Protein AF-A0AAW0G0G7-F1 (afdb_monomer)

InterPro domains:
  IPR001360 Glycoside hydrolase family 1 [PF00232] (202-515)
  IPR001360 Glycoside hydrolase family 1 [PTHR10353] (206-513)
  IPR017853 Glycoside hydrolase superfamily [SSF51445] (199-532)

Structure (mmCIF, N/CA/C/O backbone):
data_AF-A0AAW0G0G7-F1
#
_entry.id   AF-A0AAW0G0G7-F1
#
loop_
_atom_site.group_PDB
_atom_site.id
_atom_site.type_symbol
_atom_site.label_atom_id
_atom_site.label_alt_id
_atom_site.label_comp_id
_atom_site.label_asym_id
_atom_site.label_entity_id
_atom_site.label_seq_id
_atom_site.pdbx_PDB_ins_code
_atom_site.Cartn_x
_atom_site.Cartn_y
_atom_site.Cartn_z
_atom_site.occupancy
_atom_site.B_iso_or_equiv
_atom_site.auth_seq_id
_atom_site.auth_comp_id
_atom_site.auth_asym_id
_atom_site.auth_atom_id
_atom_site.pdbx_PDB_model_num
ATOM 1 N N . MET A 1 1 ? -16.802 91.491 -7.296 1.00 32.22 1 MET A N 1
ATOM 2 C CA . MET A 1 1 ? -15.675 92.445 -7.231 1.00 32.22 1 MET A CA 1
ATOM 3 C C . MET A 1 1 ? -14.490 91.818 -7.955 1.00 32.22 1 MET A C 1
ATOM 5 O O . MET A 1 1 ? -14.109 90.711 -7.610 1.00 32.22 1 MET A O 1
ATOM 9 N N . TRP A 1 2 ? -14.048 92.463 -9.034 1.00 22.73 2 TRP A N 1
ATOM 10 C CA . TRP A 1 2 ? -12.891 92.139 -9.897 1.00 22.73 2 TRP A CA 1
ATOM 11 C C . TRP A 1 2 ? -11.539 92.436 -9.192 1.00 22.73 2 TRP A C 1
ATOM 13 O O . TRP A 1 2 ? -11.609 93.092 -8.152 1.00 22.73 2 TRP A O 1
ATOM 23 N N . PRO A 1 3 ? -10.334 92.096 -9.731 1.00 31.78 3 PRO A N 1
ATOM 24 C CA . PRO A 1 3 ? -10.008 91.556 -11.066 1.00 31.78 3 PRO A CA 1
ATOM 25 C C . PRO A 1 3 ? -9.010 90.366 -11.097 1.00 31.78 3 PRO A C 1
ATOM 27 O O . PRO A 1 3 ? -8.389 89.987 -10.108 1.00 31.78 3 PRO A O 1
ATOM 30 N N . ALA A 1 4 ? -8.836 89.814 -12.301 1.00 28.17 4 ALA A N 1
ATOM 31 C CA . ALA A 1 4 ? -7.768 88.897 -12.697 1.00 28.17 4 ALA A CA 1
ATOM 32 C C . ALA A 1 4 ? -6.371 89.557 -12.734 1.00 28.17 4 ALA A C 1
ATOM 34 O O . ALA A 1 4 ? -6.277 90.753 -13.015 1.00 28.17 4 ALA A O 1
ATOM 35 N N . PRO A 1 5 ? -5.285 88.766 -12.639 1.00 27.22 5 PRO A N 1
ATOM 36 C CA . PRO A 1 5 ? -4.032 89.040 -13.323 1.00 27.22 5 PRO A CA 1
ATOM 37 C C . PRO A 1 5 ? -3.908 88.152 -14.570 1.00 27.22 5 PRO A C 1
ATOM 39 O O . PRO A 1 5 ? -3.873 86.925 -14.509 1.00 27.22 5 PRO A O 1
ATOM 42 N N . THR A 1 6 ? -3.824 88.808 -15.720 1.00 28.52 6 THR A N 1
ATOM 43 C CA . THR A 1 6 ? -3.361 88.260 -16.995 1.00 28.52 6 THR A CA 1
ATOM 44 C C . THR A 1 6 ? -1.892 87.840 -16.909 1.00 28.52 6 THR A C 1
ATOM 46 O O . THR A 1 6 ? -1.051 88.649 -16.519 1.00 28.52 6 THR A O 1
ATOM 49 N N . LEU A 1 7 ? -1.567 86.631 -17.370 1.00 26.83 7 LEU A N 1
ATOM 50 C CA . LEU A 1 7 ? -0.224 86.273 -17.841 1.00 26.83 7 LEU A CA 1
ATOM 51 C C . LEU A 1 7 ? -0.312 85.671 -19.258 1.00 26.83 7 LEU A C 1
ATOM 53 O O . LEU A 1 7 ? -1.368 85.167 -19.647 1.00 26.83 7 LEU A O 1
ATOM 57 N N . PRO A 1 8 ? 0.757 85.802 -20.062 1.00 25.81 8 PRO A N 1
ATOM 58 C CA . PRO A 1 8 ? 0.674 85.912 -21.506 1.00 25.81 8 PRO A CA 1
ATOM 59 C C . PRO A 1 8 ? 0.479 84.585 -22.231 1.00 25.81 8 PRO A C 1
ATOM 61 O O . PRO A 1 8 ? 0.931 83.519 -21.825 1.00 25.81 8 PRO A O 1
ATOM 64 N N . SER A 1 9 ? -0.154 84.745 -23.384 1.00 30.73 9 SER A N 1
ATOM 65 C CA . SER A 1 9 ? -0.147 83.918 -24.583 1.00 30.73 9 SER A CA 1
ATOM 66 C C . SER A 1 9 ? 0.977 82.877 -24.748 1.00 30.73 9 SER A C 1
ATOM 68 O O . SER A 1 9 ? 2.160 83.211 -24.704 1.00 30.73 9 SER A O 1
ATOM 70 N N . ARG A 1 10 ? 0.527 81.692 -25.198 1.00 34.97 10 ARG A N 1
ATOM 71 C CA . ARG A 1 10 ? 1.221 80.638 -25.970 1.00 34.97 10 ARG A CA 1
ATOM 72 C C . ARG A 1 10 ? 2.048 79.619 -25.180 1.00 34.97 10 ARG A C 1
ATOM 74 O O . ARG A 1 10 ? 3.271 79.623 -25.220 1.00 34.97 10 ARG A O 1
ATOM 81 N N . PHE A 1 11 ? 1.355 78.616 -24.636 1.00 31.33 11 PHE A N 1
ATOM 82 C CA . PHE A 1 11 ? 1.907 77.263 -24.554 1.00 31.33 11 PHE A CA 1
ATOM 83 C C . PHE A 1 11 ? 1.454 76.454 -25.773 1.00 31.33 11 PHE A C 1
ATOM 85 O O . PHE A 1 11 ? 0.291 76.091 -25.910 1.00 31.33 11 PHE A O 1
ATOM 92 N N . VAL A 1 12 ? 2.417 76.159 -26.640 1.00 40.81 12 VAL A N 1
ATOM 93 C CA . VAL A 1 12 ? 2.314 75.326 -27.853 1.00 40.81 12 VAL A CA 1
ATOM 94 C C . VAL A 1 12 ? 2.023 73.839 -27.524 1.00 40.81 12 VAL A C 1
ATOM 96 O O . VAL A 1 12 ? 1.777 73.026 -28.407 1.00 40.81 12 VAL A O 1
ATOM 99 N N . GLY A 1 13 ? 1.997 73.467 -26.237 1.00 37.47 13 GLY A N 1
ATOM 100 C CA . GLY A 1 13 ? 1.912 72.076 -25.777 1.00 37.47 13 GLY A CA 1
ATOM 101 C C . GLY A 1 13 ? 0.530 71.408 -25.827 1.00 37.47 13 GLY A C 1
ATOM 102 O O . GLY A 1 13 ? 0.471 70.181 -25.870 1.00 37.47 13 GLY A O 1
ATOM 103 N N . LEU A 1 14 ? -0.582 72.158 -25.844 1.00 38.88 14 LEU A N 1
ATOM 104 C CA . LEU A 1 14 ? -1.925 71.546 -25.857 1.00 38.88 14 LEU A CA 1
ATOM 105 C C . LEU A 1 14 ? -2.347 71.031 -27.249 1.00 38.88 14 LEU A C 1
ATOM 107 O O . LEU A 1 14 ? -3.111 70.068 -27.347 1.00 38.88 14 LEU A O 1
ATOM 111 N N . ASP A 1 15 ? -1.823 71.619 -28.327 1.00 39.72 15 ASP A N 1
ATOM 112 C CA . ASP A 1 15 ? -2.179 71.220 -29.696 1.00 39.72 15 ASP A CA 1
ATOM 113 C C . ASP A 1 15 ? -1.560 69.874 -30.104 1.00 39.72 15 ASP A C 1
ATOM 115 O O . ASP A 1 15 ? -2.192 69.091 -30.815 1.00 39.72 15 ASP A O 1
ATOM 119 N N . VAL A 1 16 ? -0.378 69.530 -29.579 1.00 39.09 16 VAL A N 1
ATOM 120 C CA . VAL A 1 16 ? 0.306 68.257 -29.883 1.00 39.09 16 VAL A CA 1
ATOM 121 C C . VAL A 1 16 ? -0.478 67.053 -29.348 1.00 39.09 16 VAL A C 1
ATOM 123 O O . VAL A 1 16 ? -0.651 66.047 -30.039 1.00 39.09 16 VAL A O 1
ATOM 126 N N . VAL A 1 17 ? -1.021 67.173 -28.135 1.00 40.19 17 VAL A N 1
ATOM 127 C CA . VAL A 1 17 ? -1.780 66.096 -27.477 1.00 40.19 17 VAL A CA 1
ATOM 128 C C . VAL A 1 17 ? -3.132 65.868 -28.162 1.00 40.19 17 VAL A C 1
ATOM 130 O O . VAL A 1 17 ? -3.618 64.738 -28.226 1.00 40.19 17 VAL A O 1
ATOM 133 N N . THR A 1 18 ? -3.724 66.923 -28.725 1.00 41.66 18 THR A N 1
ATOM 134 C CA . THR A 1 18 ? -5.018 66.851 -29.417 1.00 41.66 18 THR A CA 1
ATOM 135 C C . THR A 1 18 ? -4.871 66.293 -30.839 1.00 41.66 18 THR A C 1
ATOM 137 O O . THR A 1 18 ? -5.756 65.579 -31.313 1.00 41.66 18 THR A O 1
ATOM 140 N N . HIS A 1 19 ? -3.731 66.538 -31.497 1.00 40.38 19 HIS A N 1
ATOM 141 C CA . HIS A 1 19 ? -3.425 66.001 -32.828 1.00 40.38 19 HIS A CA 1
ATOM 142 C C . HIS A 1 19 ? -3.125 64.492 -32.801 1.00 40.38 19 HIS A C 1
ATOM 144 O O . HIS A 1 19 ? -3.658 63.739 -33.616 1.00 40.38 19 HIS A O 1
ATOM 150 N N . LEU A 1 20 ? -2.362 64.020 -31.805 1.00 39.59 20 LEU A N 1
ATOM 151 C CA . LEU A 1 20 ? -2.008 62.600 -31.653 1.00 39.59 20 LEU A CA 1
ATOM 152 C C . LEU A 1 20 ? -3.214 61.691 -31.357 1.00 39.59 20 LEU A C 1
ATOM 154 O O . LEU A 1 20 ? -3.182 60.508 -31.684 1.00 39.59 20 LEU A O 1
ATOM 158 N N . ARG A 1 21 ? -4.307 62.233 -30.801 1.00 42.19 21 ARG A N 1
ATOM 159 C CA . ARG A 1 21 ? -5.553 61.481 -30.554 1.00 42.19 21 ARG A CA 1
ATOM 160 C C . ARG A 1 21 ? -6.392 61.215 -31.812 1.00 42.19 21 ARG A C 1
ATOM 162 O O . ARG A 1 21 ? -7.357 60.464 -31.722 1.00 42.19 21 ARG A O 1
ATOM 169 N N . ARG A 1 22 ? -6.065 61.820 -32.962 1.00 40.72 22 ARG A N 1
ATOM 170 C CA . ARG A 1 22 ? -6.821 61.659 -34.221 1.00 40.72 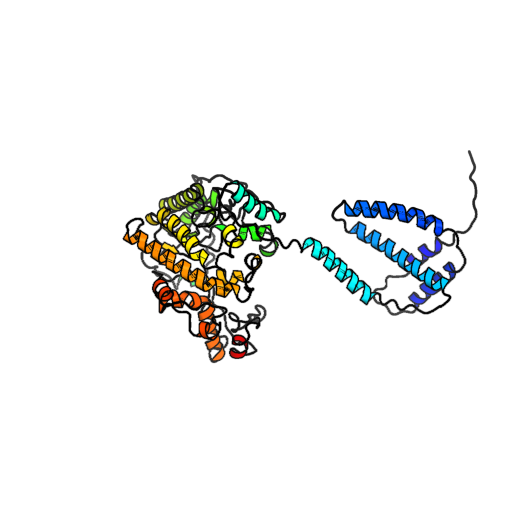22 ARG A CA 1
ATOM 171 C C . ARG A 1 22 ? -6.178 60.705 -35.243 1.00 40.72 22 ARG A C 1
ATOM 173 O O . ARG A 1 22 ? -6.822 60.436 -36.253 1.00 40.72 22 ARG A O 1
ATOM 180 N N . CYS A 1 23 ? -4.964 60.181 -35.023 1.00 38.09 23 CYS A N 1
ATOM 181 C CA . CYS A 1 23 ? -4.359 59.207 -35.950 1.00 38.09 23 CYS A CA 1
ATOM 182 C C . CYS A 1 23 ? -4.866 57.766 -35.597 1.00 38.09 23 CYS A C 1
ATOM 184 O O . CYS A 1 23 ? -4.895 57.415 -34.415 1.00 38.09 23 CYS A O 1
ATOM 186 N N . PRO A 1 24 ? -5.305 56.929 -36.567 1.00 37.59 24 PRO A N 1
ATOM 187 C CA . PRO A 1 24 ? -5.909 55.615 -36.287 1.00 37.59 24 PRO A CA 1
ATOM 188 C C . PRO A 1 24 ? -4.908 54.544 -35.787 1.00 37.59 24 PRO A C 1
ATOM 190 O O . PRO A 1 24 ? -3.709 54.659 -36.055 1.00 37.59 24 PRO A O 1
ATOM 193 N N . PRO A 1 25 ? -5.377 53.485 -35.084 1.00 40.75 25 PRO A N 1
ATOM 194 C CA . PRO A 1 25 ? -4.523 52.453 -34.487 1.00 40.75 25 PRO A CA 1
ATOM 195 C C . PRO A 1 25 ? -3.824 51.568 -35.532 1.00 40.75 25 PRO A C 1
ATOM 197 O O . PRO A 1 25 ? -4.417 51.138 -36.520 1.00 40.75 25 PRO A O 1
ATOM 200 N N . LEU A 1 26 ? -2.549 51.263 -35.281 1.00 41.12 26 LEU A N 1
ATOM 201 C CA . LEU A 1 26 ? -1.676 50.462 -36.144 1.00 41.12 26 LEU A CA 1
ATOM 202 C C . LEU A 1 26 ? -1.920 48.959 -35.958 1.00 41.12 26 LEU A C 1
ATOM 204 O O . LEU A 1 26 ? -1.103 48.258 -35.372 1.00 41.12 26 LEU A O 1
ATOM 208 N N . LEU A 1 27 ? -3.028 48.455 -36.491 1.00 35.28 27 LEU A N 1
ATOM 209 C CA . LEU A 1 27 ? -3.206 47.028 -36.753 1.00 35.28 27 LEU A CA 1
ATOM 210 C C . LEU A 1 27 ? -3.723 46.878 -38.191 1.00 35.28 27 LEU A C 1
ATOM 212 O O . LEU A 1 27 ? -4.894 47.087 -38.478 1.00 35.28 27 LEU A O 1
ATOM 216 N N . HIS A 1 28 ? -2.789 46.552 -39.090 1.00 40.25 28 HIS A N 1
ATOM 217 C CA . HIS A 1 28 ? -2.982 46.151 -40.491 1.00 40.25 28 HIS A CA 1
ATOM 218 C C . HIS A 1 28 ? -3.643 47.137 -41.478 1.00 40.25 28 HIS A C 1
ATOM 220 O O . HIS A 1 28 ? -4.752 46.872 -41.915 1.00 40.25 28 HIS A O 1
ATOM 226 N N . VAL A 1 29 ? -2.917 48.148 -41.996 1.00 32.16 29 VAL A N 1
ATOM 227 C CA . VAL A 1 29 ? -3.109 48.671 -43.380 1.00 32.16 29 VAL A CA 1
ATOM 228 C C . VAL A 1 29 ? -1.809 49.313 -43.914 1.00 32.16 29 VAL A C 1
ATOM 230 O O . VAL A 1 29 ? -1.146 50.069 -43.208 1.00 32.16 29 VAL A O 1
ATOM 233 N N . LYS A 1 30 ? -1.452 49.046 -45.183 1.00 45.34 30 LYS A N 1
ATOM 234 C CA . LYS A 1 30 ? -0.463 49.807 -45.975 1.00 45.34 30 LYS A CA 1
ATOM 235 C C . LYS A 1 30 ? -1.121 51.084 -46.536 1.00 45.34 30 LYS A C 1
ATOM 237 O O . LYS A 1 30 ? -1.891 50.967 -47.483 1.00 45.34 30 LYS A O 1
ATOM 242 N N . SER A 1 31 ? -0.804 52.283 -46.038 1.00 41.94 31 SER A N 1
ATOM 243 C CA . SER A 1 31 ? -1.028 53.536 -46.792 1.00 41.94 31 SER A CA 1
ATOM 244 C C . SER A 1 31 ? -0.120 54.691 -46.325 1.00 41.94 31 SER A C 1
ATOM 246 O O . SER A 1 31 ? 0.463 54.661 -45.243 1.00 41.94 31 SER A O 1
ATOM 248 N N . SER A 1 32 ? 0.045 55.695 -47.189 1.00 41.41 32 SER A N 1
ATOM 249 C CA . SER A 1 32 ? 0.960 56.843 -47.087 1.00 41.41 32 SER A CA 1
ATOM 250 C C . SER A 1 32 ? 0.599 57.903 -46.035 1.00 41.41 32 SER A C 1
ATOM 252 O O . SER A 1 32 ? 1.410 58.795 -45.783 1.00 41.41 32 SER A O 1
ATOM 254 N N . ASP A 1 33 ? -0.567 57.820 -45.394 1.00 43.03 33 ASP A N 1
ATOM 255 C CA . ASP A 1 33 ? -1.076 58.902 -44.538 1.00 43.03 33 ASP A CA 1
ATOM 256 C C . ASP A 1 33 ? -0.468 58.918 -43.124 1.00 43.03 33 ASP A C 1
ATOM 258 O O . ASP A 1 33 ? -0.259 59.989 -42.549 1.00 43.03 33 ASP A O 1
ATOM 262 N N . SER A 1 34 ? -0.038 57.770 -42.591 1.00 44.00 34 SER A N 1
ATOM 263 C CA . SER A 1 34 ? 0.587 57.675 -41.257 1.00 44.00 34 SER A CA 1
ATOM 264 C C . SER A 1 34 ? 1.948 58.380 -41.178 1.00 44.00 34 SER A C 1
ATOM 266 O O . SER A 1 34 ? 2.338 58.881 -40.124 1.00 44.00 34 SER A O 1
ATOM 268 N N . ARG A 1 35 ? 2.673 58.471 -42.305 1.00 41.78 35 ARG A N 1
ATOM 269 C CA . ARG A 1 35 ? 3.973 59.164 -42.378 1.00 41.78 35 ARG A CA 1
ATOM 270 C C . ARG A 1 35 ? 3.833 60.686 -42.300 1.00 41.78 35 ARG A C 1
ATOM 272 O O . ARG A 1 35 ? 4.750 61.344 -41.822 1.00 41.78 35 ARG A O 1
ATOM 279 N N . ARG A 1 36 ? 2.688 61.250 -42.704 1.00 40.09 36 ARG A N 1
ATOM 280 C CA . ARG A 1 36 ? 2.436 62.701 -42.669 1.00 40.09 36 ARG A CA 1
ATOM 281 C C . ARG A 1 36 ? 2.096 63.212 -41.255 1.00 40.09 36 ARG A C 1
ATOM 283 O O . ARG A 1 36 ? 2.535 64.307 -40.919 1.00 40.09 36 ARG A O 1
ATOM 290 N N . CYS A 1 37 ? 1.432 62.407 -40.401 1.00 39.53 37 CYS A N 1
ATOM 291 C CA . CYS A 1 37 ? 1.189 62.731 -38.969 1.00 39.53 37 CYS A CA 1
ATOM 292 C C . CYS A 1 37 ? 2.520 62.934 -38.197 1.00 39.53 37 CYS A C 1
ATOM 294 O O . CYS A 1 37 ? 2.628 63.808 -37.335 1.00 39.53 37 CYS A O 1
ATOM 296 N N . ILE A 1 38 ? 3.545 62.126 -38.497 1.00 43.09 38 ILE A N 1
ATOM 297 C CA . ILE A 1 38 ? 4.797 62.065 -37.719 1.00 43.09 38 ILE A CA 1
ATOM 298 C C . ILE A 1 38 ? 5.721 63.256 -38.022 1.00 43.09 38 ILE A C 1
ATOM 300 O O . ILE A 1 38 ? 6.310 63.824 -37.104 1.00 43.09 38 ILE A O 1
ATOM 304 N N . VAL A 1 39 ? 5.812 63.676 -39.288 1.00 44.00 39 VAL A N 1
ATOM 305 C CA . VAL A 1 39 ? 6.730 64.749 -39.717 1.00 44.00 39 VAL A CA 1
ATOM 306 C C . VAL A 1 39 ? 6.323 66.116 -39.147 1.00 44.00 39 VAL A C 1
ATOM 308 O O . VAL A 1 39 ? 7.175 66.833 -38.630 1.00 44.00 39 VAL A O 1
ATOM 311 N N . ASN A 1 40 ? 5.026 66.439 -39.119 1.00 40.00 40 ASN A N 1
ATOM 312 C CA . ASN A 1 40 ? 4.550 67.738 -38.618 1.00 40.00 40 ASN A CA 1
ATOM 313 C C . ASN A 1 40 ? 4.666 67.892 -37.087 1.00 40.00 40 ASN A C 1
ATOM 315 O O . ASN A 1 40 ? 4.751 69.008 -36.581 1.00 40.00 40 ASN A O 1
ATOM 319 N N . THR A 1 41 ? 4.707 66.787 -36.333 1.00 40.50 41 THR A N 1
ATOM 320 C CA . THR A 1 41 ? 4.856 66.829 -34.864 1.00 40.50 41 THR A CA 1
ATOM 321 C C . THR A 1 41 ? 6.308 67.109 -34.447 1.00 40.50 41 THR A C 1
ATOM 323 O O . THR A 1 41 ? 6.556 67.743 -33.421 1.00 40.50 41 THR A O 1
ATOM 326 N N . ALA A 1 42 ? 7.276 66.691 -35.268 1.00 41.91 42 ALA A N 1
ATOM 327 C CA . ALA A 1 42 ? 8.701 66.907 -35.026 1.00 41.91 42 ALA A CA 1
ATOM 328 C C . ALA A 1 42 ? 9.141 68.370 -35.245 1.00 41.91 42 ALA A C 1
ATOM 330 O O . ALA A 1 42 ? 10.069 68.832 -34.581 1.00 41.91 42 ALA A O 1
ATOM 331 N N . GLU A 1 43 ? 8.465 69.126 -36.119 1.00 39.16 43 GLU A N 1
ATOM 332 C CA . GLU A 1 43 ? 8.760 70.553 -36.342 1.00 39.16 43 GLU A CA 1
ATOM 333 C C . GLU A 1 43 ? 8.302 71.457 -35.184 1.00 39.16 43 GLU A C 1
ATOM 335 O O . GLU A 1 43 ? 8.956 72.459 -34.892 1.00 39.16 43 GLU A O 1
ATOM 340 N N . LEU A 1 44 ? 7.247 71.079 -34.455 1.00 39.16 44 LEU A N 1
ATOM 341 C CA . LEU A 1 44 ? 6.725 71.838 -33.306 1.00 39.16 44 LEU A CA 1
ATOM 342 C C . LEU A 1 44 ? 7.626 71.768 -32.061 1.00 39.16 44 LEU A C 1
ATOM 344 O O . LEU A 1 44 ? 7.665 72.713 -31.276 1.00 39.16 44 LEU A O 1
ATOM 348 N N . LEU A 1 45 ? 8.379 70.679 -31.891 1.00 40.59 45 LEU A N 1
ATOM 349 C CA . LEU A 1 45 ? 9.251 70.457 -30.728 1.00 40.59 45 LEU A CA 1
ATOM 350 C C . LEU A 1 45 ? 10.629 71.129 -30.850 1.00 40.59 45 LEU A C 1
ATOM 352 O O . LEU A 1 45 ? 11.370 71.189 -29.871 1.00 40.59 45 LEU A O 1
ATOM 356 N N . ARG A 1 46 ? 10.984 71.662 -32.026 1.00 39.75 46 ARG A N 1
ATOM 357 C CA . ARG A 1 46 ? 12.329 72.199 -32.295 1.00 39.75 46 ARG A CA 1
ATOM 358 C C . ARG A 1 46 ? 12.586 73.604 -31.730 1.00 39.75 46 ARG A C 1
ATOM 360 O O . ARG A 1 46 ? 13.744 73.992 -31.639 1.00 39.75 46 ARG A O 1
ATOM 367 N N . ASN A 1 47 ? 11.550 74.354 -31.332 1.00 40.31 47 ASN A N 1
ATOM 368 C CA . ASN A 1 47 ? 11.654 75.810 -31.125 1.00 40.31 47 ASN A CA 1
ATOM 369 C C . ASN A 1 47 ? 11.417 76.340 -29.698 1.00 40.31 47 ASN A C 1
ATOM 371 O O . ASN A 1 47 ? 11.215 77.541 -29.527 1.00 40.31 47 ASN A O 1
ATOM 375 N N . GLY A 1 48 ? 11.518 75.524 -28.647 1.00 38.72 48 GLY A N 1
ATOM 376 C CA . GLY A 1 48 ? 11.664 76.105 -27.310 1.00 38.72 48 GLY A CA 1
ATOM 377 C C . GLY A 1 48 ? 11.463 75.148 -26.151 1.00 38.72 48 GLY A C 1
ATOM 378 O O . GLY A 1 48 ? 10.383 74.591 -26.003 1.00 38.72 48 GLY A O 1
ATOM 379 N N . MET A 1 49 ? 12.491 75.035 -25.302 1.00 35.38 49 MET A N 1
ATOM 380 C CA . MET A 1 49 ? 12.439 75.193 -23.835 1.00 35.38 49 MET A CA 1
ATOM 381 C C . MET A 1 49 ? 13.604 74.441 -23.175 1.00 35.38 49 MET A C 1
ATOM 383 O O . MET A 1 49 ? 13.644 73.217 -23.144 1.00 35.38 49 MET A O 1
ATOM 387 N N . CYS A 1 50 ? 14.536 75.202 -22.599 1.00 39.22 50 CYS A N 1
ATOM 388 C CA . CYS A 1 50 ? 15.690 74.716 -21.840 1.00 39.22 50 CYS A CA 1
ATOM 389 C C . CYS A 1 50 ? 15.883 75.599 -20.590 1.00 39.22 50 CYS A C 1
ATOM 391 O O . CYS A 1 50 ? 16.799 76.416 -20.553 1.00 39.22 50 CYS A O 1
ATOM 393 N N . PRO A 1 51 ? 14.901 75.636 -19.662 1.00 38.28 51 PRO A N 1
ATOM 394 C CA . PRO A 1 51 ? 15.297 75.557 -18.244 1.00 38.28 51 PRO A CA 1
ATOM 395 C C . PRO A 1 51 ? 14.305 74.856 -17.280 1.00 38.28 51 PRO A C 1
ATOM 397 O O . PRO A 1 51 ? 14.587 74.768 -16.090 1.00 38.28 51 PRO A O 1
ATOM 400 N N . ILE A 1 52 ? 13.161 74.323 -17.730 1.00 38.47 52 ILE A N 1
ATOM 401 C CA . ILE A 1 52 ? 12.128 73.774 -16.813 1.00 38.47 52 ILE A CA 1
ATOM 402 C C . ILE A 1 52 ? 12.407 72.320 -16.366 1.00 38.47 52 ILE A C 1
ATOM 404 O O . ILE A 1 52 ? 11.922 71.877 -15.326 1.00 38.47 52 ILE A O 1
ATOM 408 N N . LEU A 1 53 ? 13.253 71.579 -17.088 1.00 37.16 53 LEU A N 1
ATOM 409 C CA . LEU A 1 53 ? 13.478 70.146 -16.844 1.00 37.16 53 LEU A CA 1
ATOM 410 C C . LEU A 1 53 ? 14.304 69.833 -15.582 1.00 37.16 53 LEU A C 1
ATOM 412 O O . LEU A 1 53 ? 14.154 68.753 -15.017 1.00 37.16 53 LEU A O 1
ATOM 416 N N . SER A 1 54 ? 15.119 70.771 -15.086 1.00 34.81 54 SER A N 1
ATOM 417 C CA . SER A 1 54 ? 15.994 70.506 -13.931 1.00 34.81 54 SER A CA 1
ATOM 418 C C . SER A 1 54 ? 15.271 70.562 -12.579 1.00 34.81 54 SER A C 1
ATOM 420 O O . SER A 1 54 ? 15.680 69.878 -11.645 1.00 34.81 54 SER A O 1
ATOM 422 N N . LEU A 1 55 ? 14.191 71.345 -12.461 1.00 33.44 55 LEU A N 1
ATOM 423 C CA . LEU A 1 55 ? 13.399 71.450 -11.223 1.00 33.44 55 LEU A CA 1
ATOM 424 C C . LEU A 1 55 ? 12.388 70.303 -11.074 1.00 33.44 55 LEU A C 1
ATOM 426 O O . LEU A 1 55 ? 12.029 69.936 -9.959 1.00 33.44 55 LEU A O 1
ATOM 430 N N . ILE A 1 56 ? 11.973 69.698 -12.190 1.00 39.44 56 ILE A N 1
ATOM 431 C CA . ILE A 1 56 ? 11.065 68.543 -12.205 1.00 39.44 56 ILE A CA 1
ATOM 432 C C . ILE A 1 56 ? 11.821 67.264 -11.808 1.00 39.44 56 ILE A C 1
ATOM 434 O O . ILE A 1 56 ? 11.295 66.439 -11.070 1.00 39.44 56 ILE A O 1
ATOM 438 N N . PHE A 1 57 ? 13.090 67.124 -12.198 1.00 35.72 57 PHE A N 1
ATOM 439 C CA . PHE A 1 57 ? 13.870 65.913 -11.918 1.00 35.72 57 PHE A CA 1
ATOM 440 C C . PHE A 1 57 ? 14.117 65.676 -10.414 1.00 35.72 57 PHE A C 1
ATOM 442 O O . PHE A 1 57 ? 14.101 64.542 -9.942 1.00 35.72 57 PHE A O 1
ATOM 449 N N . SER A 1 58 ? 14.289 66.748 -9.631 1.00 35.38 58 SER A N 1
ATOM 450 C CA . SER A 1 58 ? 14.576 66.649 -8.191 1.00 35.38 58 SER A CA 1
ATOM 451 C C . SER A 1 58 ? 13.349 66.290 -7.342 1.00 35.38 58 SER A C 1
ATOM 453 O O . SER A 1 58 ? 13.498 65.577 -6.348 1.00 35.38 58 SER A O 1
ATOM 455 N N . SER A 1 59 ? 12.149 66.740 -7.721 1.00 35.78 59 SER A N 1
ATOM 456 C CA . SER A 1 59 ? 10.914 66.450 -6.976 1.00 35.78 59 SER A CA 1
ATOM 457 C C . SER A 1 59 ? 10.349 65.053 -7.273 1.00 35.78 59 SER A C 1
ATOM 459 O O . SER A 1 59 ? 9.732 64.444 -6.396 1.00 35.78 59 SER A O 1
ATOM 461 N N . TYR A 1 60 ? 10.628 64.504 -8.462 1.00 37.12 60 TYR A N 1
ATOM 462 C CA . TYR A 1 60 ? 10.196 63.161 -8.874 1.00 37.12 60 TYR A CA 1
ATOM 463 C C . TYR A 1 60 ? 11.035 62.028 -8.258 1.00 37.12 60 TYR A C 1
ATOM 465 O O . TYR A 1 60 ? 10.494 60.987 -7.882 1.00 37.12 60 TYR A O 1
ATOM 473 N N . LEU A 1 61 ? 12.338 62.242 -8.043 1.00 38.69 61 LEU A N 1
ATOM 474 C CA . LEU A 1 61 ? 13.212 61.250 -7.398 1.00 38.69 61 LEU A CA 1
ATOM 475 C C . LEU A 1 61 ? 12.826 60.971 -5.934 1.00 38.69 61 LEU A C 1
ATOM 477 O O . LEU A 1 61 ? 12.908 59.830 -5.477 1.00 38.69 61 LEU A O 1
ATOM 481 N N . GLN A 1 62 ? 12.348 61.982 -5.201 1.00 37.44 62 GLN A N 1
ATOM 482 C CA . GLN A 1 62 ? 11.883 61.802 -3.819 1.00 37.44 62 GLN A CA 1
ATOM 483 C C . GLN A 1 62 ? 10.552 61.041 -3.738 1.00 37.44 62 GLN A C 1
ATOM 485 O O . GLN A 1 62 ? 10.357 60.232 -2.830 1.00 37.44 62 GLN A O 1
ATOM 490 N N . THR A 1 63 ? 9.650 61.247 -4.698 1.00 40.97 63 THR A N 1
ATOM 491 C CA . THR A 1 63 ? 8.367 60.529 -4.765 1.00 40.97 63 THR A CA 1
ATOM 492 C C . THR A 1 63 ? 8.548 59.082 -5.226 1.00 40.97 63 THR A C 1
ATOM 494 O O . THR A 1 63 ? 7.902 58.189 -4.676 1.00 40.97 63 THR A O 1
ATOM 497 N N . PHE A 1 64 ? 9.491 58.820 -6.137 1.00 40.28 64 PHE A N 1
ATOM 498 C CA . PHE A 1 64 ? 9.861 57.468 -6.567 1.00 40.28 64 PHE A CA 1
ATOM 499 C C . PHE A 1 64 ? 10.420 56.621 -5.414 1.00 40.28 64 PHE A C 1
ATOM 501 O O . PHE A 1 64 ? 10.024 55.470 -5.234 1.00 40.28 64 PHE A O 1
ATOM 508 N N . TRP A 1 65 ? 11.273 57.207 -4.567 1.00 38.75 65 TRP A N 1
ATOM 509 C CA . TRP A 1 65 ? 11.858 56.498 -3.424 1.00 38.75 65 TRP A CA 1
ATOM 510 C C . TRP A 1 65 ? 10.810 56.128 -2.361 1.00 38.75 65 TRP A C 1
ATOM 512 O O . TRP A 1 65 ? 10.846 55.034 -1.796 1.00 38.75 65 TRP A O 1
ATOM 522 N N . PHE A 1 66 ? 9.820 56.997 -2.130 1.00 39.12 66 PHE A N 1
ATOM 523 C CA . PHE A 1 66 ? 8.696 56.700 -1.236 1.00 39.12 66 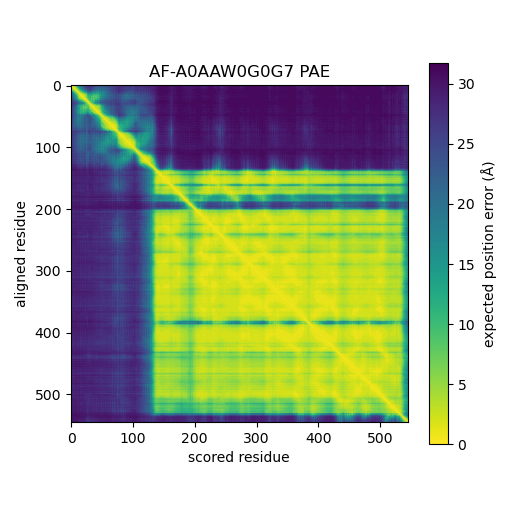PHE A CA 1
ATOM 524 C C . PHE A 1 66 ? 7.727 55.658 -1.815 1.00 39.12 66 PHE A C 1
ATOM 526 O O . PHE A 1 66 ? 7.256 54.796 -1.072 1.00 39.12 66 PHE A O 1
ATOM 533 N N . ALA A 1 67 ? 7.458 55.691 -3.124 1.00 38.88 67 ALA A N 1
ATOM 534 C CA . ALA A 1 67 ? 6.582 54.730 -3.793 1.00 38.88 67 ALA A CA 1
ATOM 535 C C . ALA A 1 67 ? 7.202 53.322 -3.860 1.00 38.88 67 ALA A C 1
ATOM 537 O O . ALA A 1 67 ? 6.538 52.345 -3.517 1.00 38.88 67 ALA A O 1
ATOM 538 N N . ALA A 1 68 ? 8.493 53.219 -4.195 1.00 41.19 68 ALA A N 1
ATOM 539 C CA . ALA A 1 68 ? 9.225 51.952 -4.227 1.00 41.19 68 ALA A CA 1
ATOM 540 C C . ALA A 1 68 ? 9.317 51.299 -2.836 1.00 41.19 68 ALA A C 1
ATOM 542 O O . ALA A 1 68 ? 9.151 50.088 -2.695 1.00 41.19 68 ALA A O 1
ATOM 543 N N . ARG A 1 69 ? 9.493 52.106 -1.779 1.00 39.25 69 ARG A N 1
ATOM 544 C CA . ARG A 1 69 ? 9.515 51.620 -0.391 1.00 39.25 69 ARG A CA 1
ATOM 545 C C . ARG A 1 69 ? 8.145 51.130 0.090 1.00 39.25 69 ARG A C 1
ATOM 547 O O . ARG A 1 69 ? 8.086 50.192 0.880 1.00 39.25 69 ARG A O 1
ATOM 554 N N . ARG A 1 70 ? 7.050 51.726 -0.400 1.00 35.09 70 ARG A N 1
ATOM 555 C CA . ARG A 1 70 ? 5.673 51.274 -0.126 1.00 35.09 70 ARG A CA 1
ATOM 556 C C . ARG A 1 70 ? 5.310 50.001 -0.898 1.00 35.09 70 ARG A C 1
ATOM 558 O O . ARG A 1 70 ? 4.662 49.134 -0.327 1.00 35.09 70 ARG A O 1
ATOM 565 N N . ALA A 1 71 ? 5.771 49.865 -2.143 1.00 39.59 71 ALA A N 1
ATOM 566 C CA . ALA A 1 71 ? 5.567 48.672 -2.973 1.00 39.59 71 ALA A CA 1
ATOM 567 C C . ALA A 1 71 ? 6.348 47.445 -2.465 1.00 39.59 71 ALA A C 1
ATOM 569 O O . ALA A 1 71 ? 5.882 46.322 -2.597 1.00 39.59 71 ALA A O 1
ATOM 570 N N . TYR A 1 72 ? 7.502 47.648 -1.824 1.00 40.38 72 TYR A N 1
ATOM 571 C CA . TYR A 1 72 ? 8.256 46.567 -1.178 1.00 40.38 72 TYR A CA 1
ATOM 572 C C . TYR A 1 72 ? 7.583 46.036 0.106 1.00 40.38 72 TYR A C 1
ATOM 574 O O . TYR A 1 72 ? 7.821 44.899 0.498 1.00 40.38 72 TYR A O 1
ATOM 582 N N . GLN A 1 73 ? 6.740 46.840 0.769 1.00 37.59 73 GLN A N 1
ATOM 583 C CA . GLN A 1 73 ? 6.041 46.442 2.002 1.00 37.59 73 GLN A CA 1
ATOM 584 C C . GLN A 1 73 ? 4.626 45.880 1.785 1.00 37.59 73 GLN A C 1
ATOM 586 O O . GLN A 1 73 ? 4.052 45.337 2.726 1.00 37.59 73 GLN A O 1
ATOM 591 N N . LEU A 1 74 ? 4.062 45.988 0.580 1.00 35.78 74 LEU A N 1
ATOM 592 C CA . LEU A 1 74 ? 2.726 45.491 0.244 1.00 35.78 74 LEU A CA 1
ATOM 593 C C . LEU A 1 74 ? 2.845 44.494 -0.910 1.00 35.78 74 LEU A C 1
ATOM 595 O O . LEU A 1 74 ? 3.101 44.867 -2.051 1.00 35.78 74 LEU A O 1
ATOM 599 N N . THR A 1 75 ? 2.686 43.212 -0.603 1.00 47.56 75 THR A N 1
ATOM 600 C CA . THR A 1 75 ? 2.621 42.130 -1.585 1.00 47.56 75 THR A CA 1
ATOM 601 C C . THR A 1 75 ? 1.472 42.369 -2.579 1.00 47.56 75 THR A C 1
ATOM 603 O O . THR A 1 75 ? 0.325 42.483 -2.162 1.00 47.56 75 THR A O 1
ATOM 606 N N . LEU A 1 76 ? 1.810 42.365 -3.880 1.00 51.91 76 LEU A N 1
ATOM 607 C CA . LEU A 1 76 ? 0.944 42.275 -5.077 1.00 51.91 76 LEU A CA 1
ATOM 608 C C . LEU A 1 76 ? -0.043 43.428 -5.369 1.00 51.91 76 LEU A C 1
ATOM 610 O O . LEU A 1 76 ? -1.132 43.474 -4.812 1.00 51.91 76 LEU A O 1
ATOM 614 N N . ASP A 1 77 ? 0.261 44.234 -6.401 1.00 41.16 77 ASP A N 1
ATOM 615 C CA . ASP A 1 77 ? -0.777 44.768 -7.302 1.00 41.16 77 ASP A CA 1
ATOM 616 C C . ASP A 1 77 ? -0.226 45.107 -8.710 1.00 41.16 77 ASP A C 1
ATOM 618 O O . ASP A 1 77 ? 0.743 45.858 -8.865 1.00 41.16 77 ASP A O 1
ATOM 622 N N . ILE A 1 78 ? -0.827 44.539 -9.764 1.00 43.25 78 ILE A N 1
ATOM 623 C CA . ILE A 1 78 ? -0.268 44.518 -11.136 1.00 43.25 78 ILE A CA 1
ATOM 624 C C . ILE A 1 78 ? -0.316 45.891 -11.831 1.00 43.25 78 ILE A C 1
ATOM 626 O O . ILE A 1 78 ? 0.471 46.171 -12.737 1.00 43.25 78 ILE A O 1
ATOM 630 N N . HIS A 1 79 ? -1.211 46.774 -11.386 1.00 40.34 79 HIS A N 1
ATOM 631 C CA . HIS A 1 79 ? -1.372 48.119 -11.942 1.00 40.34 79 HIS A CA 1
ATOM 632 C C . HIS A 1 79 ? -0.269 49.086 -11.495 1.00 40.34 79 HIS A C 1
ATOM 634 O O . HIS A 1 79 ? 0.123 49.963 -12.263 1.00 40.34 79 HIS A O 1
ATOM 640 N N . ILE A 1 80 ? 0.323 48.870 -10.315 1.00 43.50 80 ILE A N 1
ATOM 641 C CA . ILE A 1 80 ? 1.435 49.691 -9.808 1.00 43.50 80 ILE A CA 1
ATOM 642 C C . ILE A 1 80 ? 2.709 49.445 -10.638 1.00 43.50 80 ILE A C 1
ATOM 644 O O . ILE A 1 80 ? 3.454 50.378 -10.941 1.00 43.50 80 ILE A O 1
ATOM 648 N N . LEU A 1 81 ? 2.920 48.204 -11.095 1.00 39.88 81 LEU A N 1
ATOM 649 C CA . LEU A 1 81 ? 4.019 47.842 -12.000 1.00 39.88 81 LEU A CA 1
ATOM 650 C C . LEU A 1 81 ? 3.853 48.451 -13.404 1.00 39.88 81 LEU A C 1
ATOM 652 O O . LEU A 1 81 ? 4.845 48.819 -14.034 1.00 39.88 81 LEU A O 1
ATOM 656 N N . GLN A 1 82 ? 2.617 48.610 -13.887 1.00 39.03 82 GLN A N 1
ATOM 657 C CA . GLN A 1 82 ? 2.333 49.212 -15.197 1.00 39.03 82 GLN A CA 1
ATOM 658 C C . GLN A 1 82 ? 2.592 50.727 -15.228 1.00 39.03 82 GLN A C 1
ATOM 660 O O . GLN A 1 82 ? 3.087 51.239 -16.235 1.00 39.03 82 GLN A O 1
ATOM 665 N N . ASP A 1 83 ? 2.327 51.444 -14.135 1.00 41.69 83 ASP A N 1
ATOM 666 C CA . ASP A 1 83 ? 2.624 52.880 -14.044 1.00 41.69 83 ASP A CA 1
ATOM 667 C C . ASP A 1 83 ? 4.114 53.159 -13.781 1.00 41.69 83 ASP A C 1
ATOM 669 O O . ASP A 1 83 ? 4.684 54.091 -14.363 1.00 41.69 83 ASP A O 1
ATOM 673 N N . ALA A 1 84 ? 4.795 52.296 -13.017 1.00 43.69 84 ALA A N 1
ATOM 674 C CA . ALA A 1 84 ? 6.256 52.327 -12.904 1.00 43.69 84 ALA A CA 1
ATOM 675 C C . ALA A 1 84 ? 6.937 52.090 -14.271 1.00 43.69 84 ALA A C 1
ATOM 677 O O . ALA A 1 84 ? 7.885 52.791 -14.628 1.00 43.69 84 ALA A O 1
ATOM 678 N N . PHE A 1 85 ? 6.393 51.172 -15.081 1.00 41.41 85 PHE A N 1
ATOM 679 C CA . PHE A 1 85 ? 6.833 50.891 -16.451 1.00 41.41 85 PHE A CA 1
ATOM 680 C C . PHE A 1 85 ? 6.657 52.091 -17.395 1.00 41.41 85 PHE A C 1
ATOM 682 O O . PHE A 1 85 ? 7.581 52.435 -18.134 1.00 41.41 85 PHE A O 1
ATOM 689 N N . ARG A 1 86 ? 5.509 52.782 -17.348 1.00 43.03 86 ARG A N 1
ATOM 690 C CA . ARG A 1 86 ? 5.275 53.989 -18.166 1.00 43.03 86 ARG A CA 1
ATOM 691 C C . ARG A 1 86 ? 6.249 55.115 -17.827 1.00 43.03 86 ARG A C 1
ATOM 693 O O . ARG A 1 86 ? 6.693 55.822 -18.728 1.00 43.03 86 ARG A O 1
ATOM 700 N N . THR A 1 87 ? 6.611 55.242 -16.555 1.00 43.12 87 THR A N 1
ATOM 701 C CA . THR A 1 87 ? 7.518 56.291 -16.075 1.00 43.12 87 THR A CA 1
ATOM 702 C C . THR A 1 87 ? 8.974 56.003 -16.473 1.00 43.12 87 THR A C 1
ATOM 704 O O . THR A 1 87 ? 9.637 56.873 -17.034 1.00 43.12 87 THR A O 1
ATOM 707 N N . ALA A 1 88 ? 9.443 54.757 -16.326 1.00 44.25 88 ALA A N 1
ATOM 708 C CA . ALA A 1 88 ? 10.810 54.355 -16.687 1.00 44.25 88 ALA A CA 1
ATOM 709 C C . ALA A 1 88 ? 11.098 54.420 -18.203 1.00 44.25 88 ALA A C 1
ATOM 711 O O . ALA A 1 88 ? 12.206 54.760 -18.621 1.00 44.25 88 ALA A O 1
ATOM 712 N N . VAL A 1 89 ? 10.099 54.134 -19.049 1.00 42.09 89 VAL A N 1
ATOM 713 C CA . VAL A 1 89 ? 10.228 54.242 -20.516 1.00 42.09 89 VAL A CA 1
ATOM 714 C C . VAL A 1 89 ? 10.404 55.699 -20.955 1.00 42.09 89 VAL A C 1
ATOM 716 O O . VAL A 1 89 ? 11.198 55.976 -21.854 1.00 42.09 89 VAL A O 1
ATOM 719 N N . VAL A 1 90 ? 9.720 56.642 -20.300 1.00 43.03 90 VAL A N 1
ATOM 720 C CA . VAL A 1 90 ? 9.876 58.079 -20.573 1.00 43.03 90 VAL A CA 1
ATOM 721 C C . VAL A 1 90 ? 11.273 58.564 -20.163 1.00 43.03 90 VAL A C 1
ATOM 723 O O . VAL A 1 90 ? 11.912 59.283 -20.929 1.00 43.03 90 VAL A O 1
ATOM 726 N N . GLU A 1 91 ? 11.803 58.108 -19.025 1.00 46.25 91 GLU A N 1
ATOM 727 C CA . GLU A 1 91 ? 13.149 58.471 -18.553 1.00 46.25 91 GLU A CA 1
ATOM 728 C C . GLU A 1 91 ? 14.275 57.964 -19.469 1.00 46.25 91 GLU A C 1
ATOM 730 O O . GLU A 1 91 ? 15.217 58.703 -19.765 1.00 46.25 91 GLU A O 1
ATOM 735 N N . LEU A 1 92 ? 14.163 56.738 -19.991 1.00 45.41 92 LEU A N 1
ATOM 736 C CA . LEU A 1 92 ? 15.187 56.140 -20.857 1.00 45.41 92 LEU A CA 1
ATOM 737 C C . LEU A 1 92 ? 15.242 56.798 -22.247 1.00 45.41 92 LEU A C 1
ATOM 739 O O . LEU A 1 92 ? 16.314 56.918 -22.849 1.00 45.41 92 LEU A O 1
ATOM 743 N N . VAL A 1 93 ? 14.088 57.252 -22.746 1.00 46.72 93 VAL A N 1
ATOM 744 C CA . VAL A 1 93 ? 13.977 58.017 -23.996 1.00 46.72 93 VAL A CA 1
ATOM 745 C C . VAL A 1 93 ? 14.562 59.419 -23.819 1.00 46.72 93 VAL A C 1
ATOM 747 O O . VAL A 1 93 ? 15.339 59.864 -24.663 1.00 46.72 93 VAL A O 1
ATOM 750 N N . LEU A 1 94 ? 14.274 60.089 -22.698 1.00 44.31 94 LEU A N 1
ATOM 751 C CA . LEU A 1 94 ? 14.822 61.413 -22.391 1.00 44.31 94 LEU A CA 1
ATOM 752 C C . LEU A 1 94 ? 16.345 61.381 -22.173 1.00 44.31 94 LEU A C 1
ATOM 754 O O . LEU A 1 94 ? 17.046 62.259 -22.673 1.00 44.31 94 LEU A O 1
ATOM 758 N N . TYR A 1 95 ? 16.875 60.344 -21.516 1.00 45.59 95 TYR A N 1
ATOM 759 C CA . TYR A 1 95 ? 18.317 60.163 -21.319 1.00 45.59 95 TYR A CA 1
ATOM 760 C C . TYR A 1 95 ? 19.067 59.942 -22.643 1.00 45.59 95 TYR A C 1
ATOM 762 O O . TYR A 1 95 ? 20.098 60.566 -22.888 1.00 45.59 95 TYR A O 1
ATOM 770 N N . LYS A 1 96 ? 18.534 59.115 -23.554 1.00 45.34 96 LYS A N 1
ATOM 771 C CA . LYS A 1 96 ? 19.162 58.881 -24.867 1.00 45.34 96 LYS A CA 1
ATOM 772 C C . LYS A 1 96 ? 19.046 60.077 -25.815 1.00 45.34 96 LYS A C 1
ATOM 774 O O . LYS A 1 96 ? 19.982 60.333 -26.570 1.00 45.34 96 LYS A O 1
ATOM 779 N N . LEU A 1 97 ? 17.953 60.841 -25.745 1.00 44.62 97 LEU A N 1
ATOM 780 C CA . LEU A 1 97 ? 17.825 62.115 -26.462 1.00 44.62 97 LEU A CA 1
ATOM 781 C C . LEU A 1 97 ? 18.830 63.154 -25.943 1.00 44.62 97 LEU A C 1
ATOM 783 O O . LEU A 1 97 ? 19.433 63.865 -26.742 1.00 44.62 97 LEU A O 1
ATOM 787 N N . TRP A 1 98 ? 19.081 63.188 -24.631 1.00 42.94 98 TRP A N 1
ATOM 788 C CA . TRP A 1 98 ? 20.105 64.042 -24.025 1.00 42.94 98 TRP A CA 1
ATOM 789 C C . TRP A 1 98 ? 21.534 63.649 -24.447 1.00 42.94 98 TRP A C 1
ATOM 791 O O . TRP A 1 98 ? 22.327 64.526 -24.781 1.00 42.94 98 TRP A O 1
ATOM 801 N N . VAL A 1 99 ? 21.852 62.348 -24.522 1.00 43.47 99 VAL A N 1
ATOM 802 C CA . VAL A 1 99 ? 23.158 61.839 -25.003 1.00 43.47 99 VAL A CA 1
ATOM 803 C C . VAL A 1 99 ? 23.368 62.086 -26.506 1.00 43.47 99 VAL A C 1
ATOM 805 O O . VAL A 1 99 ? 24.467 62.440 -26.931 1.00 43.47 99 VAL A O 1
ATOM 808 N N . SER A 1 100 ? 22.322 61.947 -27.327 1.00 43.09 100 SER A N 1
ATOM 809 C CA . SER A 1 100 ? 22.395 62.246 -28.767 1.00 43.09 100 SER A CA 1
ATOM 810 C C . SER A 1 100 ? 22.543 63.752 -29.036 1.00 43.09 100 SER A C 1
ATOM 812 O O . SER A 1 100 ? 23.280 64.149 -29.939 1.00 43.09 100 SER A O 1
ATOM 814 N N . TYR A 1 101 ? 21.923 64.598 -28.205 1.00 39.72 101 TYR A N 1
ATOM 815 C CA . TYR A 1 101 ? 22.057 66.056 -28.271 1.00 39.72 101 TYR A CA 1
ATOM 816 C C . TYR A 1 101 ? 23.431 66.554 -27.788 1.00 39.72 101 TYR A C 1
ATOM 818 O O . TYR A 1 101 ? 23.987 67.478 -28.376 1.00 39.72 101 TYR A O 1
ATOM 826 N N . SER A 1 102 ? 24.022 65.933 -26.759 1.00 37.41 102 SER A N 1
ATOM 827 C CA . SER A 1 102 ? 25.323 66.346 -26.204 1.00 37.41 102 SER A CA 1
ATOM 828 C C . SER A 1 102 ? 26.538 65.914 -27.036 1.00 37.41 102 SER A C 1
ATOM 830 O O . SER A 1 102 ? 27.619 66.470 -26.859 1.00 37.41 102 SER A O 1
ATOM 832 N N . THR A 1 103 ? 26.371 64.970 -27.969 1.00 39.25 103 THR A N 1
ATOM 833 C CA . THR A 1 103 ? 27.465 64.414 -28.794 1.00 39.25 103 THR A CA 1
ATOM 834 C C . THR A 1 103 ? 27.394 64.788 -30.280 1.00 39.25 103 THR A C 1
ATOM 836 O O . THR A 1 103 ? 28.254 64.373 -31.053 1.00 39.25 103 THR A O 1
ATOM 839 N N . ASN A 1 104 ? 26.408 65.597 -30.689 1.00 41.88 104 ASN A N 1
ATOM 840 C CA . ASN A 1 104 ? 26.261 66.178 -32.033 1.00 41.88 104 ASN A CA 1
ATOM 841 C C . ASN A 1 104 ? 26.365 65.181 -33.211 1.00 41.88 104 ASN A C 1
ATOM 843 O O . ASN A 1 104 ? 26.760 65.543 -34.320 1.00 41.88 104 ASN A O 1
ATOM 847 N N . THR A 1 105 ? 25.986 63.920 -32.996 1.00 37.94 105 THR A N 1
ATOM 848 C CA . THR A 1 105 ? 25.959 62.884 -34.036 1.00 37.94 105 THR A CA 1
ATOM 849 C C . THR A 1 105 ? 24.513 62.471 -34.308 1.00 37.94 105 THR A C 1
ATOM 851 O O . THR A 1 105 ? 23.867 61.786 -33.520 1.00 37.94 105 THR A O 1
ATOM 854 N N . CYS A 1 106 ? 23.968 62.918 -35.443 1.00 34.88 106 CYS A N 1
ATOM 855 C CA . CYS A 1 106 ? 22.682 62.440 -35.954 1.00 34.88 106 CYS A CA 1
ATOM 856 C C . CYS A 1 106 ? 22.900 61.118 -36.703 1.00 34.88 106 CYS A C 1
ATOM 858 O O . CYS A 1 106 ? 23.158 61.117 -37.904 1.00 34.88 106 CYS A O 1
ATOM 860 N N . GLN A 1 107 ? 22.810 59.997 -35.993 1.00 33.12 107 GLN A N 1
ATOM 861 C CA . GLN A 1 107 ? 22.706 58.660 -36.585 1.00 33.12 107 GLN A CA 1
ATOM 862 C C . GLN A 1 107 ? 21.349 58.048 -36.197 1.00 33.12 107 GLN A C 1
ATOM 864 O O . GLN A 1 107 ? 20.905 58.240 -35.060 1.00 33.12 107 GLN A O 1
ATOM 869 N N . PRO A 1 108 ? 20.662 57.334 -37.108 1.00 34.97 108 PRO A N 1
ATOM 870 C CA . PRO A 1 108 ? 19.433 56.632 -36.772 1.00 34.97 108 PRO A CA 1
ATOM 871 C C . PRO A 1 108 ? 19.771 55.475 -35.828 1.00 34.97 108 PRO A C 1
ATOM 873 O O . PRO A 1 108 ? 20.491 54.549 -36.187 1.00 34.97 108 PRO A O 1
ATOM 876 N N . VAL A 1 109 ? 19.271 55.544 -34.596 1.00 36.88 109 VAL A N 1
ATOM 877 C CA . VAL A 1 109 ? 19.424 54.462 -33.622 1.00 36.88 109 VAL A CA 1
ATOM 878 C C . VAL A 1 109 ? 18.402 53.382 -33.967 1.00 36.88 109 VAL A C 1
ATOM 880 O O . VAL A 1 109 ? 17.221 53.520 -33.643 1.00 36.88 109 VAL A O 1
ATOM 883 N N . GLU A 1 110 ? 18.839 52.306 -34.624 1.00 35.84 110 GLU A N 1
ATOM 884 C CA . GLU A 1 110 ? 18.084 51.054 -34.623 1.00 35.84 110 GLU A CA 1
ATOM 885 C C . GLU A 1 110 ? 18.054 50.533 -33.189 1.00 35.84 110 GLU A C 1
ATOM 887 O O . GLU A 1 110 ? 19.066 50.156 -32.598 1.00 35.84 110 GLU A O 1
ATOM 892 N N . VAL A 1 111 ? 16.874 50.584 -32.585 1.00 38.84 111 VAL A N 1
ATOM 893 C CA . VAL A 1 111 ? 16.672 50.000 -31.273 1.00 38.84 111 VAL A CA 1
ATOM 894 C C . VAL A 1 111 ? 16.380 48.522 -31.502 1.00 38.84 111 VAL A C 1
ATOM 896 O O . VAL A 1 111 ? 15.272 48.169 -31.901 1.00 38.84 111 VAL A O 1
ATOM 899 N N . GLU A 1 112 ? 17.343 47.643 -31.219 1.00 39.50 112 GLU A N 1
ATOM 900 C CA . GLU A 1 112 ? 17.062 46.221 -30.984 1.00 39.50 112 GLU A CA 1
ATOM 901 C C . GLU A 1 112 ? 16.223 46.083 -29.694 1.00 39.50 112 GLU A C 1
ATOM 903 O O . GLU A 1 112 ? 16.688 45.634 -28.647 1.00 39.50 112 GLU A O 1
ATOM 908 N N . GLN A 1 113 ? 14.962 46.532 -29.733 1.00 40.53 113 GLN A N 1
ATOM 909 C CA . GLN A 1 113 ? 14.031 46.469 -28.602 1.00 40.53 113 GLN A CA 1
ATOM 910 C C . GLN A 1 113 ? 13.687 45.024 -28.249 1.00 40.53 113 GLN A C 1
ATOM 912 O O . GLN A 1 113 ? 13.395 44.740 -27.097 1.00 40.53 113 GLN A O 1
ATOM 917 N N . HIS A 1 114 ? 13.751 44.087 -29.193 1.00 37.25 114 HIS A N 1
ATOM 918 C CA . HIS A 1 114 ? 13.277 42.728 -28.939 1.00 37.25 114 HIS A CA 1
ATOM 919 C C . HIS A 1 114 ? 14.279 41.843 -28.181 1.00 37.25 114 HIS A C 1
ATOM 921 O O . HIS A 1 114 ? 13.858 41.075 -27.320 1.00 37.25 114 HIS A O 1
ATOM 927 N N . ALA A 1 115 ? 15.588 41.973 -28.421 1.00 34.28 115 ALA A N 1
ATOM 928 C CA . ALA A 1 115 ? 16.582 41.050 -27.859 1.00 34.28 115 ALA A CA 1
ATOM 929 C C . ALA A 1 115 ? 16.930 41.329 -26.385 1.00 34.28 115 ALA A C 1
ATOM 931 O O . ALA A 1 115 ? 17.240 40.412 -25.627 1.00 34.28 115 ALA A O 1
ATOM 932 N N . MET A 1 116 ? 16.870 42.594 -25.961 1.00 35.09 116 MET A N 1
ATOM 933 C CA . MET A 1 116 ? 17.187 42.987 -24.582 1.00 35.09 116 MET A CA 1
ATOM 934 C C . MET A 1 116 ? 15.968 42.852 -23.659 1.00 35.09 116 MET A C 1
ATOM 936 O O . MET A 1 116 ? 16.107 42.447 -22.507 1.00 35.09 116 MET A O 1
ATOM 940 N N . TRP A 1 117 ? 14.764 43.117 -24.184 1.00 39.09 117 TRP A N 1
ATOM 941 C CA . TRP A 1 117 ? 13.515 42.933 -23.446 1.00 39.09 117 TRP A CA 1
ATOM 942 C C . TRP A 1 117 ? 13.097 41.471 -23.330 1.00 39.09 117 TRP A C 1
ATOM 944 O O . TRP A 1 117 ? 12.583 41.127 -22.274 1.00 39.09 117 TRP A O 1
ATOM 954 N N . SER A 1 118 ? 13.356 40.591 -24.313 1.00 37.62 118 SER A N 1
ATOM 955 C CA . SER A 1 118 ? 13.100 39.154 -24.103 1.00 37.62 118 SER A CA 1
ATOM 956 C C . SER A 1 118 ? 13.943 38.633 -22.943 1.00 37.62 118 SER A C 1
ATOM 958 O O . SER A 1 118 ? 13.406 37.985 -22.060 1.00 37.62 118 SER A O 1
ATOM 960 N N . LYS A 1 119 ? 15.222 39.026 -22.875 1.00 37.50 119 LYS A N 1
ATOM 961 C CA . LYS A 1 119 ? 16.142 38.606 -21.813 1.00 37.50 119 LYS A CA 1
ATOM 962 C C . LYS A 1 119 ? 15.829 39.226 -20.454 1.00 37.50 119 LYS A C 1
ATOM 964 O O . LYS A 1 119 ? 16.041 38.577 -19.437 1.00 37.50 119 LYS A O 1
ATOM 969 N N . PHE A 1 120 ? 15.321 40.459 -20.408 1.00 39.72 120 PHE A N 1
ATOM 970 C CA . PHE A 1 120 ? 14.924 41.106 -19.154 1.00 39.72 120 PHE A CA 1
ATOM 971 C C . PHE A 1 120 ? 13.558 40.618 -18.652 1.00 39.72 120 PHE A C 1
ATOM 973 O O . PHE A 1 120 ? 13.413 40.371 -17.461 1.00 39.72 120 PHE A O 1
ATOM 980 N N . LEU A 1 121 ? 12.573 40.411 -19.535 1.00 41.19 121 LEU A N 1
ATOM 981 C CA . LEU A 1 121 ? 11.295 39.795 -19.166 1.00 41.19 121 LEU A CA 1
ATOM 982 C C . LEU A 1 121 ? 11.492 38.320 -18.798 1.00 41.19 121 LEU A C 1
ATOM 984 O O . LEU A 1 121 ? 10.907 37.878 -17.821 1.00 41.19 121 LEU A O 1
ATOM 988 N N . GLU A 1 122 ? 12.363 37.587 -19.500 1.00 38.44 122 GLU A N 1
ATOM 989 C CA . GLU A 1 122 ? 12.822 36.262 -19.073 1.00 38.44 122 GLU A CA 1
ATOM 990 C C . GLU A 1 122 ? 13.499 36.348 -17.715 1.00 38.44 122 GLU A C 1
ATOM 992 O O . GLU A 1 122 ? 13.157 35.555 -16.863 1.00 38.44 122 GLU A O 1
ATOM 997 N N . ALA A 1 123 ? 14.387 37.309 -17.450 1.00 36.97 123 ALA A N 1
ATOM 998 C CA . ALA A 1 123 ? 15.050 37.426 -16.151 1.00 36.97 123 ALA A CA 1
ATOM 999 C C . ALA A 1 123 ? 14.102 37.841 -15.012 1.00 36.97 123 ALA A C 1
ATOM 1001 O O . ALA A 1 123 ? 14.310 37.413 -13.881 1.00 36.97 123 ALA A O 1
ATOM 1002 N N . VAL A 1 124 ? 13.062 38.641 -15.272 1.00 42.19 124 VAL A N 1
ATOM 1003 C CA . VAL A 1 124 ? 12.065 39.087 -14.276 1.00 42.19 124 VAL A CA 1
ATOM 1004 C C . VAL A 1 124 ? 10.967 38.044 -14.066 1.00 42.19 124 VAL A C 1
ATOM 1006 O O . VAL A 1 124 ? 10.549 37.828 -12.935 1.00 42.19 124 VAL A O 1
ATOM 1009 N N . ILE A 1 125 ? 10.549 37.334 -15.116 1.00 44.84 125 ILE A N 1
ATOM 1010 C CA . ILE A 1 125 ? 9.687 36.154 -14.997 1.00 44.84 125 ILE A CA 1
ATOM 1011 C C . ILE A 1 125 ? 10.481 35.028 -14.342 1.00 44.84 125 ILE A C 1
ATOM 1013 O O . ILE A 1 125 ? 9.990 34.445 -13.395 1.00 44.84 125 ILE A O 1
ATOM 1017 N N . LEU A 1 126 ? 11.731 34.770 -14.726 1.00 35.19 126 LEU A N 1
ATOM 1018 C CA . LEU A 1 126 ? 12.591 33.811 -14.033 1.00 35.19 126 LEU A CA 1
ATOM 1019 C C . LEU A 1 126 ? 12.795 34.236 -12.581 1.00 35.19 126 LEU A C 1
ATOM 1021 O O . LEU A 1 126 ? 12.573 33.414 -11.725 1.00 35.19 126 LEU A O 1
ATOM 1025 N N . SER A 1 127 ? 13.112 35.484 -12.239 1.00 34.31 127 SER A N 1
ATOM 1026 C CA . SER A 1 127 ? 13.346 35.873 -10.830 1.00 34.31 127 SER A CA 1
ATOM 1027 C C . SER A 1 127 ? 12.072 36.015 -9.976 1.00 34.31 127 SER A C 1
ATOM 1029 O O . SER A 1 127 ? 12.097 35.700 -8.784 1.00 34.31 127 SER A O 1
ATOM 1031 N N . GLY A 1 128 ? 10.944 36.427 -10.560 1.00 32.69 128 GLY A N 1
ATOM 1032 C CA . GLY A 1 128 ? 9.637 36.509 -9.895 1.00 32.69 128 GLY A CA 1
ATOM 1033 C C . GLY A 1 128 ? 8.918 35.160 -9.802 1.00 32.69 128 GLY A C 1
ATOM 1034 O O . GLY A 1 128 ? 8.232 34.889 -8.822 1.00 32.69 128 GLY A O 1
ATOM 1035 N N . CYS A 1 129 ? 9.132 34.276 -10.777 1.00 34.00 129 CYS A N 1
ATOM 1036 C CA . CYS A 1 129 ? 8.680 32.889 -10.726 1.00 34.00 129 CYS A CA 1
ATOM 1037 C C . CYS A 1 129 ? 9.644 32.052 -9.867 1.00 34.00 129 CYS A C 1
ATOM 1039 O O . CYS A 1 129 ? 9.171 31.233 -9.095 1.00 34.00 129 CYS A O 1
ATOM 1041 N N . LEU A 1 130 ? 10.961 32.328 -9.858 1.00 29.34 130 LEU A N 1
ATOM 1042 C CA . LEU A 1 130 ? 11.906 31.718 -8.912 1.00 29.34 130 LEU A CA 1
ATOM 1043 C C . LEU A 1 130 ? 11.537 32.088 -7.473 1.00 29.34 130 LEU A C 1
ATOM 1045 O O . LEU A 1 130 ? 11.465 31.195 -6.651 1.00 29.34 130 LEU A O 1
ATOM 1049 N N . THR A 1 131 ? 11.220 33.339 -7.133 1.00 29.28 131 THR A N 1
ATOM 1050 C CA . THR A 1 131 ? 10.921 33.670 -5.722 1.00 29.28 131 THR A CA 1
ATOM 1051 C C . THR A 1 131 ? 9.638 33.023 -5.174 1.00 29.28 131 THR A C 1
ATOM 1053 O O . THR A 1 131 ? 9.545 32.835 -3.962 1.00 29.28 131 THR A O 1
ATOM 1056 N N . GLN A 1 132 ? 8.702 32.590 -6.031 1.00 33.53 132 GLN A N 1
ATOM 1057 C CA . GLN A 1 132 ? 7.568 31.733 -5.637 1.00 33.53 132 GLN A CA 1
ATOM 1058 C C . GLN A 1 132 ? 7.815 30.224 -5.839 1.00 33.53 132 GLN A C 1
ATOM 1060 O O . GLN A 1 132 ? 7.153 29.424 -5.186 1.00 33.53 132 GLN A O 1
ATOM 1065 N N . LEU A 1 133 ? 8.782 29.817 -6.670 1.00 33.34 133 LEU A N 1
ATOM 1066 C CA . LEU A 1 133 ? 9.128 28.410 -6.943 1.00 33.34 133 LEU A CA 1
ATOM 1067 C C . LEU A 1 133 ? 10.391 27.907 -6.217 1.00 33.34 133 LEU A C 1
ATOM 1069 O O . LEU A 1 133 ? 10.730 26.734 -6.349 1.00 33.34 133 LEU A O 1
ATOM 1073 N N . THR A 1 134 ? 11.106 28.740 -5.452 1.00 32.44 134 THR A N 1
ATOM 1074 C CA . THR A 1 134 ? 12.376 28.361 -4.797 1.00 32.44 134 THR A CA 1
ATOM 1075 C C . THR A 1 134 ? 12.309 28.231 -3.283 1.00 32.44 134 THR A C 1
ATOM 1077 O O . THR A 1 134 ? 13.355 28.196 -2.638 1.00 32.44 134 THR A O 1
ATOM 1080 N N . HIS A 1 135 ? 11.128 28.067 -2.691 1.00 40.78 135 HIS A N 1
ATOM 1081 C CA . HIS A 1 135 ? 11.092 27.209 -1.510 1.00 40.78 135 HIS A CA 1
ATOM 1082 C C . HIS A 1 135 ? 11.028 25.783 -2.037 1.00 40.78 135 HIS A C 1
ATOM 1084 O O . HIS A 1 135 ? 9.954 25.208 -2.166 1.00 40.78 135 HIS A O 1
ATOM 1090 N N . ALA A 1 136 ? 12.190 25.223 -2.388 1.00 43.72 136 ALA A N 1
ATOM 1091 C CA . ALA A 1 136 ? 12.326 23.777 -2.384 1.00 43.72 136 ALA A CA 1
ATOM 1092 C C . ALA A 1 136 ? 11.974 23.351 -0.955 1.00 43.72 136 ALA A C 1
ATOM 1094 O O . ALA A 1 136 ? 12.796 23.488 -0.050 1.00 43.72 136 ALA A O 1
ATOM 1095 N N . GLN A 1 137 ? 10.712 22.987 -0.726 1.00 58.88 137 GLN A N 1
ATOM 1096 C CA . GLN A 1 137 ? 10.241 22.572 0.583 1.00 58.88 137 GLN A CA 1
ATOM 1097 C C . GLN A 1 137 ? 10.948 21.261 0.885 1.00 58.88 137 GLN A C 1
ATOM 1099 O O . GLN A 1 137 ? 10.630 20.200 0.351 1.00 58.88 137 GLN A O 1
ATOM 1104 N N . SER A 1 138 ? 12.009 21.383 1.674 1.00 67.12 138 SER A N 1
ATOM 1105 C CA . SER A 1 138 ? 12.726 20.260 2.234 1.00 67.12 138 SER A CA 1
ATOM 1106 C C . SER A 1 138 ? 11.783 19.534 3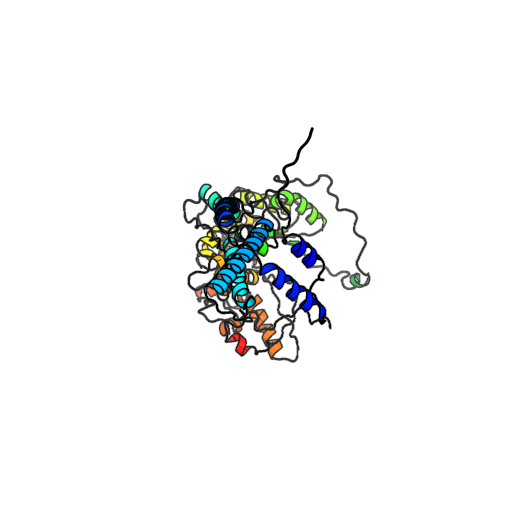.176 1.00 67.12 138 SER A C 1
ATOM 1108 O O . SER A 1 138 ? 11.086 20.166 3.972 1.00 67.12 138 SER A O 1
ATOM 1110 N N . LEU A 1 139 ? 11.784 18.211 3.107 1.00 78.25 139 LEU A N 1
ATOM 1111 C CA . LEU A 1 139 ? 11.066 17.389 4.068 1.00 78.25 139 LEU A CA 1
ATOM 1112 C C . LEU A 1 139 ? 11.453 17.721 5.513 1.00 78.25 139 LEU A C 1
ATOM 1114 O O . LEU A 1 139 ? 12.561 18.216 5.756 1.00 78.25 139 LEU A O 1
ATOM 1118 N N . PRO A 1 140 ? 10.562 17.447 6.484 1.00 86.69 140 PRO A N 1
ATOM 1119 C CA . PRO A 1 140 ? 10.874 17.694 7.880 1.00 86.69 140 PRO A CA 1
ATOM 1120 C C . PRO A 1 140 ? 12.108 16.910 8.308 1.00 86.69 140 PRO A C 1
ATOM 1122 O O . PRO A 1 140 ? 12.335 15.788 7.848 1.00 86.69 140 PRO A O 1
ATOM 1125 N N . ALA A 1 141 ? 12.858 17.479 9.253 1.00 90.12 141 ALA A N 1
ATOM 1126 C CA . ALA A 1 141 ? 13.907 16.748 9.943 1.00 90.12 141 ALA A CA 1
ATOM 1127 C C . ALA A 1 141 ? 13.317 15.470 10.576 1.00 90.12 141 ALA A C 1
ATOM 1129 O O . ALA A 1 141 ? 12.299 15.560 11.271 1.00 90.12 141 ALA A O 1
ATOM 1130 N N . PRO A 1 142 ? 13.929 14.295 10.351 1.00 92.56 142 PRO A N 1
ATOM 1131 C CA . PRO A 1 142 ? 13.389 13.041 10.850 1.00 92.56 142 PRO A CA 1
ATOM 1132 C C . PRO A 1 142 ? 13.483 12.946 12.373 1.00 92.56 142 PRO A C 1
ATOM 1134 O O . PRO A 1 142 ? 14.444 13.402 12.997 1.00 92.56 142 PRO A O 1
ATOM 1137 N N . VAL A 1 143 ? 12.495 12.287 12.967 1.00 94.81 143 VAL A N 1
ATOM 1138 C CA . VAL A 1 143 ? 12.436 11.951 14.389 1.00 94.81 143 VAL A CA 1
ATOM 1139 C C . VAL A 1 143 ? 12.974 10.535 14.562 1.00 94.81 143 VAL A C 1
ATOM 1141 O O . VAL A 1 143 ? 12.358 9.562 14.125 1.00 94.81 143 VAL A O 1
ATOM 1144 N N . THR A 1 144 ? 14.142 10.419 15.193 1.00 92.25 144 THR A N 1
ATOM 1145 C CA . THR A 1 144 ? 14.876 9.149 15.339 1.00 92.25 144 THR A CA 1
ATOM 1146 C C . THR A 1 144 ? 14.883 8.601 16.767 1.00 92.25 144 THR A C 1
ATOM 1148 O O . THR A 1 144 ? 15.311 7.474 16.992 1.00 92.25 144 THR A O 1
ATOM 1151 N N . SER A 1 145 ? 14.442 9.395 17.745 1.00 90.88 145 SER A N 1
ATOM 1152 C CA . SER A 1 145 ? 14.344 9.019 19.159 1.00 90.88 145 SER A CA 1
ATOM 1153 C C . SER A 1 145 ? 13.383 9.957 19.894 1.00 90.88 145 SER A C 1
ATOM 1155 O O . SER A 1 145 ? 12.972 10.981 19.346 1.00 90.88 145 SER A O 1
ATOM 1157 N N . GLY A 1 146 ? 13.014 9.614 21.130 1.00 90.88 146 GLY A N 1
ATOM 1158 C CA . GLY A 1 146 ? 12.108 10.410 21.966 1.00 90.88 146 GLY A CA 1
ATOM 1159 C C . GLY A 1 146 ? 10.636 10.215 21.603 1.00 90.88 146 GLY A C 1
ATOM 1160 O O . GLY A 1 146 ? 9.862 9.811 22.465 1.00 90.88 146 GLY A O 1
ATOM 1161 N N . TYR A 1 147 ? 10.280 10.435 20.333 1.00 95.06 147 TYR A N 1
ATOM 1162 C CA . TYR A 1 147 ? 8.931 10.239 19.780 1.00 95.06 147 TYR A CA 1
ATOM 1163 C C . TYR A 1 147 ? 7.822 10.887 20.629 1.00 95.06 147 TYR A C 1
ATOM 1165 O O . TYR A 1 147 ? 6.773 10.296 20.885 1.00 95.06 147 TYR A O 1
ATOM 1173 N N . SER A 1 148 ? 8.081 12.098 21.114 1.00 95.75 148 SER A N 1
ATOM 1174 C CA . SER A 1 148 ? 7.156 12.863 21.947 1.00 95.75 148 SER A CA 1
ATOM 1175 C C . SER A 1 148 ? 6.017 13.474 21.125 1.00 95.75 148 SER A C 1
ATOM 1177 O O . SER A 1 148 ? 6.109 13.597 19.903 1.00 95.75 148 SER A O 1
ATOM 1179 N N . GLN A 1 149 ? 4.961 13.946 21.794 1.00 95.31 149 GLN A N 1
ATOM 1180 C CA . GLN A 1 149 ? 3.895 14.696 21.120 1.00 95.31 149 GLN A CA 1
ATOM 1181 C C . GLN A 1 149 ? 4.441 15.940 20.400 1.00 95.31 149 GLN A C 1
ATOM 1183 O O . GLN A 1 149 ? 4.045 16.212 19.275 1.00 95.31 149 GLN A O 1
ATOM 1188 N N . THR A 1 150 ? 5.425 16.632 20.982 1.00 95.81 150 THR A N 1
ATOM 1189 C CA . THR A 1 150 ? 6.108 17.761 20.332 1.00 95.81 150 THR A CA 1
ATOM 1190 C C . THR A 1 150 ? 6.776 17.349 19.020 1.00 95.81 150 THR A C 1
ATOM 1192 O O . THR A 1 150 ? 6.805 18.118 18.064 1.00 95.81 150 THR A O 1
ATOM 1195 N N . ASP A 1 151 ? 7.317 16.133 18.943 1.00 96.62 151 ASP A N 1
ATOM 1196 C CA . ASP A 1 151 ? 7.927 15.618 17.717 1.00 96.62 151 ASP A CA 1
ATOM 1197 C C . ASP A 1 151 ? 6.875 15.344 16.641 1.00 96.62 151 ASP A C 1
ATOM 1199 O O . ASP A 1 151 ? 7.089 15.664 15.472 1.00 96.62 151 ASP A O 1
ATOM 1203 N N . LEU A 1 152 ? 5.718 14.814 17.045 1.00 96.62 152 LEU A N 1
ATOM 1204 C CA . LEU A 1 152 ? 4.579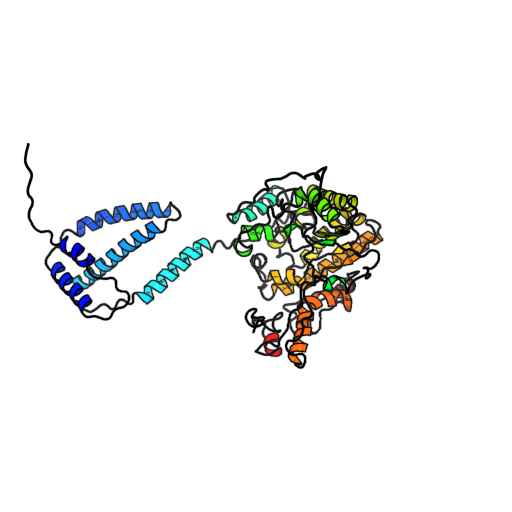 14.609 16.156 1.00 96.62 152 LEU A CA 1
ATOM 1205 C C . LEU A 1 152 ? 4.011 15.944 15.653 1.00 96.62 152 LEU A C 1
ATOM 1207 O O . LEU A 1 152 ? 3.744 16.097 14.460 1.00 96.62 152 LEU A O 1
ATOM 1211 N N . ASP A 1 153 ? 3.895 16.932 16.538 1.00 95.25 153 ASP A N 1
ATOM 1212 C CA . ASP A 1 153 ? 3.440 18.279 16.199 1.00 95.25 153 ASP A CA 1
ATOM 1213 C C . ASP A 1 153 ? 4.393 18.946 15.198 1.00 95.25 153 ASP A C 1
ATOM 1215 O O . ASP A 1 153 ? 3.934 19.607 14.270 1.00 95.25 153 ASP A O 1
ATOM 1219 N N . ARG A 1 154 ? 5.712 18.726 15.314 1.00 94.94 154 ARG A N 1
ATOM 1220 C CA . ARG A 1 154 ? 6.698 19.208 14.329 1.00 94.94 154 ARG A CA 1
ATOM 1221 C C . ARG A 1 154 ? 6.514 18.572 12.951 1.00 94.94 154 ARG A C 1
ATOM 1223 O O . ARG A 1 154 ? 6.638 19.270 11.945 1.00 94.94 154 ARG A O 1
ATOM 1230 N N . LEU A 1 155 ? 6.193 17.277 12.884 1.00 95.81 155 LEU A N 1
ATOM 1231 C CA . LEU A 1 155 ? 5.869 16.627 11.610 1.00 95.81 155 LEU A CA 1
ATOM 1232 C C . LEU A 1 155 ? 4.616 17.254 10.987 1.00 95.81 155 LEU A C 1
ATOM 1234 O O . LEU A 1 155 ? 4.638 17.605 9.809 1.00 95.81 155 LEU A O 1
ATOM 1238 N N . TRP A 1 156 ? 3.560 17.483 11.769 1.00 96.06 156 TRP A N 1
ATOM 1239 C CA . TRP A 1 156 ? 2.347 18.152 11.283 1.00 96.06 156 TRP A CA 1
ATOM 1240 C C . TRP A 1 156 ? 2.571 19.613 10.883 1.00 96.06 156 TRP A C 1
ATOM 1242 O O . TRP A 1 156 ? 2.047 20.050 9.862 1.00 96.06 156 TRP A O 1
ATOM 1252 N N . GLN A 1 157 ? 3.407 20.354 11.611 1.00 93.88 157 GLN A N 1
ATOM 1253 C CA . GLN A 1 157 ? 3.797 21.712 11.226 1.00 93.88 157 GLN A CA 1
ATOM 1254 C C . GLN A 1 157 ? 4.465 21.735 9.847 1.00 93.88 157 GLN A C 1
ATOM 1256 O O . GLN A 1 157 ? 4.229 22.660 9.079 1.00 93.88 157 GLN A O 1
ATOM 1261 N N . SER A 1 158 ? 5.257 20.717 9.494 1.00 93.31 158 SER A N 1
ATOM 1262 C CA . SER A 1 158 ? 5.873 20.629 8.160 1.00 93.31 158 SER A CA 1
ATOM 1263 C C . SER A 1 158 ? 4.877 20.371 7.027 1.00 93.31 158 SER A C 1
ATOM 1265 O O . SER A 1 158 ? 5.132 20.744 5.885 1.00 93.31 158 SER A O 1
ATOM 1267 N N . VAL A 1 159 ? 3.731 19.757 7.330 1.00 93.56 159 VAL A N 1
ATOM 1268 C CA . VAL A 1 159 ? 2.630 19.613 6.371 1.00 93.56 159 VAL A CA 1
ATOM 1269 C C . VAL A 1 159 ? 2.006 20.986 6.112 1.00 93.56 159 VAL A C 1
ATOM 1271 O O . VAL A 1 159 ? 1.848 21.392 4.969 1.00 93.56 159 VAL A O 1
ATOM 1274 N N . GLU A 1 160 ? 1.753 21.756 7.168 1.00 88.19 160 GLU A N 1
ATOM 1275 C CA . GLU A 1 160 ? 1.082 23.062 7.093 1.00 88.19 160 GLU A CA 1
ATOM 1276 C C . GLU A 1 160 ? 1.996 24.206 6.588 1.00 88.19 160 GLU A C 1
ATOM 1278 O O . GLU A 1 160 ? 1.508 25.282 6.234 1.00 88.19 160 GLU A O 1
ATOM 1283 N N . GLN A 1 161 ? 3.314 23.985 6.480 1.00 84.88 161 GLN A N 1
ATOM 1284 C CA . GLN A 1 161 ? 4.278 24.943 5.903 1.00 84.88 161 GLN A CA 1
ATOM 1285 C C . GLN A 1 161 ? 4.024 25.260 4.421 1.00 84.88 161 GLN A C 1
ATOM 1287 O O . GLN A 1 161 ? 4.477 26.296 3.933 1.00 84.88 161 GLN A O 1
ATOM 1292 N N . GLY A 1 162 ? 3.260 24.412 3.728 1.00 71.00 162 GLY A N 1
ATOM 1293 C CA . GLY A 1 162 ? 2.813 24.614 2.350 1.00 71.00 162 GLY A CA 1
ATOM 1294 C C . GLY A 1 162 ? 1.883 25.810 2.125 1.00 71.00 162 GLY A C 1
ATOM 1295 O O . GLY A 1 162 ? 1.576 26.143 0.985 1.00 71.00 162 GLY A O 1
ATOM 1296 N N . GLY A 1 163 ? 1.421 26.468 3.194 1.00 77.44 163 GLY A N 1
ATOM 1297 C CA . GLY A 1 163 ? 0.463 27.576 3.120 1.00 77.44 163 GLY A CA 1
ATOM 1298 C C . GLY A 1 163 ? -0.997 27.124 3.008 1.00 77.44 163 GLY A C 1
ATOM 1299 O O . GLY A 1 163 ? -1.899 27.959 3.069 1.00 77.44 163 GLY A O 1
ATOM 1300 N N . VAL A 1 164 ? -1.238 25.814 2.906 1.00 85.38 164 VAL A N 1
ATOM 1301 C CA . VAL A 1 164 ? -2.560 25.191 3.011 1.00 85.38 164 VAL A CA 1
ATOM 1302 C C . VAL A 1 164 ? -2.667 24.563 4.407 1.00 85.38 164 VAL A C 1
ATOM 1304 O O . VAL A 1 164 ? -1.943 23.607 4.686 1.00 85.38 164 VAL A O 1
ATOM 1307 N N . PRO A 1 165 ? -3.501 25.089 5.321 1.00 89.56 165 PRO A N 1
ATOM 1308 C CA . PRO A 1 165 ? -3.680 24.491 6.642 1.00 89.56 165 PRO A CA 1
ATOM 1309 C C . PRO A 1 165 ? -4.500 23.200 6.553 1.00 89.56 165 PRO A C 1
ATOM 1311 O O . PRO A 1 165 ? -5.339 23.065 5.663 1.00 89.56 165 PRO A O 1
ATOM 1314 N N . VAL A 1 166 ? -4.309 22.288 7.510 1.00 94.31 166 VAL A N 1
ATOM 1315 C CA . VAL A 1 166 ? -5.154 21.092 7.631 1.00 94.31 166 VAL A CA 1
ATOM 1316 C C . VAL A 1 166 ? -6.584 21.493 7.992 1.00 94.31 166 VAL A C 1
ATOM 1318 O O . VAL A 1 166 ? -6.826 22.186 8.986 1.00 94.31 166 VAL A O 1
ATOM 1321 N N . VAL A 1 167 ? -7.544 21.036 7.195 1.00 94.12 167 VAL A N 1
ATOM 1322 C CA . VAL A 1 167 ? -8.968 21.338 7.342 1.00 94.12 167 VAL A CA 1
ATOM 1323 C C . VAL A 1 167 ? -9.666 20.246 8.150 1.00 94.12 167 VAL A C 1
ATOM 1325 O O . VAL A 1 167 ? -9.465 19.053 7.944 1.00 94.12 167 VAL A O 1
ATOM 1328 N N . LYS A 1 168 ? -10.544 20.640 9.078 1.00 94.75 168 LYS A N 1
ATOM 1329 C CA . LYS A 1 168 ? -11.411 19.694 9.793 1.00 94.75 168 LYS A CA 1
ATOM 1330 C C . LYS A 1 168 ? -12.743 19.522 9.074 1.00 94.75 168 LYS A C 1
ATOM 1332 O O . LYS A 1 168 ? -13.314 20.484 8.566 1.00 94.75 168 LYS A O 1
ATOM 1337 N N . ALA A 1 169 ? -13.266 18.299 9.090 1.00 95.62 169 ALA A N 1
ATOM 1338 C CA . ALA A 1 169 ? -14.607 18.014 8.602 1.00 95.62 169 ALA A CA 1
ATOM 1339 C C . ALA A 1 169 ? -15.673 18.750 9.433 1.00 95.62 169 ALA A C 1
ATOM 1341 O O . ALA A 1 169 ? -15.502 18.977 10.629 1.00 95.62 169 ALA A O 1
ATOM 1342 N N . ASN A 1 170 ? -16.829 19.034 8.826 1.00 95.38 170 ASN A N 1
ATOM 1343 C CA . ASN A 1 170 ? -17.983 19.584 9.554 1.00 95.38 170 ASN A CA 1
ATOM 1344 C C . ASN A 1 170 ? -18.544 18.603 10.600 1.00 95.38 170 ASN A C 1
ATOM 1346 O O . ASN A 1 170 ? -19.186 19.013 11.566 1.00 95.38 170 ASN A O 1
ATOM 1350 N N . VAL A 1 171 ? -18.331 17.301 10.395 1.00 94.94 171 VAL A N 1
ATOM 1351 C CA . VAL A 1 171 ? -18.757 16.235 11.304 1.00 94.94 171 VAL A CA 1
ATOM 1352 C C . VAL A 1 171 ? -17.519 15.517 11.824 1.00 94.94 171 VAL A C 1
ATOM 1354 O O . VAL A 1 171 ? -16.875 14.790 11.075 1.00 94.94 171 VAL A O 1
ATOM 1357 N N . THR A 1 172 ? -17.230 15.709 13.112 1.00 96.19 172 THR A N 1
ATOM 1358 C CA . THR A 1 172 ? -16.061 15.155 13.820 1.00 96.19 172 THR A CA 1
ATOM 1359 C C . THR A 1 172 ? -16.439 14.179 14.939 1.00 96.19 172 THR A C 1
ATOM 1361 O O . THR A 1 172 ? -15.720 14.007 15.921 1.00 96.19 172 THR A O 1
ATOM 1364 N N . ARG A 1 173 ? -17.607 13.542 14.819 1.00 95.62 173 ARG A N 1
ATOM 1365 C CA . ARG A 1 173 ? -18.069 12.488 15.731 1.00 95.62 173 ARG A CA 1
ATOM 1366 C C . ARG A 1 173 ? -18.596 11.317 14.923 1.00 95.62 173 ARG A C 1
ATOM 1368 O O . ARG A 1 173 ? -19.212 11.540 13.883 1.00 95.62 173 ARG A O 1
ATOM 1375 N N . VAL A 1 174 ? -18.409 10.101 15.432 1.00 97.00 174 VAL A N 1
ATOM 1376 C CA . VAL A 1 174 ? -18.964 8.901 14.796 1.00 97.00 174 VAL A CA 1
ATOM 1377 C C . VAL A 1 174 ? -20.485 9.024 14.727 1.00 97.00 174 VAL A C 1
ATOM 1379 O O . VAL A 1 174 ? -21.143 9.273 15.741 1.00 97.00 174 VAL A O 1
ATOM 1382 N N . LEU A 1 175 ? -21.040 8.890 13.526 1.00 94.81 175 LEU A N 1
ATOM 1383 C CA . LEU A 1 175 ? -22.478 8.918 13.307 1.00 94.81 175 LEU A CA 1
ATOM 1384 C C . LEU A 1 175 ? -23.058 7.518 13.478 1.00 94.81 175 LEU A C 1
ATOM 1386 O O . LEU A 1 175 ? -22.630 6.574 12.818 1.00 94.81 175 LEU A O 1
ATOM 1390 N N . GLU A 1 176 ? -24.076 7.387 14.326 1.00 94.25 176 GLU A N 1
ATOM 1391 C CA . GLU A 1 176 ? -24.860 6.157 14.361 1.00 94.25 176 GLU A CA 1
ATOM 1392 C C . GLU A 1 176 ? -25.709 6.019 13.084 1.00 94.25 176 GLU A C 1
ATOM 1394 O O . GLU A 1 176 ? -26.112 7.026 12.477 1.00 94.25 176 GLU A O 1
ATOM 1399 N N . PRO A 1 177 ? -26.007 4.779 12.663 1.00 89.81 177 PRO A N 1
ATOM 1400 C CA . PRO A 1 177 ? -26.950 4.535 11.588 1.00 89.81 177 PRO A CA 1
ATOM 1401 C C . PRO A 1 177 ? -28.312 5.181 11.842 1.00 89.81 177 PRO A C 1
ATOM 1403 O O . PRO A 1 177 ? -28.817 5.194 12.965 1.00 89.81 177 PRO A O 1
ATOM 1406 N N . LEU A 1 178 ? -28.946 5.675 10.777 1.00 86.12 178 LEU A N 1
ATOM 1407 C CA . LEU A 1 178 ? -30.320 6.164 10.853 1.00 86.12 178 LEU A CA 1
ATOM 1408 C C . LEU A 1 178 ? -31.257 5.013 11.242 1.00 86.12 178 LEU A C 1
ATOM 1410 O O . LEU A 1 178 ? -31.262 3.975 10.583 1.00 86.12 178 LEU A O 1
ATOM 1414 N N . ALA A 1 179 ? -32.095 5.223 12.263 1.00 81.62 179 ALA A N 1
ATOM 1415 C CA . ALA A 1 179 ? -33.051 4.215 12.733 1.00 81.62 179 ALA A CA 1
ATOM 1416 C C . ALA A 1 179 ? -34.000 3.723 11.621 1.00 81.62 179 ALA A C 1
ATOM 1418 O O . ALA A 1 179 ? -34.355 2.551 11.586 1.00 81.62 179 ALA A O 1
ATOM 1419 N N . ASN A 1 180 ? -34.351 4.611 10.683 1.00 81.44 180 ASN A N 1
ATOM 1420 C CA . ASN A 1 180 ? -35.212 4.327 9.534 1.00 81.44 180 ASN A CA 1
ATOM 1421 C C . ASN A 1 180 ? -34.429 4.427 8.215 1.00 81.44 180 ASN A C 1
ATOM 1423 O O . ASN A 1 180 ? -34.845 5.129 7.292 1.00 81.44 180 ASN A O 1
ATOM 1427 N N . PHE A 1 181 ? -33.259 3.788 8.137 1.00 81.50 181 PHE A N 1
ATOM 1428 C CA . PHE A 1 181 ? -32.500 3.734 6.890 1.00 81.50 181 PHE A CA 1
ATOM 1429 C C . PHE A 1 181 ? -33.335 3.074 5.780 1.00 81.50 181 PHE A C 1
ATOM 1431 O O . PHE A 1 181 ? -33.778 1.935 5.913 1.00 81.50 181 PHE A O 1
ATOM 1438 N N . SER A 1 182 ? -33.532 3.798 4.679 1.00 81.00 182 SER A N 1
ATOM 1439 C CA . SER A 1 182 ? -34.218 3.311 3.486 1.00 81.00 182 SER A CA 1
ATOM 1440 C C . SER A 1 182 ? -33.333 3.564 2.274 1.00 81.00 182 SER A C 1
ATOM 1442 O O . SER A 1 182 ? -32.896 4.695 2.037 1.00 81.00 182 SER A O 1
ATOM 1444 N N . VAL A 1 183 ? -33.056 2.511 1.506 1.00 80.88 183 VAL A N 1
ATOM 1445 C CA . VAL A 1 183 ? -32.569 2.673 0.136 1.00 80.88 183 VAL A CA 1
ATOM 1446 C C . VAL A 1 183 ? -33.740 3.207 -0.680 1.00 80.88 183 VAL A C 1
ATOM 1448 O O . VAL A 1 183 ? -34.835 2.654 -0.623 1.00 80.88 183 VAL A O 1
ATOM 1451 N N . GLY A 1 184 ? -33.542 4.337 -1.363 1.00 80.31 184 GLY A N 1
ATOM 1452 C CA . GLY A 1 184 ? -34.581 4.956 -2.188 1.00 80.31 184 GLY A CA 1
ATOM 1453 C C . GLY A 1 184 ? -35.174 3.986 -3.225 1.00 80.31 184 GLY A C 1
ATOM 1454 O O . GLY A 1 184 ? -34.683 2.866 -3.381 1.00 80.31 184 GLY A O 1
ATOM 1455 N N . PRO A 1 185 ? -36.227 4.396 -3.952 1.00 83.81 185 PRO A N 1
ATOM 1456 C CA . PRO A 1 185 ? -36.859 3.528 -4.942 1.00 83.81 185 PRO A CA 1
ATOM 1457 C C . PRO A 1 185 ? -35.829 3.002 -5.948 1.00 83.81 185 PRO A C 1
ATOM 1459 O O . PRO A 1 185 ? -34.910 3.728 -6.337 1.00 83.81 185 PRO A O 1
ATOM 1462 N N . GLU A 1 186 ? -35.990 1.746 -6.375 1.00 80.69 186 GLU A N 1
ATOM 1463 C CA . GLU A 1 186 ? -35.127 1.170 -7.405 1.00 80.69 186 GLU A CA 1
ATOM 1464 C C . GLU A 1 186 ? -35.136 2.067 -8.654 1.00 80.69 186 GLU A C 1
ATOM 1466 O O . GLU A 1 186 ? -36.211 2.490 -9.101 1.00 80.69 186 GLU A O 1
ATOM 1471 N N . PRO A 1 187 ? -33.964 2.374 -9.239 1.00 82.12 187 PRO A N 1
ATOM 1472 C CA . PRO A 1 187 ? -33.927 3.139 -10.470 1.00 82.12 187 PRO A CA 1
ATOM 1473 C C . PRO A 1 187 ? -34.638 2.366 -11.593 1.00 82.12 187 PRO A C 1
ATOM 1475 O O . PRO A 1 187 ? -34.665 1.128 -11.575 1.00 82.12 187 PRO A O 1
ATOM 1478 N N . PRO A 1 188 ? -35.165 3.061 -12.620 1.00 83.56 188 PRO A N 1
ATOM 1479 C CA . PRO A 1 188 ? -35.661 2.405 -13.822 1.00 83.56 188 PRO A CA 1
ATOM 1480 C C . PRO A 1 188 ? -34.613 1.425 -14.356 1.00 83.56 188 PRO A C 1
ATOM 1482 O O . PRO A 1 188 ? -33.416 1.718 -14.365 1.00 83.56 188 PRO A O 1
ATOM 1485 N N . ARG A 1 189 ? -35.040 0.244 -14.809 1.00 74.12 189 ARG A N 1
ATOM 1486 C CA . ARG A 1 189 ? -34.109 -0.742 -15.367 1.00 74.12 189 ARG A CA 1
ATOM 1487 C C . ARG A 1 189 ? -33.475 -0.180 -16.643 1.00 74.12 189 ARG A C 1
ATOM 1489 O O . ARG A 1 189 ? -34.071 -0.239 -17.709 1.00 74.12 189 ARG A O 1
ATOM 1496 N N . PHE A 1 190 ? -32.242 0.311 -16.540 1.00 67.56 190 PHE A N 1
ATOM 1497 C CA . PHE A 1 190 ? -31.468 0.833 -17.675 1.00 67.56 190 PHE A 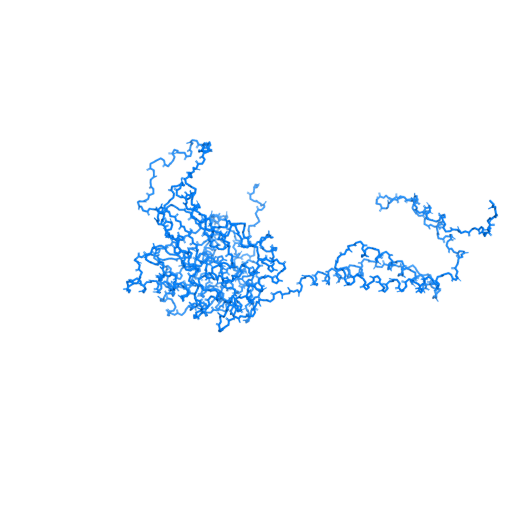CA 1
ATOM 1498 C C . PHE A 1 190 ? -30.844 -0.262 -18.560 1.00 67.56 190 PHE A C 1
ATOM 1500 O O . PHE A 1 190 ? -30.153 0.050 -19.527 1.00 67.56 190 PHE A O 1
ATOM 1507 N N . ARG A 1 191 ? -31.032 -1.553 -18.240 1.00 60.16 191 ARG A N 1
ATOM 1508 C CA . ARG A 1 191 ? -30.399 -2.650 -18.986 1.00 60.16 191 ARG A CA 1
ATOM 1509 C C . ARG A 1 191 ? -31.275 -3.112 -20.155 1.00 60.16 191 ARG A C 1
ATOM 1511 O O . ARG A 1 191 ? -32.418 -3.504 -19.919 1.00 60.16 191 ARG A O 1
ATOM 1518 N N . PRO A 1 192 ? -30.737 -3.169 -21.384 1.00 63.75 192 PRO A N 1
ATOM 1519 C CA . PRO A 1 192 ? -31.396 -3.854 -22.487 1.00 63.75 192 PRO A CA 1
ATOM 1520 C C . PRO A 1 192 ? -31.673 -5.324 -22.139 1.00 63.75 192 PRO A C 1
ATOM 1522 O O . PRO A 1 192 ? -30.797 -6.017 -21.615 1.00 63.75 192 PRO A O 1
ATOM 1525 N N . ALA A 1 193 ? -32.870 -5.819 -22.463 1.00 62.16 193 ALA A N 1
ATOM 1526 C CA . ALA A 1 193 ? -33.320 -7.176 -22.127 1.00 62.16 193 ALA A CA 1
ATOM 1527 C C . ALA A 1 193 ? -32.391 -8.297 -22.649 1.00 62.16 193 ALA A C 1
ATOM 1529 O O . ALA A 1 193 ? -32.312 -9.364 -22.045 1.00 62.16 193 ALA A O 1
ATOM 1530 N N . TYR A 1 194 ? -31.629 -8.059 -23.723 1.00 61.72 194 TYR A N 1
ATOM 1531 C CA . TYR A 1 194 ? -30.725 -9.062 -24.298 1.00 61.72 194 TYR A CA 1
ATOM 1532 C C . TYR A 1 194 ? -29.475 -9.347 -23.443 1.00 61.72 194 TYR A C 1
ATOM 1534 O O . TYR A 1 194 ? -28.895 -10.421 -23.573 1.00 61.72 194 TYR A O 1
ATOM 1542 N N . LEU A 1 195 ? -29.075 -8.447 -22.532 1.00 57.84 195 LEU A N 1
ATOM 1543 C CA . LEU A 1 195 ? -27.980 -8.712 -21.582 1.00 57.84 195 LEU A CA 1
ATOM 1544 C C . LEU A 1 195 ? -28.405 -9.627 -20.421 1.00 57.84 195 LEU A C 1
ATOM 1546 O O . LEU A 1 195 ? -27.546 -10.122 -19.698 1.00 57.84 195 LEU A O 1
ATOM 1550 N N . GLN A 1 196 ? -29.710 -9.851 -20.217 1.00 56.62 196 GLN A N 1
ATOM 1551 C CA . GLN A 1 196 ? -30.203 -10.774 -19.189 1.00 56.62 196 GLN A CA 1
ATOM 1552 C C . GLN A 1 196 ? -30.157 -12.241 -19.631 1.00 56.62 196 GLN A C 1
ATOM 1554 O O . GLN A 1 196 ? -30.076 -13.117 -18.778 1.00 56.62 196 GLN A O 1
ATOM 1559 N N . ALA A 1 197 ? -30.212 -12.528 -20.935 1.00 58.25 197 ALA A N 1
ATOM 1560 C CA . ALA A 1 197 ? -30.407 -13.894 -21.425 1.00 58.25 197 ALA A CA 1
ATOM 1561 C C . ALA A 1 197 ? -29.168 -14.797 -21.272 1.00 58.25 197 ALA A C 1
ATOM 1563 O O . ALA A 1 197 ? -29.308 -16.007 -21.126 1.00 58.25 197 ALA A O 1
ATOM 1564 N N . THR A 1 198 ? -27.954 -14.239 -21.276 1.00 61.44 198 THR A N 1
ATOM 1565 C CA . THR A 1 198 ? -26.705 -15.022 -21.340 1.00 61.44 198 THR A CA 1
ATOM 1566 C C . THR A 1 198 ? -26.169 -15.498 -19.987 1.00 61.44 198 THR A C 1
ATOM 1568 O O . THR A 1 198 ? -25.252 -16.314 -19.960 1.00 61.44 198 THR A O 1
ATOM 1571 N N . THR A 1 199 ? -26.726 -15.035 -18.863 1.00 69.06 199 THR A N 1
ATOM 1572 C CA . THR A 1 199 ? -26.251 -15.379 -17.505 1.00 69.06 199 THR A CA 1
ATOM 1573 C C . THR A 1 199 ? -27.332 -15.960 -16.592 1.00 69.06 199 THR A C 1
ATOM 1575 O O . THR A 1 199 ? -27.069 -16.217 -15.414 1.00 69.06 199 THR A O 1
ATOM 1578 N N . GLN A 1 200 ? -28.543 -16.207 -17.108 1.00 69.12 200 GLN A N 1
ATOM 1579 C CA . GLN A 1 200 ? -29.615 -16.826 -16.327 1.00 69.12 200 GLN A CA 1
ATOM 1580 C C . GLN A 1 200 ? -29.158 -18.184 -15.765 1.00 69.12 200 GLN A C 1
ATOM 1582 O O . GLN A 1 200 ? -28.725 -19.066 -16.500 1.00 69.12 200 GLN A O 1
ATOM 1587 N N . ASN A 1 201 ? -29.275 -18.336 -14.442 1.00 78.00 201 ASN A N 1
ATOM 1588 C CA . ASN A 1 201 ? -28.913 -19.516 -13.640 1.00 78.00 201 ASN A CA 1
ATOM 1589 C C . ASN A 1 201 ? -27.416 -19.789 -13.405 1.00 78.00 201 ASN A C 1
ATOM 1591 O O . ASN A 1 201 ? -27.096 -20.774 -12.738 1.00 78.00 201 ASN A O 1
ATOM 1595 N N . ILE A 1 202 ? -26.499 -18.923 -13.847 1.00 88.69 202 ILE A N 1
ATOM 1596 C CA . ILE A 1 202 ? -25.088 -19.038 -13.447 1.00 88.69 202 ILE A CA 1
ATOM 1597 C C . ILE A 1 202 ? -24.936 -18.478 -12.030 1.00 88.69 202 ILE A C 1
ATOM 1599 O O . ILE A 1 202 ? -25.270 -17.324 -11.765 1.00 88.69 202 ILE A O 1
ATOM 1603 N N . LYS A 1 203 ? -24.429 -19.297 -11.103 1.00 90.50 203 LYS A N 1
ATOM 1604 C CA . LYS A 1 203 ? -24.121 -18.883 -9.729 1.00 90.50 203 LYS A CA 1
ATOM 1605 C C . LYS A 1 203 ? -22.616 -18.888 -9.510 1.00 90.50 203 LYS A C 1
ATOM 1607 O O . LYS A 1 203 ? -21.923 -19.796 -9.964 1.00 90.50 203 LYS A O 1
ATOM 1612 N N . LEU A 1 204 ? -22.129 -17.893 -8.775 1.00 93.31 204 LEU A N 1
ATOM 1613 C CA . LEU A 1 204 ? -20.764 -17.903 -8.260 1.00 93.31 204 LEU A CA 1
ATOM 1614 C C . LEU A 1 204 ? -20.594 -19.057 -7.250 1.00 93.31 204 LEU A C 1
ATOM 1616 O O . LEU A 1 204 ? -21.584 -19.487 -6.643 1.00 93.31 204 LEU A O 1
ATOM 1620 N N . PRO A 1 205 ? -19.366 -19.575 -7.058 1.00 96.06 205 PRO A N 1
ATOM 1621 C CA . PRO A 1 205 ? -19.106 -20.634 -6.089 1.00 96.06 205 PRO A CA 1
ATOM 1622 C C . PRO A 1 205 ? -19.594 -20.278 -4.680 1.00 96.06 205 PRO A C 1
ATOM 1624 O O . PRO A 1 205 ? -19.584 -19.117 -4.265 1.00 96.06 205 PRO A O 1
ATOM 1627 N N . LYS A 1 206 ? -19.993 -21.290 -3.903 1.00 95.69 206 LYS A N 1
ATOM 1628 C CA . LYS A 1 206 ? -20.362 -21.088 -2.496 1.00 95.69 206 LYS A CA 1
ATOM 1629 C C . LYS A 1 206 ? -19.178 -20.479 -1.735 1.00 95.69 206 LYS A C 1
ATOM 1631 O O . LYS A 1 206 ? -18.070 -20.999 -1.809 1.00 95.69 206 LYS A O 1
ATOM 1636 N N . GLY A 1 207 ? -19.434 -19.410 -0.981 1.00 93.56 207 GLY A N 1
ATOM 1637 C CA . GLY A 1 207 ? -18.395 -18.686 -0.240 1.00 93.56 207 GLY A CA 1
ATOM 1638 C C . GLY A 1 207 ? -17.606 -17.676 -1.077 1.00 93.56 207 GLY A C 1
ATOM 1639 O O . GLY A 1 207 ? -16.611 -17.149 -0.590 1.00 93.56 207 GLY A O 1
ATOM 1640 N N . PHE A 1 208 ? -18.027 -17.391 -2.316 1.00 97.00 208 PHE A N 1
ATOM 1641 C CA . PHE A 1 208 ? -17.455 -16.301 -3.101 1.00 97.00 208 PHE A CA 1
ATOM 1642 C C . PHE A 1 208 ? -17.641 -14.956 -2.379 1.00 97.00 208 PHE A C 1
ATOM 1644 O O . PHE A 1 208 ? -18.753 -14.621 -1.958 1.00 97.00 208 PHE A O 1
ATOM 1651 N N . LEU A 1 209 ? -16.553 -14.194 -2.255 1.00 96.81 209 LEU A N 1
ATOM 1652 C CA . LEU A 1 209 ? -16.567 -12.844 -1.698 1.00 96.81 209 LEU A CA 1
ATOM 1653 C C . LEU A 1 209 ? -16.942 -11.857 -2.807 1.00 96.81 209 LEU A C 1
ATOM 1655 O O . LEU A 1 209 ? -16.141 -11.570 -3.693 1.00 96.81 209 LEU A O 1
ATOM 1659 N N . TYR A 1 210 ? -18.178 -11.372 -2.770 1.00 97.25 210 TYR A N 1
ATOM 1660 C CA . TYR A 1 210 ? -18.689 -10.317 -3.634 1.00 97.25 210 TYR A CA 1
ATOM 1661 C C . TYR A 1 210 ? -18.787 -9.041 -2.803 1.00 97.25 210 TYR A C 1
ATOM 1663 O O . TYR A 1 210 ? -19.624 -8.955 -1.903 1.00 97.25 210 TYR A O 1
ATOM 1671 N N . GLY A 1 211 ? -17.895 -8.088 -3.065 1.00 97.31 211 GLY A N 1
ATOM 1672 C CA . GLY A 1 211 ? -17.624 -6.979 -2.157 1.00 97.31 211 GLY A CA 1
ATOM 1673 C C . GLY A 1 211 ? -17.294 -5.661 -2.839 1.00 97.31 211 GLY A C 1
ATOM 1674 O O . GLY A 1 211 ? -17.291 -5.549 -4.063 1.00 97.31 211 GLY A O 1
ATOM 1675 N N . VAL A 1 212 ? -16.996 -4.674 -2.000 1.00 98.25 212 VAL A N 1
ATOM 1676 C CA . VAL A 1 212 ? -16.468 -3.354 -2.375 1.00 98.25 212 VAL A CA 1
ATOM 1677 C C . VAL A 1 212 ? -15.066 -3.173 -1.790 1.00 98.25 212 VAL A C 1
ATOM 1679 O O . VAL A 1 212 ? -14.680 -3.925 -0.894 1.00 98.25 212 VAL A O 1
ATOM 1682 N N . SER A 1 213 ? -14.302 -2.201 -2.292 1.00 98.31 213 SER A N 1
ATOM 1683 C CA . SER A 1 213 ? -12.967 -1.882 -1.774 1.00 98.31 213 SER A CA 1
ATOM 1684 C C . SER A 1 213 ? -12.783 -0.382 -1.583 1.00 98.31 213 SER A C 1
ATOM 1686 O O . SER A 1 213 ? -13.192 0.395 -2.443 1.00 98.31 213 SER A O 1
ATOM 1688 N N . THR A 1 214 ? -12.114 -0.000 -0.499 1.00 98.38 214 THR A N 1
ATOM 1689 C CA . THR A 1 214 ? -11.636 1.358 -0.207 1.00 98.38 214 THR A CA 1
ATOM 1690 C C . THR A 1 214 ? -10.171 1.321 0.251 1.00 98.38 214 THR A C 1
ATOM 1692 O O . THR A 1 214 ? -9.587 0.243 0.411 1.00 98.38 214 THR A O 1
ATOM 1695 N N . ALA A 1 215 ? -9.568 2.495 0.451 1.00 98.62 215 ALA A N 1
ATOM 1696 C CA . ALA A 1 215 ? -8.232 2.654 1.017 1.00 98.62 215 ALA A CA 1
ATOM 1697 C C . ALA A 1 215 ? -8.198 3.857 1.962 1.00 98.62 215 ALA A C 1
ATOM 1699 O O . ALA A 1 215 ? -8.737 4.909 1.626 1.00 98.62 215 ALA A O 1
ATOM 1700 N N . ALA A 1 216 ? -7.528 3.719 3.104 1.00 98.50 216 ALA A N 1
ATOM 1701 C CA . ALA A 1 216 ? -7.566 4.657 4.222 1.00 98.50 216 ALA A CA 1
ATOM 1702 C C . ALA A 1 216 ? -7.412 6.128 3.796 1.00 98.50 216 ALA A C 1
ATOM 1704 O O . ALA A 1 216 ? -8.336 6.920 3.951 1.00 98.50 216 ALA A O 1
ATOM 1705 N N . THR A 1 217 ? -6.292 6.490 3.164 1.00 96.06 217 THR A N 1
ATOM 1706 C CA . THR A 1 217 ? -6.028 7.875 2.724 1.00 96.06 217 THR A CA 1
ATOM 1707 C C . THR A 1 217 ? -7.004 8.380 1.655 1.00 96.06 217 THR A C 1
ATOM 1709 O O . THR A 1 217 ? -7.157 9.586 1.499 1.00 96.06 217 THR A O 1
ATOM 1712 N N . GLN A 1 218 ? -7.684 7.492 0.923 1.00 98.19 218 GLN A N 1
ATOM 1713 C CA . GLN A 1 218 ? -8.656 7.884 -0.102 1.00 98.19 218 GLN A CA 1
ATOM 1714 C C . GLN A 1 218 ? -10.044 8.192 0.473 1.00 98.19 218 GLN A C 1
ATOM 1716 O O . GLN A 1 218 ? -10.804 8.907 -0.181 1.00 98.19 218 GLN A O 1
ATOM 1721 N N . VAL A 1 219 ? -10.397 7.644 1.646 1.00 98.50 219 VAL A N 1
ATOM 1722 C CA . VAL A 1 219 ? -11.775 7.730 2.164 1.00 98.50 219 VAL A CA 1
ATOM 1723 C C . VAL A 1 219 ? -11.927 8.152 3.625 1.00 98.50 219 VAL A C 1
ATOM 1725 O O . VAL A 1 219 ? -12.978 8.689 3.980 1.00 98.50 219 VAL A O 1
ATOM 1728 N N . GLU A 1 220 ? -10.926 7.935 4.482 1.00 98.56 220 GLU A N 1
ATOM 1729 C CA . GLU A 1 220 ? -11.066 8.163 5.924 1.00 98.56 220 GLU A CA 1
ATOM 1730 C C . GLU A 1 220 ? -11.163 9.650 6.274 1.00 98.56 220 GLU A C 1
ATOM 1732 O O . GLU A 1 220 ? -12.062 10.042 7.023 1.00 98.56 220 GLU A O 1
ATOM 1737 N N . GLY A 1 221 ? -10.228 10.463 5.770 1.00 98.00 221 GLY A N 1
ATOM 1738 C CA . GLY A 1 221 ? -9.959 11.795 6.309 1.00 98.00 221 GLY A CA 1
ATOM 1739 C C . GLY A 1 221 ? -9.505 11.745 7.775 1.00 98.00 221 GLY A C 1
ATOM 1740 O O . GLY A 1 221 ? -8.829 10.806 8.212 1.00 98.00 221 GLY A O 1
ATOM 1741 N N . ALA A 1 222 ? -9.886 12.765 8.553 1.00 97.75 222 ALA A N 1
ATOM 1742 C CA . ALA A 1 222 ? -9.592 12.869 9.987 1.00 97.75 222 ALA A CA 1
ATOM 1743 C C . ALA A 1 222 ? -8.086 12.720 10.283 1.00 97.75 222 ALA A C 1
ATOM 1745 O O . ALA A 1 222 ? -7.650 11.959 11.155 1.00 97.75 222 ALA A O 1
ATOM 1746 N N . VAL A 1 223 ? -7.278 13.431 9.495 1.00 97.25 223 VAL A N 1
ATOM 1747 C CA . VAL A 1 223 ? -5.842 13.162 9.362 1.00 97.25 223 VAL A CA 1
ATOM 1748 C C . VAL A 1 223 ? -5.021 13.453 10.620 1.00 97.25 223 VAL A C 1
ATOM 1750 O O . VAL A 1 223 ? -3.993 12.809 10.801 1.00 97.25 223 VAL A O 1
ATOM 1753 N N . LYS A 1 224 ? -5.499 14.333 11.514 1.00 95.50 224 LYS A N 1
ATOM 1754 C CA . LYS A 1 224 ? -4.881 14.684 12.816 1.00 95.50 224 LYS A CA 1
ATOM 1755 C C . LYS A 1 224 ? -5.596 14.068 14.030 1.00 95.50 224 LYS A C 1
ATOM 1757 O O . LYS A 1 224 ? -5.361 14.484 15.161 1.00 95.50 224 LYS A O 1
ATOM 1762 N N . GLU A 1 225 ? -6.505 13.123 13.815 1.00 95.69 225 GLU A N 1
ATOM 1763 C CA . GLU A 1 225 ? -7.350 12.545 14.867 1.00 95.69 225 GLU A CA 1
ATOM 1764 C C . GLU A 1 225 ? -6.824 11.158 15.279 1.00 95.69 225 GLU A C 1
ATOM 1766 O O . GLU A 1 225 ? -6.231 10.438 14.469 1.00 95.69 225 GLU A O 1
ATOM 1771 N N . GLY A 1 226 ? -7.020 10.769 16.543 1.00 90.62 226 GLY A N 1
ATOM 1772 C CA . GLY A 1 226 ? -6.595 9.452 17.036 1.00 90.62 226 GLY A CA 1
ATOM 1773 C C . GLY A 1 226 ? -5.074 9.279 17.129 1.00 90.62 226 GLY A C 1
ATOM 1774 O O . GLY A 1 226 ? -4.565 8.181 16.909 1.00 90.62 226 GLY A O 1
ATOM 1775 N N . GLY A 1 227 ? -4.328 10.371 17.329 1.00 92.25 227 GLY A N 1
ATOM 1776 C CA . GLY A 1 227 ? -2.862 10.362 17.376 1.00 92.25 227 GLY A CA 1
ATOM 1777 C C . GLY A 1 227 ? -2.170 10.068 16.039 1.00 92.25 227 GLY A C 1
ATOM 1778 O O . GLY A 1 227 ? -0.973 9.799 16.039 1.00 92.25 227 GLY A O 1
ATOM 1779 N N . ARG A 1 228 ? -2.887 10.103 14.904 1.00 98.00 228 ARG A N 1
ATOM 1780 C CA . ARG A 1 228 ? -2.324 9.830 13.572 1.00 98.00 228 ARG A CA 1
ATOM 1781 C C . ARG A 1 228 ? -1.167 10.782 13.233 1.00 98.00 228 ARG A C 1
ATOM 1783 O O . ARG A 1 228 ? -1.273 11.999 13.392 1.00 98.00 228 ARG A O 1
ATOM 1790 N N . GLY A 1 229 ? -0.075 10.221 12.718 1.00 98.38 229 GLY A N 1
ATOM 1791 C CA . GLY A 1 229 ? 1.007 10.975 12.088 1.00 98.38 229 GLY A CA 1
ATOM 1792 C C . GLY A 1 229 ? 0.780 11.206 10.594 1.00 98.38 229 GLY A C 1
ATOM 1793 O O . GLY A 1 229 ? -0.029 10.508 9.977 1.00 98.38 229 GLY A O 1
ATOM 1794 N N . PRO A 1 230 ? 1.474 12.183 9.992 1.00 98.00 230 PRO A N 1
ATOM 1795 C CA . PRO A 1 230 ? 1.316 12.470 8.575 1.00 98.00 230 PRO A CA 1
ATOM 1796 C C . PRO A 1 230 ? 1.955 11.380 7.707 1.00 98.00 230 PRO A C 1
ATOM 1798 O O . PRO A 1 230 ? 2.993 10.806 8.047 1.00 98.00 230 PRO A O 1
ATOM 1801 N N . SER A 1 231 ? 1.352 11.125 6.552 1.00 97.81 231 SER A N 1
ATOM 1802 C CA . SER A 1 231 ? 1.933 10.349 5.459 1.00 97.81 231 SER A CA 1
ATOM 1803 C C . SER A 1 231 ? 2.614 11.258 4.432 1.00 97.81 231 SER A C 1
ATOM 1805 O O . SER A 1 231 ? 2.516 12.488 4.475 1.00 97.81 231 SER A O 1
ATOM 1807 N N . ASN A 1 232 ? 3.282 10.643 3.462 1.00 95.81 232 ASN A N 1
ATOM 1808 C CA . ASN A 1 232 ? 3.814 11.320 2.286 1.00 95.81 232 ASN A CA 1
ATOM 1809 C C . ASN A 1 232 ? 2.734 12.097 1.511 1.00 95.81 232 ASN A C 1
ATOM 1811 O O . ASN A 1 232 ? 3.050 13.143 0.954 1.00 95.81 232 ASN A O 1
ATOM 1815 N N . TRP A 1 233 ? 1.485 11.619 1.479 1.00 96.12 233 TRP A N 1
ATOM 1816 C CA . TRP A 1 233 ? 0.391 12.276 0.756 1.00 96.12 233 TRP A CA 1
ATOM 1817 C C . TRP A 1 233 ? -0.167 13.479 1.511 1.00 96.12 233 TRP A C 1
ATOM 1819 O O . TRP A 1 233 ? -0.473 14.485 0.877 1.00 96.12 233 TRP A O 1
ATOM 1829 N N . ASP A 1 234 ? -0.222 13.417 2.847 1.00 96.44 234 ASP A N 1
ATOM 1830 C CA . ASP A 1 234 ? -0.552 14.586 3.670 1.00 96.44 234 ASP A CA 1
ATOM 1831 C C . ASP A 1 234 ? 0.474 15.697 3.397 1.00 96.44 234 ASP A C 1
ATOM 1833 O O . ASP A 1 234 ? 0.119 16.805 3.009 1.00 96.44 234 ASP A O 1
ATOM 1837 N N . TRP A 1 235 ? 1.771 15.382 3.489 1.00 95.12 235 TRP A N 1
ATOM 1838 C CA . TRP A 1 235 ? 2.824 16.361 3.210 1.00 95.12 235 TRP A CA 1
ATOM 1839 C C . TRP A 1 235 ? 2.800 16.852 1.761 1.00 95.12 235 TRP A C 1
ATOM 1841 O O . TRP A 1 235 ? 2.796 18.059 1.528 1.00 95.12 235 TRP A O 1
ATOM 1851 N N . GLY A 1 236 ? 2.759 15.931 0.797 1.00 93.25 236 GLY A N 1
ATOM 1852 C CA . GLY A 1 236 ? 2.860 16.236 -0.625 1.00 93.25 236 GLY A CA 1
ATOM 1853 C C . GLY A 1 236 ? 1.731 17.134 -1.122 1.00 93.25 236 GLY A C 1
ATOM 1854 O O . GLY A 1 236 ? 1.988 18.144 -1.773 1.00 93.25 236 GLY A O 1
ATOM 1855 N N . CYS A 1 237 ? 0.482 16.817 -0.781 1.00 93.25 237 CYS A N 1
ATOM 1856 C CA . CYS A 1 237 ? -0.654 17.603 -1.254 1.00 93.25 237 CYS A CA 1
ATOM 1857 C C . CYS A 1 237 ? -0.736 18.989 -0.603 1.00 93.25 237 CYS A C 1
ATOM 1859 O O . CYS A 1 237 ? -1.148 19.937 -1.263 1.00 93.25 237 CYS A O 1
ATOM 1861 N N . HIS A 1 238 ? -0.297 19.153 0.649 1.00 93.50 238 HIS A N 1
ATOM 1862 C CA . HIS A 1 238 ? -0.260 20.480 1.271 1.00 93.50 238 HIS A CA 1
ATOM 1863 C C . HIS A 1 238 ? 0.885 21.354 0.753 1.00 93.50 238 HIS A C 1
ATOM 1865 O O . HIS A 1 238 ? 0.722 22.565 0.623 1.00 93.50 238 HIS A O 1
ATOM 1871 N N . ASN A 1 239 ? 2.037 20.751 0.456 1.00 90.12 239 ASN A N 1
ATOM 1872 C CA . ASN A 1 239 ? 3.236 21.464 0.013 1.00 90.12 239 ASN A CA 1
ATOM 1873 C C . ASN A 1 239 ? 3.229 21.741 -1.500 1.00 90.12 239 ASN A C 1
ATOM 1875 O O . ASN A 1 239 ? 3.769 22.744 -1.960 1.00 90.12 239 ASN A O 1
ATOM 1879 N N . ASN A 1 240 ? 2.542 20.916 -2.290 1.00 89.44 240 ASN A N 1
ATOM 1880 C CA . ASN A 1 240 ? 2.302 21.193 -3.699 1.00 89.44 240 ASN A CA 1
ATOM 1881 C C . ASN A 1 240 ? 0.912 20.723 -4.136 1.00 89.44 240 ASN A C 1
ATOM 1883 O O . ASN A 1 240 ? 0.748 19.696 -4.791 1.00 89.44 240 ASN A O 1
ATOM 1887 N N . ILE A 1 241 ? -0.101 21.531 -3.838 1.00 86.00 241 ILE A N 1
ATOM 1888 C CA . ILE A 1 241 ? -1.500 21.177 -4.102 1.00 86.00 241 ILE A CA 1
ATOM 1889 C C . ILE A 1 241 ? -1.802 20.929 -5.590 1.00 86.00 241 ILE A C 1
ATOM 1891 O O . ILE A 1 241 ? -2.722 20.185 -5.926 1.00 86.00 241 ILE A O 1
ATOM 1895 N N . THR A 1 242 ? -0.999 21.483 -6.506 1.00 85.81 242 THR A N 1
ATOM 1896 C CA . THR A 1 242 ? -1.201 21.298 -7.953 1.00 85.81 242 THR A CA 1
ATOM 1897 C C . THR A 1 242 ? -0.982 19.853 -8.399 1.00 85.81 242 THR A C 1
ATOM 1899 O O . THR A 1 242 ? -1.657 19.397 -9.322 1.00 85.81 242 THR A O 1
ATOM 1902 N N . VAL A 1 243 ? -0.113 19.097 -7.713 1.00 84.69 243 VAL A N 1
ATOM 1903 C CA . VAL A 1 243 ? 0.085 17.665 -8.005 1.00 84.69 243 VAL A CA 1
ATOM 1904 C C . VAL A 1 243 ? -1.076 16.805 -7.509 1.00 84.69 243 VAL A C 1
ATOM 1906 O O . VAL A 1 243 ? -1.252 15.688 -7.986 1.00 84.69 243 VAL A O 1
ATOM 1909 N N . CYS A 1 244 ? -1.891 17.344 -6.600 1.00 88.88 244 CYS A N 1
ATOM 1910 C CA . CYS A 1 244 ? -3.082 16.708 -6.050 1.00 88.88 244 CYS A CA 1
ATOM 1911 C C . CYS A 1 244 ? -4.367 17.370 -6.566 1.00 88.88 244 CYS A C 1
ATOM 1913 O O . CYS A 1 244 ? -5.377 17.380 -5.876 1.00 88.88 244 CYS A O 1
ATOM 1915 N N . ASN A 1 245 ? -4.338 17.946 -7.775 1.00 91.94 245 ASN A N 1
ATOM 1916 C CA . ASN A 1 245 ? -5.507 18.557 -8.419 1.00 91.94 245 ASN A CA 1
ATOM 1917 C C . ASN A 1 245 ? -6.198 19.648 -7.569 1.00 91.94 245 ASN A C 1
ATOM 1919 O O . ASN A 1 245 ? -7.414 19.809 -7.609 1.00 91.94 245 ASN A O 1
ATOM 1923 N N . ASN A 1 246 ? -5.414 20.426 -6.821 1.00 91.25 246 ASN A N 1
ATOM 1924 C CA . ASN A 1 246 ? -5.896 21.432 -5.872 1.00 91.25 246 ASN A CA 1
ATOM 1925 C C . ASN A 1 246 ? -6.750 20.855 -4.720 1.00 91.25 246 ASN A C 1
ATOM 1927 O O . ASN A 1 246 ? -7.585 21.566 -4.161 1.00 91.25 246 ASN A O 1
ATOM 1931 N N . GLU A 1 247 ? -6.524 19.593 -4.347 1.00 92.44 247 GLU A N 1
ATOM 1932 C CA . GLU A 1 247 ? -7.177 18.907 -3.229 1.00 92.44 247 GLU A CA 1
ATOM 1933 C C . GLU A 1 247 ? -6.159 18.404 -2.189 1.00 92.44 247 GLU A C 1
ATOM 1935 O O . GLU A 1 247 ? -4.965 18.267 -2.466 1.00 92.44 247 GLU A O 1
ATOM 1940 N N . VAL A 1 248 ? -6.647 18.121 -0.977 1.00 93.94 248 VAL A N 1
ATOM 1941 C CA . VAL A 1 248 ? -5.873 17.582 0.154 1.00 93.94 248 VAL A CA 1
ATOM 1942 C C . VAL A 1 248 ? -6.640 16.434 0.831 1.00 93.94 248 VAL A C 1
ATOM 1944 O O . VAL A 1 248 ? -7.876 16.456 0.844 1.00 93.94 248 VAL A O 1
ATOM 1947 N N . PRO A 1 249 ? -5.954 15.426 1.410 1.00 94.94 249 PRO A N 1
ATOM 1948 C CA . PRO A 1 249 ? -6.593 14.221 1.953 1.00 94.94 249 PRO A CA 1
ATOM 1949 C C . PRO A 1 249 ? -7.238 14.413 3.342 1.00 94.94 249 PRO A C 1
ATOM 1951 O O . PRO A 1 249 ? -7.613 13.439 3.990 1.00 94.94 249 PRO A O 1
ATOM 1954 N N . ASP A 1 250 ? -7.388 15.652 3.813 1.00 97.25 250 ASP A N 1
ATOM 1955 C CA . ASP A 1 250 ? -7.808 15.976 5.182 1.00 97.25 250 ASP A CA 1
ATOM 1956 C C . ASP A 1 250 ? -9.180 15.416 5.578 1.00 97.25 250 ASP A C 1
ATOM 1958 O O . ASP A 1 250 ? -9.379 14.944 6.703 1.00 97.25 250 ASP A O 1
ATOM 1962 N N . VAL A 1 251 ? -10.139 15.495 4.648 1.00 97.94 251 VAL A N 1
ATOM 1963 C CA . VAL A 1 251 ? -11.550 15.141 4.872 1.00 97.94 251 VAL A CA 1
ATOM 1964 C C . VAL A 1 251 ? -11.989 13.996 3.967 1.00 97.94 251 VAL A C 1
ATOM 1966 O O . VAL A 1 251 ? -12.585 13.043 4.459 1.00 97.94 251 VAL A O 1
ATOM 1969 N N . THR A 1 252 ? -11.675 14.049 2.667 1.00 97.31 252 THR A N 1
ATOM 1970 C CA . THR A 1 252 ? -12.123 13.071 1.652 1.00 97.31 252 THR A CA 1
ATOM 1971 C C . THR A 1 252 ? -13.644 12.833 1.702 1.00 97.31 252 THR A C 1
ATOM 1973 O O . THR A 1 252 ? -14.406 13.797 1.618 1.00 97.31 252 THR A O 1
ATOM 1976 N N . VAL A 1 253 ? -14.111 11.588 1.865 1.00 97.56 253 VAL A N 1
ATOM 1977 C CA . VAL A 1 253 ? -15.532 11.259 2.095 1.00 97.56 253 VAL A CA 1
ATOM 1978 C C . VAL A 1 253 ? -15.878 11.095 3.582 1.00 97.56 253 VAL A C 1
ATOM 1980 O O . VAL A 1 253 ? -17.026 10.815 3.928 1.00 97.56 253 VAL A O 1
ATOM 1983 N N . ASN A 1 254 ? -14.916 11.361 4.471 1.00 98.12 254 ASN A N 1
ATOM 1984 C CA . ASN A 1 254 ? -15.080 11.399 5.921 1.00 98.12 254 ASN A CA 1
ATOM 1985 C C . ASN A 1 254 ? -15.541 10.052 6.523 1.00 98.12 254 ASN A C 1
ATOM 1987 O O . ASN A 1 254 ? -16.317 10.031 7.486 1.00 98.12 254 ASN A O 1
ATOM 1991 N N . GLU A 1 255 ? -15.080 8.927 5.959 1.00 98.19 255 GLU A N 1
ATOM 1992 C CA . GLU A 1 255 ? -15.428 7.565 6.400 1.00 98.19 255 GLU A CA 1
ATOM 1993 C C . GLU A 1 255 ? -15.027 7.336 7.866 1.00 98.19 255 GLU A C 1
ATOM 1995 O O . GLU A 1 255 ? -15.754 6.666 8.596 1.00 98.19 255 GLU A O 1
ATOM 2000 N N . TYR A 1 256 ? -13.960 7.982 8.359 1.00 98.38 256 TYR A N 1
ATOM 2001 C CA . TYR A 1 256 ? -13.524 7.859 9.757 1.00 98.38 256 TYR A CA 1
ATOM 2002 C C . TYR A 1 256 ? -14.661 8.123 10.762 1.00 98.38 256 TYR A C 1
ATOM 2004 O O . TYR A 1 256 ? -14.782 7.449 11.787 1.00 98.38 256 TYR A O 1
ATOM 2012 N N . TYR A 1 257 ? -15.551 9.067 10.447 1.00 98.31 257 TYR A N 1
ATOM 2013 C CA . TYR A 1 257 ? -16.717 9.382 11.272 1.00 98.31 257 TYR A CA 1
ATOM 2014 C C . TYR A 1 257 ? -18.029 8.787 10.739 1.00 98.31 257 TYR A C 1
ATOM 2016 O O . TYR A 1 257 ? -18.998 8.682 11.493 1.00 98.31 257 TYR A O 1
ATOM 2024 N N . GLN A 1 258 ? -18.090 8.400 9.465 1.00 97.50 258 GLN A N 1
ATOM 2025 C CA . GLN A 1 258 ? -19.328 7.971 8.802 1.00 97.50 258 GLN A CA 1
ATOM 2026 C C . GLN A 1 258 ? -19.412 6.465 8.526 1.00 97.50 258 GLN A C 1
ATOM 2028 O O . GLN A 1 258 ? -20.475 5.996 8.116 1.00 97.50 258 GLN A O 1
ATOM 2033 N N . TYR A 1 259 ? -18.370 5.687 8.846 1.00 98.19 259 TYR A N 1
ATOM 2034 C CA . TYR A 1 259 ? -18.272 4.272 8.478 1.00 98.19 259 TYR A CA 1
ATOM 2035 C C . TYR A 1 259 ? -19.496 3.437 8.867 1.00 98.19 259 TYR A C 1
ATOM 2037 O O . TYR A 1 259 ? -19.913 2.574 8.104 1.00 98.19 259 TYR A O 1
ATOM 2045 N N . LYS A 1 260 ? -20.140 3.691 10.016 1.00 97.69 260 LYS A N 1
ATOM 2046 C CA . LYS A 1 260 ? -21.347 2.939 10.406 1.00 97.69 260 LYS A CA 1
ATOM 2047 C C . LYS A 1 260 ? -22.499 3.135 9.417 1.00 97.69 260 LYS A C 1
ATOM 2049 O O . LYS A 1 260 ? -23.251 2.199 9.148 1.00 97.69 260 LYS A O 1
ATOM 2054 N N . GLN A 1 261 ? -22.650 4.342 8.875 1.00 95.12 261 GLN A N 1
ATOM 2055 C CA . GLN A 1 261 ? -23.664 4.651 7.868 1.00 95.12 261 GLN A CA 1
ATOM 2056 C C . GLN A 1 261 ? -23.288 4.056 6.512 1.00 95.12 261 GLN A C 1
ATOM 2058 O O . GLN A 1 261 ? -24.143 3.448 5.863 1.00 95.12 261 GLN A O 1
ATOM 2063 N N . ASP A 1 262 ? -22.017 4.155 6.118 1.00 95.94 262 ASP A N 1
ATOM 2064 C CA . ASP A 1 262 ? -21.517 3.534 4.890 1.00 95.94 262 ASP A CA 1
ATOM 2065 C C . ASP A 1 262 ? -21.692 2.013 4.922 1.00 95.94 262 ASP A C 1
ATOM 2067 O O . ASP A 1 262 ? -22.217 1.435 3.973 1.00 95.94 262 ASP A O 1
ATOM 2071 N N . ILE A 1 263 ? -21.408 1.363 6.053 1.00 97.06 263 ILE A N 1
ATOM 2072 C CA . ILE A 1 263 ? -21.614 -0.077 6.244 1.00 97.06 263 ILE A CA 1
ATOM 2073 C C . ILE A 1 263 ? -23.095 -0.466 6.118 1.00 97.06 263 ILE A C 1
ATOM 2075 O O . ILE A 1 263 ? -23.396 -1.497 5.514 1.00 97.06 263 ILE A O 1
ATOM 2079 N N . GLN A 1 264 ? -24.046 0.346 6.599 1.00 95.06 264 GLN A N 1
ATOM 2080 C CA . GLN A 1 264 ? -25.472 0.071 6.350 1.00 95.06 264 GLN A CA 1
ATOM 2081 C C . GLN A 1 264 ? -25.834 0.174 4.866 1.00 95.06 264 GLN A C 1
ATOM 2083 O O . GLN A 1 264 ? -26.601 -0.647 4.356 1.00 95.06 264 GLN A O 1
ATOM 2088 N N . ARG A 1 265 ? -25.269 1.153 4.150 1.00 93.75 265 ARG A N 1
ATOM 2089 C CA . ARG A 1 265 ? -25.476 1.304 2.702 1.00 93.75 265 ARG A CA 1
ATOM 2090 C C . ARG A 1 265 ? -24.883 0.120 1.942 1.00 93.75 265 ARG A C 1
ATOM 2092 O O . ARG A 1 265 ? -25.543 -0.432 1.068 1.00 93.75 265 ARG A O 1
ATOM 2099 N N . VAL A 1 266 ? -23.685 -0.314 2.325 1.00 95.06 266 VAL A N 1
ATOM 2100 C CA . VAL A 1 266 ? -23.009 -1.504 1.797 1.00 95.06 266 VAL A CA 1
ATOM 2101 C C . VAL A 1 266 ? -23.842 -2.756 2.026 1.00 95.06 266 VAL A C 1
ATOM 2103 O O . VAL A 1 266 ? -24.120 -3.488 1.079 1.00 95.06 266 VAL A O 1
ATOM 2106 N N . LYS A 1 267 ? -24.330 -2.967 3.248 1.00 94.25 267 LYS A N 1
ATOM 2107 C CA . LYS A 1 267 ? -25.229 -4.079 3.567 1.00 94.25 267 LYS A CA 1
ATOM 2108 C C . LYS A 1 267 ? -26.470 -4.080 2.675 1.00 94.25 267 LYS A C 1
ATOM 2110 O O . LYS A 1 267 ? -26.867 -5.128 2.173 1.00 94.25 267 LYS A O 1
ATOM 2115 N N . ALA A 1 268 ? -27.060 -2.911 2.435 1.00 93.06 268 ALA A N 1
ATOM 2116 C CA . ALA A 1 268 ? -28.238 -2.782 1.586 1.00 93.06 268 ALA A CA 1
ATOM 2117 C C . ALA A 1 268 ? -27.964 -3.053 0.094 1.00 93.06 268 ALA A C 1
ATOM 2119 O O . ALA A 1 268 ? -28.889 -3.424 -0.623 1.00 93.06 268 ALA A O 1
ATOM 2120 N N . MET A 1 269 ? -26.711 -2.948 -0.370 1.00 92.62 269 MET A N 1
ATOM 2121 C CA . MET A 1 269 ? -26.312 -3.409 -1.710 1.00 92.62 269 MET A CA 1
ATOM 2122 C C . MET A 1 269 ? -26.279 -4.943 -1.835 1.00 92.62 269 MET A C 1
ATOM 2124 O O . MET A 1 269 ? -26.170 -5.459 -2.946 1.00 92.62 269 MET A O 1
ATOM 2128 N N . GLY A 1 270 ? -26.360 -5.681 -0.721 1.00 93.88 270 GLY A N 1
ATOM 2129 C CA . GLY A 1 270 ? -26.336 -7.146 -0.708 1.00 93.88 270 GLY A CA 1
ATOM 2130 C C . GLY A 1 270 ? -24.949 -7.757 -0.928 1.00 93.88 270 GLY A C 1
ATOM 2131 O O . GLY A 1 270 ? -24.851 -8.933 -1.281 1.00 93.88 270 GLY A O 1
ATOM 2132 N N . VAL A 1 271 ? -23.880 -6.977 -0.743 1.00 96.12 271 VAL A N 1
ATOM 2133 C CA . VAL A 1 271 ? -22.501 -7.485 -0.763 1.00 96.12 271 VAL A CA 1
ATOM 2134 C C . VAL A 1 271 ? -22.158 -8.187 0.553 1.00 96.12 271 VAL A C 1
ATOM 2136 O O . VAL A 1 271 ? -22.748 -7.900 1.592 1.00 96.12 271 VAL A O 1
ATOM 2139 N N . ASN A 1 272 ? -21.203 -9.115 0.514 1.00 96.88 272 ASN A N 1
ATOM 2140 C CA . ASN A 1 272 ? -20.821 -9.940 1.666 1.00 96.88 272 ASN A CA 1
ATOM 2141 C C . ASN A 1 272 ? -19.369 -9.737 2.124 1.00 96.88 272 ASN A C 1
ATOM 2143 O O . ASN A 1 272 ? -18.936 -10.409 3.057 1.00 96.88 272 ASN A O 1
ATOM 2147 N N . ALA A 1 273 ? -18.621 -8.836 1.486 1.00 98.44 273 ALA A N 1
ATOM 2148 C CA . ALA A 1 273 ? -17.245 -8.522 1.846 1.00 98.44 273 ALA A CA 1
ATOM 2149 C C . ALA A 1 273 ? -16.957 -7.025 1.699 1.00 98.44 273 ALA A C 1
ATOM 2151 O O . ALA A 1 273 ? -17.496 -6.364 0.807 1.00 98.44 273 ALA A O 1
ATOM 2152 N N . PHE A 1 274 ? -16.074 -6.510 2.551 1.00 98.81 274 PHE A N 1
ATOM 2153 C CA . PHE A 1 274 ? -15.562 -5.146 2.472 1.00 98.81 274 PHE A CA 1
ATOM 2154 C C . PHE A 1 274 ? -14.042 -5.183 2.567 1.00 98.81 274 PHE A C 1
ATOM 2156 O O . PHE A 1 274 ? -13.480 -5.626 3.570 1.00 98.81 274 PHE A O 1
ATOM 2163 N N . SER A 1 275 ? -13.386 -4.731 1.503 1.00 98.88 275 SER A N 1
ATOM 2164 C CA . SER A 1 275 ? -11.941 -4.569 1.444 1.00 98.88 275 SER A CA 1
ATOM 2165 C C . SER A 1 275 ? -11.559 -3.155 1.870 1.00 98.88 275 SER A C 1
ATOM 2167 O O . SER A 1 275 ? -12.087 -2.191 1.330 1.00 98.88 275 SER A O 1
ATOM 2169 N N . PHE A 1 276 ? -10.657 -3.025 2.834 1.00 98.88 276 PHE A N 1
ATOM 2170 C CA . PHE A 1 276 ? -10.161 -1.739 3.332 1.00 98.88 276 PHE A CA 1
ATOM 2171 C C . PHE A 1 276 ? -8.646 -1.802 3.527 1.00 98.88 276 PHE A C 1
ATOM 2173 O O . PHE A 1 276 ? -8.063 -2.891 3.560 1.00 98.88 276 PHE A O 1
ATOM 2180 N N . SER A 1 277 ? -7.995 -0.648 3.678 1.00 98.94 277 SER A N 1
ATOM 2181 C CA . SER A 1 277 ? -6.606 -0.587 4.139 1.00 98.94 277 SER A CA 1
ATOM 2182 C C . SER A 1 277 ? -6.502 0.047 5.518 1.00 98.94 277 SER A C 1
ATOM 2184 O O . SER A 1 277 ? -7.388 0.783 5.940 1.00 98.94 277 SER A O 1
ATOM 2186 N N . ILE A 1 278 ? -5.417 -0.257 6.221 1.00 98.94 278 ILE A N 1
ATOM 2187 C CA . ILE A 1 278 ? -5.117 0.295 7.541 1.00 98.94 278 ILE A CA 1
ATOM 2188 C C . ILE A 1 278 ? -4.037 1.358 7.362 1.00 98.94 278 ILE A C 1
ATOM 2190 O O . ILE A 1 278 ? -2.979 1.069 6.808 1.00 98.94 278 ILE A O 1
ATOM 2194 N N . ALA A 1 279 ? -4.296 2.580 7.825 1.00 98.69 279 ALA A N 1
ATOM 2195 C CA . ALA A 1 279 ? -3.326 3.660 7.757 1.00 98.69 279 ALA A CA 1
ATOM 2196 C C . ALA A 1 279 ? -2.158 3.381 8.703 1.00 98.69 279 ALA A C 1
ATOM 2198 O O . ALA A 1 279 ? -2.305 3.463 9.926 1.00 98.69 279 ALA A O 1
ATOM 2199 N N . TRP A 1 280 ? -0.974 3.106 8.147 1.00 98.81 280 TRP A N 1
ATOM 2200 C CA . TRP A 1 280 ? 0.221 2.803 8.943 1.00 98.81 280 TRP A CA 1
ATOM 2201 C C . TRP A 1 280 ? 0.500 3.919 9.954 1.00 98.81 280 TRP A C 1
ATOM 2203 O O . TRP A 1 280 ? 0.597 3.661 11.154 1.00 98.81 280 TRP A O 1
ATOM 2213 N N . ALA A 1 281 ? 0.497 5.174 9.503 1.00 98.50 281 ALA A N 1
ATOM 2214 C CA . ALA A 1 281 ? 0.725 6.328 10.367 1.00 98.50 281 ALA A CA 1
ATOM 2215 C C . ALA A 1 281 ? -0.402 6.584 11.394 1.00 98.50 281 ALA A C 1
ATOM 2217 O O . ALA A 1 281 ? -0.228 7.391 12.303 1.00 98.50 281 ALA A O 1
ATOM 2218 N N . ARG A 1 282 ? -1.552 5.899 11.303 1.00 98.56 282 ARG A N 1
ATOM 2219 C CA . ARG A 1 282 ? -2.581 5.912 12.357 1.00 98.56 282 ARG A CA 1
ATOM 2220 C C . ARG A 1 282 ? -2.251 4.924 13.476 1.00 98.56 282 ARG A C 1
ATOM 2222 O O . ARG A 1 282 ? -2.572 5.203 14.620 1.00 98.56 282 ARG A O 1
ATOM 2229 N N . ILE A 1 283 ? -1.598 3.801 13.165 1.00 98.75 283 ILE A N 1
ATOM 2230 C CA . ILE A 1 283 ? -1.190 2.790 14.156 1.00 98.75 283 ILE A CA 1
ATOM 2231 C C . ILE A 1 283 ? 0.165 3.135 14.785 1.00 98.75 283 ILE A C 1
ATOM 2233 O O . ILE A 1 283 ? 0.322 3.060 16.000 1.00 98.75 283 ILE A O 1
ATOM 2237 N N . LEU A 1 284 ? 1.137 3.529 13.962 1.00 98.38 284 LEU A N 1
ATOM 2238 C CA . LEU A 1 284 ? 2.476 3.961 14.364 1.00 98.38 284 LEU A CA 1
ATOM 2239 C C . LEU A 1 284 ? 2.723 5.365 13.797 1.00 98.38 284 LEU A C 1
ATOM 2241 O O . LEU A 1 284 ? 3.152 5.478 12.648 1.00 98.38 284 LEU A O 1
ATOM 2245 N N . PRO A 1 285 ? 2.487 6.441 14.568 1.00 98.44 285 PRO A N 1
ATOM 2246 C CA . PRO A 1 285 ? 2.539 7.820 14.065 1.00 98.44 285 PRO A CA 1
ATOM 2247 C C . PRO A 1 285 ? 3.880 8.228 13.448 1.00 98.44 285 PRO A C 1
ATOM 2249 O O . PRO A 1 285 ? 3.925 9.023 12.513 1.00 98.44 285 PRO A O 1
ATOM 2252 N N . PHE A 1 286 ? 4.977 7.636 13.919 1.00 98.44 286 PHE A N 1
ATOM 2253 C CA . PHE A 1 286 ? 6.321 7.855 13.379 1.00 98.44 286 PHE A CA 1
ATOM 2254 C C . PHE A 1 286 ? 6.773 6.755 12.406 1.00 98.44 286 PHE A C 1
ATOM 2256 O O . PHE A 1 286 ? 7.900 6.807 11.913 1.00 98.44 286 PHE A O 1
ATOM 2263 N N . GLY A 1 287 ? 5.939 5.738 12.168 1.00 98.12 287 GLY A N 1
ATOM 2264 C CA . GLY A 1 287 ? 6.199 4.552 11.342 1.00 98.12 287 GLY A CA 1
ATOM 2265 C C . GLY A 1 287 ? 7.252 3.577 11.887 1.00 98.12 287 GLY A C 1
ATOM 2266 O O . GLY A 1 287 ? 7.147 2.377 11.653 1.00 98.12 287 GLY A O 1
ATOM 2267 N N . HIS A 1 288 ? 8.236 4.082 12.628 1.00 98.00 288 HIS A N 1
ATOM 2268 C CA . HIS A 1 288 ? 9.445 3.375 13.042 1.00 98.00 288 HIS A CA 1
ATOM 2269 C C . HIS A 1 288 ? 9.192 2.324 14.128 1.00 98.00 288 HIS A C 1
ATOM 2271 O O . HIS A 1 288 ? 8.387 2.520 15.047 1.00 98.00 288 HIS A O 1
ATOM 2277 N N . LYS A 1 289 ? 9.946 1.228 14.090 1.00 96.94 289 LYS A N 1
ATOM 2278 C CA . LYS A 1 289 ? 9.963 0.202 15.130 1.00 96.94 289 LYS A CA 1
ATOM 2279 C C . LYS A 1 289 ? 10.384 0.792 16.477 1.00 96.94 289 LYS A C 1
ATOM 2281 O O . LYS A 1 289 ? 11.374 1.505 16.591 1.00 96.94 289 LYS A O 1
ATOM 2286 N N . GLY A 1 290 ? 9.637 0.478 17.531 1.00 93.69 290 GLY A N 1
ATOM 2287 C CA . GLY A 1 290 ? 9.896 1.025 18.867 1.00 93.69 290 GLY A CA 1
ATOM 2288 C C . GLY A 1 290 ? 9.448 2.476 19.061 1.00 93.69 290 GLY A C 1
ATOM 2289 O O . GLY A 1 290 ? 9.644 3.015 20.148 1.00 93.69 290 GLY A O 1
ATOM 2290 N N . SER A 1 291 ? 8.818 3.098 18.057 1.00 96.88 291 SER A N 1
ATOM 2291 C CA . SER A 1 291 ? 8.039 4.313 18.295 1.00 96.88 291 SER A CA 1
ATOM 2292 C C . SER A 1 291 ? 6.696 3.978 18.969 1.00 96.88 291 SER A C 1
ATOM 2294 O O . SER A 1 291 ? 6.251 2.825 18.910 1.00 96.88 291 SER A O 1
ATOM 2296 N N . PRO A 1 292 ? 6.055 4.949 19.644 1.00 97.50 292 PRO A N 1
ATOM 2297 C CA . PRO A 1 292 ? 4.771 4.747 20.301 1.00 97.50 292 PRO A CA 1
ATOM 2298 C C . PRO A 1 292 ? 3.689 4.252 19.339 1.00 97.50 292 PRO A C 1
ATOM 2300 O O . PRO A 1 292 ? 3.573 4.725 18.210 1.00 97.50 292 PRO A O 1
ATOM 2303 N N . VAL A 1 293 ? 2.868 3.322 19.823 1.00 98.44 293 VAL A N 1
ATOM 2304 C CA . VAL A 1 293 ? 1.674 2.833 19.128 1.00 98.44 293 VAL A CA 1
ATOM 2305 C C . VAL A 1 293 ? 0.481 3.683 19.552 1.00 98.44 293 VAL A C 1
ATOM 2307 O O . VAL A 1 293 ? 0.309 3.945 20.743 1.00 98.44 293 VAL A O 1
ATOM 2310 N N . SER A 1 294 ? -0.359 4.093 18.603 1.00 98.38 294 SER A N 1
ATOM 2311 C CA . SER A 1 294 ? -1.620 4.761 18.927 1.00 98.38 294 SER A CA 1
ATOM 2312 C C . SER A 1 294 ? -2.706 3.736 19.258 1.00 98.38 294 SER A C 1
ATOM 2314 O O . SER A 1 294 ? -3.229 3.059 18.371 1.00 98.38 294 SER A O 1
ATOM 2316 N N . GLU A 1 295 ? -3.083 3.641 20.536 1.00 98.31 295 GLU A N 1
ATOM 2317 C CA . GLU A 1 295 ? -4.221 2.807 20.952 1.00 98.31 295 GLU A CA 1
ATOM 2318 C C . GLU A 1 295 ? -5.547 3.340 20.394 1.00 98.31 295 GLU A C 1
ATOM 2320 O O . GLU A 1 295 ? -6.415 2.554 20.031 1.00 98.31 295 GLU A O 1
ATOM 2325 N N . GLU A 1 296 ? -5.704 4.659 20.247 1.00 98.31 296 GLU A N 1
ATOM 2326 C CA . GLU A 1 296 ? -6.899 5.248 19.626 1.00 98.31 296 GLU A CA 1
ATOM 2327 C C . GLU A 1 296 ? -7.016 4.848 18.149 1.00 98.31 296 GLU A C 1
ATOM 2329 O O . GLU A 1 296 ? -8.100 4.491 17.680 1.00 98.31 296 GLU A O 1
ATOM 2334 N N . GLY A 1 297 ? -5.888 4.835 17.431 1.00 98.38 297 GLY A N 1
ATOM 2335 C CA . GLY A 1 297 ? -5.811 4.337 16.062 1.00 98.38 297 GLY A CA 1
ATOM 2336 C C . GLY A 1 297 ? -6.150 2.851 15.961 1.00 98.38 297 GLY A C 1
ATOM 2337 O O . GLY A 1 297 ? -6.886 2.453 15.058 1.00 98.38 297 GLY A O 1
ATOM 2338 N N . LEU A 1 298 ? -5.676 2.036 16.911 1.00 98.81 298 LEU A N 1
ATOM 2339 C CA . LEU A 1 298 ? -6.041 0.620 16.987 1.00 98.81 298 LEU A CA 1
ATOM 2340 C C . LEU A 1 298 ? -7.545 0.430 17.260 1.00 98.81 298 LEU A C 1
ATOM 2342 O O . LEU A 1 298 ? -8.223 -0.360 16.601 1.00 98.81 298 LEU A O 1
ATOM 2346 N N . GLN A 1 299 ? -8.087 1.196 18.206 1.00 98.75 299 GLN A N 1
ATOM 2347 C CA . GLN A 1 299 ? -9.491 1.121 18.598 1.00 98.75 299 GLN A CA 1
ATOM 2348 C C . GLN A 1 299 ? -10.439 1.535 17.464 1.00 98.75 299 GLN A C 1
ATOM 2350 O O . GLN A 1 299 ? -11.533 0.978 17.349 1.00 98.75 299 GLN A O 1
ATOM 2355 N N . PHE A 1 300 ? -10.040 2.484 16.609 1.00 98.75 300 PHE A N 1
ATOM 2356 C CA . PHE A 1 300 ? -10.817 2.855 15.425 1.00 98.75 300 PHE A CA 1
ATOM 2357 C C . PHE A 1 300 ? -11.060 1.649 14.506 1.00 98.75 300 PHE A C 1
ATOM 2359 O O . PHE A 1 300 ? -12.215 1.338 14.208 1.00 98.75 300 PHE A O 1
ATOM 2366 N N . TYR A 1 301 ? -10.005 0.928 14.112 1.00 98.88 301 TYR A N 1
ATOM 2367 C CA . TYR A 1 301 ? -10.163 -0.234 13.234 1.00 98.88 301 TYR A CA 1
ATOM 2368 C C . TYR A 1 301 ? -10.823 -1.419 13.941 1.00 98.88 301 TYR A C 1
ATOM 2370 O O . TYR A 1 301 ? -11.553 -2.156 13.285 1.00 98.88 301 TYR A O 1
ATOM 2378 N N . ASP A 1 302 ? -10.658 -1.584 15.259 1.00 98.81 302 ASP A N 1
ATOM 2379 C CA . ASP A 1 302 ? -11.471 -2.545 16.018 1.00 98.81 302 ASP A CA 1
ATOM 2380 C C . ASP A 1 302 ? -12.965 -2.267 15.844 1.00 98.81 302 ASP A C 1
ATOM 2382 O O . ASP A 1 302 ? -13.719 -3.167 15.478 1.00 98.81 302 ASP A O 1
ATOM 2386 N N . ASN A 1 303 ? -13.381 -1.013 16.044 1.00 98.81 303 ASN A N 1
ATOM 2387 C CA . ASN A 1 303 ? -14.780 -0.612 15.911 1.00 98.81 303 ASN A CA 1
ATOM 2388 C C . ASN A 1 303 ? -15.286 -0.772 14.469 1.00 98.81 303 ASN A C 1
ATOM 2390 O O . ASN A 1 303 ? -16.411 -1.223 14.257 1.00 98.81 303 ASN A O 1
ATOM 2394 N N . PHE A 1 304 ? -14.457 -0.427 13.481 1.00 98.81 304 PHE A N 1
ATOM 2395 C CA . PHE A 1 304 ? -14.775 -0.583 12.062 1.00 98.81 304 PHE A CA 1
ATOM 2396 C C . PHE A 1 304 ? -14.987 -2.059 11.689 1.00 98.81 304 PHE A C 1
ATOM 2398 O O . PHE A 1 304 ? -16.011 -2.423 11.110 1.00 98.81 304 PHE A O 1
ATOM 2405 N N . ILE A 1 305 ? -14.048 -2.927 12.079 1.00 98.94 305 ILE A N 1
ATOM 2406 C CA . ILE A 1 305 ? -14.102 -4.373 11.832 1.00 98.94 305 ILE A CA 1
ATOM 2407 C C . ILE A 1 305 ? -15.296 -5.004 12.556 1.00 98.94 305 ILE A C 1
ATOM 2409 O O . ILE A 1 305 ? -16.003 -5.828 11.973 1.00 98.94 305 ILE A O 1
ATOM 2413 N N . ASP A 1 306 ? -15.553 -4.612 13.804 1.00 98.88 306 ASP A N 1
ATOM 2414 C CA . ASP A 1 306 ? -16.685 -5.128 14.574 1.00 98.88 306 ASP A CA 1
ATOM 2415 C C . ASP A 1 306 ? -18.025 -4.711 13.962 1.00 98.88 306 ASP A C 1
ATOM 2417 O O . ASP A 1 306 ? -18.951 -5.524 13.905 1.00 98.88 306 ASP A O 1
ATOM 2421 N N . GLU A 1 307 ? -18.135 -3.489 13.435 1.00 98.75 307 GLU A N 1
ATOM 2422 C CA . GLU A 1 307 ? -19.343 -3.045 12.738 1.00 98.75 307 GLU A CA 1
ATOM 2423 C C . GLU A 1 307 ? -19.551 -3.799 11.412 1.00 98.75 307 GLU A C 1
ATOM 2425 O O . GLU A 1 307 ? -20.687 -4.173 11.106 1.00 98.75 307 GLU A O 1
ATOM 2430 N N . LEU A 1 308 ? -18.490 -4.105 10.653 1.00 98.75 308 LEU A N 1
ATOM 2431 C CA . LEU A 1 308 ? -18.586 -4.965 9.463 1.00 98.75 308 LEU A CA 1
ATOM 2432 C C . LEU A 1 308 ? -19.123 -6.357 9.824 1.00 98.75 308 LEU A C 1
ATOM 2434 O O . LEU A 1 308 ? -20.128 -6.809 9.264 1.00 98.75 308 LEU A O 1
ATOM 2438 N N . LEU A 1 309 ? -18.503 -7.005 10.814 1.00 98.69 309 LEU A N 1
ATOM 2439 C CA . LEU A 1 309 ? -18.876 -8.350 11.256 1.00 98.69 309 LEU A CA 1
ATOM 2440 C C . LEU A 1 309 ? -20.304 -8.399 11.807 1.00 98.69 309 LEU A C 1
ATOM 2442 O O . LEU A 1 309 ? -21.069 -9.304 11.467 1.00 98.69 309 LEU A O 1
ATOM 2446 N N . LYS A 1 310 ? -20.707 -7.396 12.595 1.00 98.00 310 LYS A N 1
ATOM 2447 C CA . LYS A 1 310 ? -22.078 -7.242 13.106 1.00 98.00 310 LYS A CA 1
ATOM 2448 C C . LYS A 1 310 ? -23.115 -7.157 11.983 1.00 98.00 310 LYS A C 1
ATOM 2450 O O . LYS A 1 310 ? -24.258 -7.577 12.165 1.00 98.00 310 LYS A O 1
ATOM 2455 N N . ASN A 1 311 ? -22.731 -6.636 10.820 1.00 97.19 311 ASN A N 1
ATOM 2456 C CA . ASN A 1 311 ? -23.596 -6.531 9.650 1.00 97.19 311 ASN A CA 1
ATOM 2457 C C . ASN A 1 311 ? -23.472 -7.709 8.673 1.00 97.19 311 ASN A C 1
ATOM 2459 O O . ASN A 1 311 ? -24.119 -7.682 7.627 1.00 97.19 311 ASN A O 1
ATOM 2463 N N . GLY A 1 312 ? -22.727 -8.760 9.036 1.00 97.38 312 GLY A N 1
ATOM 2464 C CA . GLY A 1 312 ? -22.560 -9.962 8.218 1.00 97.38 312 GLY A CA 1
ATOM 2465 C C . GLY A 1 312 ? -21.658 -9.752 7.002 1.00 97.38 312 GLY A C 1
ATOM 2466 O O . GLY A 1 312 ? -21.801 -10.470 6.014 1.00 97.38 312 GLY A O 1
ATOM 2467 N N . ILE A 1 313 ? -20.764 -8.764 7.060 1.00 98.62 313 ILE A N 1
ATOM 2468 C CA . ILE A 1 313 ? -19.833 -8.421 5.987 1.00 98.62 313 ILE A CA 1
ATOM 2469 C C . ILE A 1 313 ? -18.433 -8.888 6.399 1.00 98.62 313 ILE A C 1
ATOM 2471 O O . ILE A 1 313 ? -17.934 -8.511 7.457 1.00 98.62 313 ILE A O 1
ATOM 2475 N N . GLU A 1 314 ? -17.799 -9.720 5.572 1.00 98.62 314 GLU A N 1
ATOM 2476 C CA . GLU A 1 314 ? -16.451 -10.236 5.825 1.00 98.62 314 GLU A CA 1
ATOM 2477 C C . GLU A 1 314 ? -15.407 -9.115 5.631 1.00 98.62 314 GLU A C 1
ATOM 2479 O O . GLU A 1 314 ? -15.319 -8.548 4.534 1.00 98.62 314 GLU A O 1
ATOM 2484 N N . PRO A 1 315 ? -14.591 -8.797 6.653 1.00 98.88 315 PRO A N 1
ATOM 2485 C CA . PRO A 1 315 ? -13.510 -7.831 6.525 1.00 98.88 315 PRO A CA 1
ATOM 2486 C C . PRO A 1 315 ? -12.326 -8.431 5.751 1.00 98.88 315 PRO A C 1
ATOM 2488 O O . PRO A 1 315 ? -11.819 -9.507 6.083 1.00 98.88 315 PRO A O 1
ATOM 2491 N N . VAL A 1 316 ? -11.846 -7.702 4.746 1.00 98.88 316 VAL A N 1
ATOM 2492 C CA . VAL A 1 316 ? -10.638 -8.022 3.975 1.00 98.88 316 VAL A CA 1
ATOM 2493 C C . VAL A 1 316 ? -9.657 -6.863 4.137 1.00 98.88 316 VAL A C 1
ATOM 2495 O O . VAL A 1 316 ? -9.937 -5.755 3.696 1.00 98.88 316 VAL A O 1
ATOM 2498 N N . ALA A 1 317 ? -8.524 -7.086 4.803 1.00 98.94 317 ALA A N 1
ATOM 2499 C CA . ALA A 1 317 ? -7.638 -5.989 5.195 1.00 98.94 317 ALA A CA 1
ATOM 2500 C C . ALA A 1 317 ? -6.363 -5.939 4.350 1.00 98.94 317 ALA A C 1
ATOM 2502 O O . ALA A 1 317 ? -5.697 -6.955 4.140 1.00 98.94 317 ALA A O 1
ATOM 2503 N N . THR A 1 318 ? -5.990 -4.735 3.930 1.00 98.94 318 THR A N 1
ATOM 2504 C CA . THR A 1 318 ? -4.705 -4.425 3.301 1.00 98.94 318 THR A CA 1
ATOM 2505 C C . THR A 1 318 ? -3.823 -3.657 4.282 1.00 98.94 318 THR A C 1
ATOM 2507 O O . THR A 1 318 ? -4.231 -2.619 4.797 1.00 98.94 318 THR A O 1
ATOM 2510 N N . LEU A 1 319 ? -2.610 -4.142 4.550 1.00 98.94 319 LEU A N 1
ATOM 2511 C CA . LEU A 1 319 ? -1.702 -3.499 5.503 1.00 98.94 319 LEU A CA 1
ATOM 2512 C C . LEU A 1 319 ? -1.181 -2.154 5.002 1.00 98.94 319 LEU A C 1
ATOM 2514 O O . LEU A 1 319 ? -1.050 -1.232 5.799 1.00 98.94 319 LEU A O 1
ATOM 2518 N N . PHE A 1 320 ? -0.864 -2.051 3.711 1.00 98.94 320 PHE A N 1
ATOM 2519 C CA . PHE A 1 320 ? -0.280 -0.847 3.133 1.00 98.94 320 PHE A CA 1
ATOM 2520 C C . PHE A 1 320 ? -0.907 -0.483 1.792 1.00 98.94 320 PHE A C 1
ATOM 2522 O O . PHE A 1 320 ? -0.906 -1.287 0.852 1.00 98.94 320 PHE A O 1
ATOM 2529 N N . HIS A 1 321 ? -1.385 0.759 1.700 1.00 98.81 321 HIS A N 1
ATOM 2530 C CA . HIS A 1 321 ? -1.990 1.308 0.492 1.00 98.81 321 HIS A CA 1
ATOM 2531 C C . HIS A 1 321 ? -1.433 2.705 0.185 1.00 98.81 321 HIS A C 1
ATOM 2533 O O . HIS A 1 321 ? -2.159 3.692 0.085 1.00 98.81 321 HIS A O 1
ATOM 2539 N N . TRP A 1 322 ? -0.113 2.743 -0.021 1.00 98.31 322 TRP A N 1
ATOM 2540 C CA . TRP A 1 322 ? 0.660 3.883 -0.542 1.00 98.31 322 TRP A CA 1
ATOM 2541 C C . TRP A 1 322 ? 0.807 5.074 0.411 1.00 98.31 322 TRP A C 1
ATOM 2543 O O . TRP A 1 322 ? 1.370 6.098 0.037 1.00 98.31 322 TRP A O 1
ATOM 2553 N N . ASP A 1 323 ? 0.353 4.934 1.647 1.00 97.81 323 ASP A N 1
ATOM 2554 C CA . ASP A 1 323 ? 0.346 5.931 2.711 1.00 97.81 323 ASP A CA 1
ATOM 2555 C C . ASP A 1 323 ? 1.579 5.807 3.615 1.00 97.81 323 ASP A C 1
ATOM 2557 O O . ASP A 1 323 ? 1.509 5.549 4.817 1.00 97.81 323 ASP A O 1
ATOM 2561 N N . THR A 1 324 ? 2.749 5.990 3.003 1.00 98.44 324 THR A N 1
ATOM 2562 C CA . THR A 1 324 ? 4.056 5.927 3.665 1.00 98.44 324 THR A CA 1
ATOM 2563 C C . THR A 1 324 ? 4.141 6.933 4.810 1.00 98.44 324 THR A C 1
ATOM 2565 O O . THR A 1 324 ? 3.976 8.126 4.553 1.00 98.44 324 THR A O 1
ATOM 2568 N N . PRO A 1 325 ? 4.462 6.515 6.052 1.00 98.50 325 PRO A N 1
ATOM 2569 C CA . PRO A 1 325 ? 4.684 7.455 7.146 1.00 98.50 325 PRO A CA 1
ATOM 2570 C C . PRO A 1 325 ? 5.750 8.492 6.775 1.00 98.50 325 PRO A C 1
ATOM 2572 O O . PRO A 1 325 ? 6.869 8.132 6.395 1.00 98.50 325 PRO A O 1
ATOM 2575 N N . LEU A 1 326 ? 5.414 9.779 6.909 1.00 97.50 326 LEU A N 1
ATOM 2576 C CA . LEU A 1 326 ? 6.281 10.893 6.515 1.00 97.50 326 LEU A CA 1
ATOM 2577 C C . LEU A 1 326 ? 7.647 10.805 7.196 1.00 97.50 326 LEU A C 1
ATOM 2579 O O . LEU A 1 326 ? 8.669 11.036 6.562 1.00 97.50 326 LEU A O 1
ATOM 2583 N N . ASN A 1 327 ? 7.667 10.406 8.470 1.00 97.62 327 ASN A N 1
ATOM 2584 C CA . ASN A 1 327 ? 8.895 10.286 9.244 1.00 97.62 327 ASN A CA 1
ATOM 2585 C C . ASN A 1 327 ? 9.887 9.272 8.643 1.00 97.62 327 ASN A C 1
ATOM 2587 O O . ASN A 1 327 ? 11.071 9.575 8.541 1.00 97.62 327 ASN A O 1
ATOM 2591 N N . LEU A 1 328 ? 9.415 8.103 8.187 1.00 97.56 328 LEU A N 1
ATOM 2592 C CA . LEU A 1 328 ? 10.269 7.096 7.536 1.00 97.56 328 LEU A CA 1
ATOM 2593 C C . LEU A 1 328 ? 10.770 7.580 6.175 1.00 97.56 328 LEU A C 1
ATOM 2595 O O . LEU A 1 328 ? 11.920 7.339 5.796 1.00 97.56 328 LEU A O 1
ATOM 2599 N N . MET A 1 329 ? 9.900 8.293 5.451 1.00 95.06 329 MET A N 1
ATOM 2600 C CA . MET A 1 329 ? 10.264 8.953 4.205 1.00 95.06 329 MET A CA 1
ATOM 2601 C C . MET A 1 329 ? 11.423 9.931 4.465 1.00 95.06 329 MET A C 1
ATOM 2603 O O . MET A 1 329 ? 12.495 9.765 3.892 1.00 95.06 329 MET A O 1
ATOM 2607 N N . SER A 1 330 ? 11.269 10.856 5.415 1.00 93.88 330 SER A N 1
ATOM 2608 C CA . SER A 1 330 ? 12.297 11.830 5.802 1.00 93.88 330 SER A CA 1
ATOM 2609 C C . SER A 1 330 ? 13.585 11.219 6.358 1.00 93.88 330 SER A C 1
ATOM 2611 O O . SER A 1 330 ? 14.654 11.801 6.195 1.00 93.88 330 SER A O 1
ATOM 2613 N N . GLN A 1 331 ? 13.505 10.081 7.052 1.00 93.44 331 GLN A N 1
ATOM 2614 C CA . GLN A 1 331 ? 14.655 9.504 7.751 1.00 93.44 331 GLN A CA 1
ATOM 2615 C C . GLN A 1 331 ? 15.628 8.810 6.805 1.00 93.44 331 GLN A C 1
ATOM 2617 O O . GLN A 1 331 ? 16.841 8.956 6.956 1.00 93.44 331 GLN A O 1
ATOM 2622 N N . TYR A 1 332 ? 15.110 8.028 5.858 1.00 93.62 332 TYR A N 1
ATOM 2623 C CA . TYR A 1 332 ? 15.951 7.190 5.003 1.00 93.62 332 TYR A CA 1
ATOM 2624 C C . TYR A 1 332 ? 15.360 6.914 3.611 1.00 93.62 332 TYR A C 1
ATOM 2626 O O . TYR A 1 332 ? 15.862 6.046 2.899 1.00 93.62 332 TYR A O 1
ATOM 2634 N N . GLY A 1 333 ? 14.302 7.620 3.200 1.00 93.94 333 GLY A N 1
ATOM 2635 C CA . GLY A 1 333 ? 13.651 7.400 1.904 1.00 93.94 333 GLY A CA 1
ATOM 2636 C C . GLY A 1 333 ? 12.624 6.266 1.889 1.00 93.94 333 GLY A C 1
ATOM 2637 O O . GLY A 1 333 ? 12.228 5.822 0.810 1.00 93.94 333 GLY A O 1
ATOM 2638 N N . ALA A 1 334 ? 12.181 5.791 3.060 1.00 95.94 334 ALA A N 1
ATOM 2639 C CA . ALA A 1 334 ? 11.249 4.671 3.201 1.00 95.94 334 ALA A CA 1
ATOM 2640 C C . ALA A 1 334 ? 11.678 3.435 2.375 1.00 95.94 334 ALA A C 1
ATOM 2642 O O . ALA A 1 334 ? 12.748 2.882 2.622 1.00 95.94 334 ALA A O 1
ATOM 2643 N N . PHE A 1 335 ? 10.900 3.013 1.369 1.00 97.12 335 PHE A N 1
ATOM 2644 C CA . PHE A 1 335 ? 11.197 1.824 0.556 1.00 97.12 335 PHE A CA 1
ATOM 2645 C C . PHE A 1 335 ? 12.456 1.928 -0.312 1.00 97.12 335 PHE A C 1
ATOM 2647 O O . PHE A 1 335 ? 12.881 0.924 -0.881 1.00 97.12 335 PHE A O 1
ATOM 2654 N N . LEU A 1 336 ? 13.125 3.082 -0.361 1.00 95.44 336 LEU A N 1
ATOM 2655 C CA . LEU A 1 336 ? 14.463 3.193 -0.948 1.00 95.44 336 LEU A CA 1
ATOM 2656 C C . LEU A 1 336 ? 15.570 2.590 -0.067 1.00 95.44 336 LEU A C 1
ATOM 2658 O O . LEU A 1 336 ? 16.703 2.452 -0.524 1.00 95.44 336 LEU A O 1
ATOM 2662 N N . ASN A 1 337 ? 15.262 2.199 1.172 1.00 95.25 337 ASN A N 1
ATOM 2663 C CA . ASN A 1 337 ? 16.220 1.631 2.113 1.00 95.25 337 ASN A CA 1
ATOM 2664 C C . ASN A 1 337 ? 15.729 0.295 2.690 1.00 95.25 337 ASN A C 1
ATOM 2666 O O . ASN A 1 337 ? 14.553 0.137 3.005 1.00 95.25 337 ASN A O 1
ATOM 2670 N N . ASN A 1 338 ? 16.642 -0.658 2.895 1.00 96.06 338 ASN A N 1
ATOM 2671 C CA . ASN A 1 338 ? 16.320 -1.971 3.461 1.00 96.06 338 ASN A CA 1
ATOM 2672 C C . ASN A 1 338 ? 15.825 -1.901 4.923 1.00 96.06 338 ASN A C 1
ATOM 2674 O O . ASN A 1 338 ? 15.146 -2.831 5.353 1.00 96.06 338 ASN A O 1
ATOM 2678 N N . SER A 1 339 ? 16.100 -0.826 5.675 1.00 97.25 339 SER A N 1
ATOM 2679 C CA . SER A 1 339 ? 15.555 -0.634 7.033 1.00 97.25 339 SER A CA 1
ATOM 2680 C C . SER A 1 339 ? 14.021 -0.667 7.081 1.00 97.25 339 SER A C 1
ATOM 2682 O O . SER A 1 339 ? 13.456 -1.098 8.083 1.00 97.25 339 SER A O 1
ATOM 2684 N N . ILE A 1 340 ? 13.344 -0.331 5.972 1.00 98.44 340 ILE A N 1
ATOM 2685 C CA . ILE A 1 340 ? 11.877 -0.381 5.871 1.00 98.44 340 ILE A CA 1
ATOM 2686 C C . ILE A 1 340 ? 11.296 -1.765 6.175 1.00 98.44 340 ILE A C 1
ATOM 2688 O O . ILE A 1 340 ? 10.154 -1.870 6.607 1.00 98.44 340 ILE A O 1
ATOM 2692 N N . VAL A 1 341 ? 12.066 -2.833 5.931 1.00 98.75 341 VAL A N 1
ATOM 2693 C CA . VAL A 1 341 ? 11.615 -4.218 6.110 1.00 98.75 341 VAL A CA 1
ATOM 2694 C C . VAL A 1 341 ? 11.285 -4.478 7.576 1.00 98.75 341 VAL A C 1
ATOM 2696 O O . VAL A 1 341 ? 10.264 -5.088 7.874 1.00 98.75 341 VAL A O 1
ATOM 2699 N N . GLU A 1 342 ? 12.132 -3.995 8.485 1.00 98.62 342 GLU A N 1
ATOM 2700 C CA . GLU A 1 342 ? 11.949 -4.178 9.924 1.00 98.62 342 GLU A CA 1
ATOM 2701 C C . GLU A 1 342 ? 10.832 -3.280 10.474 1.00 98.62 342 GLU A C 1
ATOM 2703 O O . GLU A 1 342 ? 10.024 -3.733 11.287 1.00 98.62 342 GLU A O 1
ATOM 2708 N N . ASP A 1 343 ? 10.738 -2.039 9.993 1.00 98.81 343 ASP A N 1
ATOM 2709 C CA . ASP A 1 343 ? 9.666 -1.115 10.380 1.00 98.81 343 ASP A CA 1
ATOM 2710 C C . ASP A 1 343 ? 8.291 -1.622 9.918 1.00 98.81 343 ASP A C 1
ATOM 2712 O O . ASP A 1 343 ? 7.332 -1.634 10.698 1.00 98.81 343 ASP A O 1
ATOM 2716 N N . PHE A 1 344 ? 8.201 -2.105 8.674 1.00 98.94 344 PHE A N 1
ATOM 2717 C CA . PHE A 1 344 ? 6.971 -2.665 8.122 1.00 98.94 344 PHE A CA 1
ATOM 2718 C C . PHE A 1 344 ? 6.565 -3.967 8.816 1.00 98.94 344 PHE A C 1
ATOM 2720 O O . PHE A 1 344 ? 5.388 -4.141 9.121 1.00 98.94 344 PHE A O 1
ATOM 2727 N N . ASP A 1 345 ? 7.505 -4.872 9.103 1.00 98.88 345 ASP A N 1
ATOM 2728 C CA . ASP A 1 345 ? 7.193 -6.110 9.825 1.00 98.88 345 ASP A CA 1
ATOM 2729 C C . ASP A 1 345 ? 6.732 -5.836 11.264 1.00 98.88 345 ASP A C 1
ATOM 2731 O O . ASP A 1 345 ? 5.757 -6.431 11.723 1.00 98.88 345 ASP A O 1
ATOM 2735 N N . ASN A 1 346 ? 7.351 -4.874 11.962 1.00 98.88 346 ASN A N 1
ATOM 2736 C CA . ASN A 1 346 ? 6.896 -4.452 13.287 1.00 98.88 346 ASN A CA 1
ATOM 2737 C C . ASN A 1 346 ? 5.450 -3.930 13.246 1.00 98.88 346 ASN A C 1
ATOM 2739 O O . ASN A 1 346 ? 4.613 -4.343 14.052 1.00 98.88 346 ASN A O 1
ATOM 2743 N N . TYR A 1 347 ? 5.144 -3.059 12.282 1.00 98.94 347 TYR A N 1
ATOM 2744 C CA . TYR A 1 347 ? 3.786 -2.580 12.028 1.00 98.94 347 TYR A CA 1
ATOM 2745 C C . TYR A 1 347 ? 2.808 -3.727 11.733 1.00 98.94 347 TYR A C 1
ATOM 2747 O O . TYR A 1 347 ? 1.779 -3.854 12.402 1.00 98.94 347 TYR A O 1
ATOM 2755 N N . ALA A 1 348 ? 3.148 -4.590 10.775 1.00 98.94 348 ALA A N 1
ATOM 2756 C CA . ALA A 1 348 ? 2.333 -5.729 10.373 1.00 98.94 348 ALA A CA 1
ATOM 2757 C C . ALA A 1 348 ? 2.058 -6.662 11.560 1.00 98.94 348 ALA A C 1
ATOM 2759 O O . ALA A 1 348 ? 0.920 -7.067 11.776 1.00 98.94 348 ALA A O 1
ATOM 2760 N N . SER A 1 349 ? 3.073 -6.945 12.380 1.00 98.88 349 SER A N 1
ATOM 2761 C CA . SER A 1 349 ? 2.964 -7.774 13.582 1.00 98.88 349 SER A CA 1
ATOM 2762 C C . SER A 1 349 ? 1.971 -7.210 14.601 1.00 98.88 349 SER A C 1
ATOM 2764 O O . SER A 1 349 ? 1.147 -7.962 15.127 1.00 98.88 349 SER A O 1
ATOM 2766 N N . ILE A 1 350 ? 1.997 -5.896 14.859 1.00 98.88 350 ILE A N 1
ATOM 2767 C CA . ILE A 1 350 ? 1.036 -5.221 15.751 1.00 98.88 350 ILE A CA 1
ATOM 2768 C C . ILE A 1 350 ? -0.389 -5.385 15.208 1.00 98.88 350 ILE A C 1
ATOM 2770 O O . ILE A 1 350 ? -1.294 -5.811 15.930 1.00 98.88 350 ILE A O 1
ATOM 2774 N N . VAL A 1 351 ? -0.579 -5.100 13.919 1.00 98.94 351 VAL A N 1
ATOM 2775 C CA . VAL A 1 351 ? -1.881 -5.162 13.243 1.00 98.94 351 VAL A CA 1
ATOM 2776 C C . VAL A 1 351 ? -2.435 -6.590 13.200 1.00 98.94 351 VAL A C 1
ATOM 2778 O O . VAL A 1 351 ? -3.603 -6.813 13.526 1.00 98.94 351 VAL A O 1
ATOM 2781 N N . PHE A 1 352 ? -1.606 -7.581 12.865 1.00 98.88 352 PHE A N 1
ATOM 2782 C CA . PHE A 1 352 ? -2.002 -8.988 12.877 1.00 98.88 352 PHE A CA 1
ATOM 2783 C C . PHE A 1 352 ? -2.390 -9.448 14.277 1.00 98.88 352 PHE A C 1
ATOM 2785 O O . PHE A 1 352 ? -3.430 -10.081 14.434 1.00 98.88 352 PHE A O 1
ATOM 2792 N N . GLN A 1 353 ? -1.600 -9.128 15.303 1.00 98.81 353 GLN A N 1
ATOM 2793 C CA . GLN A 1 353 ? -1.923 -9.518 16.675 1.00 98.81 353 GLN A CA 1
ATOM 2794 C C . GLN A 1 353 ? -3.227 -8.880 17.163 1.00 98.81 353 GLN A C 1
ATOM 2796 O O . GLN A 1 353 ? -4.002 -9.548 17.851 1.00 98.81 353 GLN A O 1
ATOM 2801 N N . ARG A 1 354 ? -3.502 -7.627 16.771 1.00 98.81 354 ARG A N 1
ATOM 2802 C CA . ARG A 1 354 ? -4.742 -6.938 17.144 1.00 98.81 354 ARG A CA 1
ATOM 2803 C C . ARG A 1 354 ? -5.967 -7.529 16.442 1.00 98.81 354 ARG A C 1
ATOM 2805 O O . ARG A 1 354 ? -6.934 -7.885 17.111 1.00 98.81 354 ARG A O 1
ATOM 2812 N N . TYR A 1 355 ? -5.926 -7.688 15.117 1.00 98.88 355 TYR A N 1
ATOM 2813 C CA . TYR A 1 355 ? -7.133 -7.992 14.331 1.00 98.88 355 TYR A CA 1
ATOM 2814 C C . TYR A 1 355 ? -7.184 -9.400 13.739 1.00 98.88 355 TYR A C 1
ATOM 2816 O O . TYR A 1 355 ? -8.231 -9.821 13.249 1.00 98.88 355 TYR A O 1
ATOM 2824 N N . GLY A 1 356 ? -6.099 -10.171 13.790 1.00 98.69 356 GLY A N 1
ATOM 2825 C CA . GLY A 1 356 ? -5.976 -11.482 13.140 1.00 98.69 356 GLY A CA 1
ATOM 2826 C C . GLY A 1 356 ? -6.904 -12.568 13.691 1.00 98.69 356 GLY A C 1
ATOM 2827 O O . GLY A 1 356 ? -7.022 -13.635 13.098 1.00 98.69 356 GLY A O 1
ATOM 2828 N N . LYS A 1 357 ? -7.596 -12.325 14.810 1.00 98.56 357 LYS A N 1
ATOM 2829 C CA . LYS A 1 357 ? -8.702 -13.183 15.276 1.00 98.56 357 LYS A CA 1
ATOM 2830 C C . LYS A 1 357 ? -10.013 -12.928 14.519 1.00 98.56 357 LYS A C 1
ATOM 2832 O O . LYS A 1 357 ? -10.840 -13.833 14.429 1.00 98.56 357 LYS A O 1
ATOM 2837 N N . LYS A 1 358 ? -10.196 -11.712 13.995 1.00 98.69 358 LYS A N 1
ATOM 2838 C CA . LYS A 1 358 ? -11.409 -11.220 13.324 1.00 98.69 358 LYS A CA 1
ATOM 2839 C C . LYS A 1 358 ? -11.264 -11.225 11.796 1.00 98.69 358 LYS A C 1
ATOM 2841 O O . LYS A 1 358 ? -12.196 -11.610 11.100 1.00 98.69 358 LYS A O 1
ATOM 2846 N N . VAL A 1 359 ? -10.091 -10.854 11.281 1.00 98.81 359 VAL A N 1
ATOM 2847 C CA . VAL A 1 359 ? -9.798 -10.750 9.843 1.00 98.81 359 VAL A CA 1
ATOM 2848 C C . VAL A 1 359 ? -9.054 -11.990 9.350 1.00 98.81 359 VAL A C 1
ATOM 2850 O O . VAL A 1 359 ? -7.999 -12.349 9.880 1.00 98.81 359 VAL A O 1
ATOM 2853 N N . LYS A 1 360 ? -9.582 -12.635 8.304 1.00 98.31 360 LYS A N 1
ATOM 2854 C CA . LYS A 1 360 ? -9.053 -13.906 7.770 1.00 98.31 360 LYS A CA 1
ATOM 2855 C C . LYS A 1 360 ? -8.454 -13.803 6.372 1.00 98.31 360 LYS A C 1
ATOM 2857 O O . LYS A 1 360 ? -7.786 -14.741 5.948 1.00 98.31 360 LYS A O 1
ATOM 2862 N N . THR A 1 361 ? -8.690 -12.707 5.654 1.00 98.81 361 THR A N 1
ATOM 2863 C CA . THR A 1 361 ? -8.094 -12.462 4.334 1.00 98.81 361 THR A CA 1
ATOM 2864 C C . THR A 1 361 ? -7.280 -11.183 4.388 1.00 98.81 361 THR A C 1
ATOM 2866 O O . THR A 1 361 ? -7.822 -10.119 4.685 1.00 98.81 361 THR A O 1
ATOM 2869 N N . TRP A 1 362 ? -5.989 -11.312 4.100 1.00 98.94 362 TRP A N 1
ATOM 2870 C CA . TRP A 1 362 ? -5.015 -10.240 4.231 1.00 98.94 362 TRP A CA 1
ATOM 2871 C C . TRP A 1 362 ? -4.296 -9.962 2.917 1.00 98.94 362 TRP A C 1
ATOM 2873 O O . TRP A 1 362 ? -3.950 -10.880 2.168 1.00 98.94 362 TRP A O 1
ATOM 2883 N N . PHE A 1 363 ? -3.995 -8.690 2.696 1.00 98.94 363 PHE A N 1
ATOM 2884 C CA . PHE A 1 363 ? -3.047 -8.235 1.695 1.00 98.94 363 PHE A CA 1
ATOM 2885 C C . PHE A 1 363 ? -1.931 -7.450 2.376 1.00 98.94 363 PHE A C 1
ATOM 2887 O O . PHE A 1 363 ? -2.202 -6.571 3.188 1.00 98.94 363 PHE A O 1
ATOM 2894 N N . THR A 1 364 ? -0.668 -7.732 2.064 1.00 98.94 364 THR A N 1
ATOM 2895 C CA . THR A 1 364 ? 0.435 -6.902 2.574 1.00 98.94 364 THR A CA 1
ATOM 2896 C C . THR A 1 364 ? 0.477 -5.557 1.853 1.00 98.94 364 THR A C 1
ATOM 2898 O O . THR A 1 364 ? 0.484 -4.514 2.491 1.00 98.94 364 THR A O 1
ATOM 2901 N N . PHE A 1 365 ? 0.466 -5.585 0.519 1.00 98.94 365 PHE A N 1
ATOM 2902 C CA . PHE A 1 365 ? 0.634 -4.412 -0.333 1.00 98.94 365 PHE A CA 1
ATOM 2903 C C . PHE A 1 365 ? -0.473 -4.365 -1.376 1.00 98.94 365 PHE A C 1
ATOM 2905 O O . PHE A 1 365 ? -0.807 -5.392 -1.979 1.00 98.94 365 PHE A O 1
ATOM 2912 N N . ASN A 1 366 ? -0.999 -3.165 -1.596 1.00 98.88 366 ASN A N 1
ATOM 2913 C CA . ASN A 1 366 ? -1.783 -2.843 -2.774 1.00 98.88 366 ASN A CA 1
ATOM 2914 C C . ASN A 1 366 ? -0.868 -2.415 -3.926 1.00 98.88 366 ASN A C 1
ATOM 2916 O O . ASN A 1 366 ? -0.073 -1.495 -3.738 1.00 98.88 366 ASN A O 1
ATOM 2920 N N . GLU A 1 367 ? -1.012 -3.041 -5.095 1.00 98.56 367 GLU A N 1
ATOM 2921 C CA . GLU A 1 367 ? -0.448 -2.592 -6.379 1.00 98.56 367 GLU A CA 1
ATOM 2922 C C . GLU A 1 367 ? 1.022 -2.135 -6.270 1.00 98.56 367 GLU A C 1
ATOM 2924 O O . GLU A 1 367 ? 1.355 -0.960 -6.473 1.00 98.56 367 GLU A O 1
ATOM 2929 N N . PRO A 1 368 ? 1.937 -3.034 -5.862 1.00 98.06 368 PRO A N 1
ATOM 2930 C CA . PRO A 1 368 ? 3.300 -2.648 -5.508 1.00 98.06 368 PRO A CA 1
ATOM 2931 C C . PRO A 1 368 ? 4.097 -2.102 -6.695 1.00 98.06 368 PRO A C 1
ATOM 2933 O O . PRO A 1 368 ? 5.024 -1.321 -6.493 1.00 98.06 368 PRO A O 1
ATOM 2936 N N . HIS A 1 369 ? 3.738 -2.489 -7.922 1.00 95.19 369 HIS A N 1
ATOM 2937 C CA . HIS A 1 369 ? 4.335 -1.941 -9.130 1.00 95.19 369 HIS A CA 1
ATOM 2938 C C . HIS A 1 369 ? 4.023 -0.449 -9.257 1.00 95.19 369 HIS A C 1
ATOM 2940 O O . HIS A 1 369 ? 4.949 0.354 -9.345 1.00 95.19 369 HIS A O 1
ATOM 2946 N N . VAL A 1 370 ? 2.743 -0.065 -9.183 1.00 95.94 370 VAL A N 1
ATOM 2947 C CA . VAL A 1 370 ? 2.334 1.349 -9.245 1.00 95.94 370 VAL A CA 1
ATOM 2948 C C . VAL A 1 370 ? 2.954 2.146 -8.106 1.00 95.94 370 VAL A C 1
ATOM 2950 O O . VAL A 1 370 ? 3.460 3.243 -8.332 1.00 95.94 370 VAL A O 1
ATOM 2953 N N . TYR A 1 371 ? 2.968 1.587 -6.897 1.00 97.81 371 TYR A N 1
ATOM 2954 C CA . TYR A 1 371 ? 3.590 2.236 -5.749 1.00 97.81 371 TYR A CA 1
ATOM 2955 C C . TYR A 1 371 ? 5.090 2.490 -5.950 1.00 97.81 371 TYR A C 1
ATOM 2957 O O . TYR A 1 371 ? 5.563 3.604 -5.734 1.00 97.81 371 TYR A O 1
ATOM 2965 N N . CYS A 1 372 ? 5.853 1.485 -6.392 1.00 96.88 372 CYS A N 1
ATOM 2966 C CA . CYS A 1 372 ? 7.274 1.687 -6.656 1.00 96.88 372 CYS A CA 1
ATOM 2967 C C . CYS A 1 372 ? 7.504 2.654 -7.830 1.00 96.88 372 CYS A C 1
ATOM 2969 O O . CYS A 1 372 ? 8.416 3.468 -7.755 1.00 96.88 372 CYS A O 1
ATOM 2971 N N . ASP A 1 373 ? 6.665 2.653 -8.869 1.00 93.94 373 ASP A N 1
ATOM 2972 C CA . ASP A 1 373 ? 6.751 3.627 -9.967 1.00 93.94 373 ASP A CA 1
ATOM 2973 C C . ASP A 1 373 ? 6.551 5.079 -9.493 1.00 93.94 373 ASP A C 1
ATOM 2975 O O . ASP A 1 373 ? 7.199 5.992 -10.012 1.00 93.94 373 ASP A O 1
ATOM 2979 N N . GLN A 1 374 ? 5.720 5.316 -8.470 1.00 93.81 374 GLN A N 1
ATOM 2980 C CA . GLN A 1 374 ? 5.521 6.655 -7.895 1.00 93.81 374 GLN A CA 1
ATOM 2981 C C . GLN A 1 374 ? 6.799 7.239 -7.290 1.00 93.81 374 GLN A C 1
ATOM 2983 O O . GLN A 1 374 ? 6.928 8.464 -7.235 1.00 93.81 374 GLN A O 1
ATOM 2988 N N . TYR A 1 375 ? 7.779 6.403 -6.920 1.00 93.81 375 TYR A N 1
ATOM 2989 C CA . TYR A 1 375 ? 9.066 6.897 -6.440 1.00 93.81 375 TYR A CA 1
ATOM 2990 C C . TYR A 1 375 ? 9.795 7.765 -7.457 1.00 93.81 375 TYR A C 1
ATOM 2992 O O . TYR A 1 375 ? 10.626 8.552 -7.028 1.00 93.81 375 TYR A O 1
ATOM 3000 N N . ALA A 1 376 ? 9.473 7.664 -8.754 1.00 91.62 376 ALA A N 1
ATOM 3001 C CA . ALA A 1 376 ? 10.032 8.507 -9.808 1.00 91.62 376 ALA A CA 1
ATOM 3002 C C . ALA A 1 376 ? 9.579 9.983 -9.730 1.00 91.62 376 ALA A C 1
ATOM 3004 O O . ALA A 1 376 ? 10.210 10.856 -10.337 1.00 91.62 376 ALA A O 1
ATOM 3005 N N . ALA A 1 377 ? 8.499 10.272 -8.999 1.00 91.19 377 ALA A N 1
ATOM 3006 C CA . ALA A 1 377 ? 7.808 11.556 -8.991 1.00 91.19 377 ALA A CA 1
ATOM 3007 C C . ALA A 1 377 ? 7.666 12.149 -7.578 1.00 91.19 377 ALA A C 1
ATOM 3009 O O . ALA A 1 377 ? 8.047 11.556 -6.570 1.00 91.19 377 ALA A O 1
ATOM 3010 N N . TYR A 1 378 ? 7.137 13.369 -7.515 1.00 90.25 378 TYR A N 1
ATOM 3011 C CA . TYR A 1 378 ? 6.804 14.037 -6.259 1.00 90.25 378 TYR A CA 1
ATOM 3012 C C . TYR A 1 378 ? 5.649 13.298 -5.548 1.00 90.25 378 TYR A C 1
ATOM 3014 O O . TYR A 1 378 ? 4.740 12.838 -6.242 1.00 90.25 378 TYR A O 1
ATOM 3022 N N . PRO A 1 379 ? 5.632 13.184 -4.202 1.00 90.75 379 PRO A N 1
ATOM 3023 C CA . PRO A 1 379 ? 6.579 13.760 -3.233 1.00 90.75 379 PRO A CA 1
ATOM 3024 C C . PRO A 1 379 ? 7.852 12.935 -2.989 1.00 90.75 379 PRO A C 1
ATOM 3026 O O . PRO A 1 379 ? 8.767 13.395 -2.312 1.00 90.75 379 PRO A O 1
ATOM 3029 N N . TYR A 1 380 ? 7.944 11.719 -3.520 1.00 89.94 380 TYR A N 1
ATOM 3030 C CA . TYR A 1 380 ? 9.042 10.795 -3.217 1.00 89.94 380 TYR A CA 1
ATOM 3031 C C . TYR A 1 380 ? 10.401 11.267 -3.750 1.00 89.94 380 TYR A C 1
ATOM 3033 O O . TYR A 1 380 ? 11.435 11.074 -3.105 1.00 89.94 380 TYR A O 1
ATOM 3041 N N . ASN A 1 381 ? 10.408 11.936 -4.905 1.00 86.81 381 ASN A N 1
ATOM 3042 C CA . ASN A 1 381 ? 11.621 12.470 -5.519 1.00 86.81 381 ASN A CA 1
ATOM 3043 C C . ASN A 1 381 ? 12.254 13.646 -4.755 1.00 86.81 381 ASN A C 1
ATOM 3045 O O . ASN A 1 381 ? 13.387 14.025 -5.056 1.00 86.81 381 ASN A O 1
ATOM 3049 N N . SER A 1 382 ? 11.581 14.176 -3.726 1.00 84.50 382 SER A N 1
ATOM 3050 C CA . SER A 1 382 ? 12.128 15.193 -2.821 1.00 84.50 382 SER A CA 1
ATOM 3051 C C . SER A 1 382 ? 13.273 14.671 -1.933 1.00 84.50 382 SER A C 1
ATOM 3053 O O . SER A 1 382 ? 13.907 15.465 -1.244 1.00 84.50 382 SER A O 1
ATOM 3055 N N . LEU A 1 383 ? 13.560 13.358 -1.953 1.00 71.62 383 LEU A N 1
ATOM 3056 C CA . LEU A 1 383 ? 14.536 12.671 -1.082 1.00 71.62 383 LEU A CA 1
ATOM 3057 C C . LEU A 1 383 ? 15.689 11.992 -1.801 1.00 71.62 383 LEU A C 1
ATOM 3059 O O . LEU A 1 383 ? 16.425 11.212 -1.188 1.00 71.62 383 LEU A O 1
ATOM 3063 N N . TYR A 1 384 ? 15.843 12.222 -3.098 1.00 83.31 384 TYR A N 1
ATOM 3064 C CA . TYR A 1 384 ? 16.923 11.579 -3.825 1.00 83.31 384 TYR A CA 1
ATOM 3065 C C . TYR A 1 384 ? 18.279 11.935 -3.218 1.00 83.31 384 TYR A C 1
ATOM 3067 O O . TYR A 1 384 ? 18.738 13.074 -3.238 1.00 83.31 384 TYR A O 1
ATOM 3075 N N . THR A 1 385 ? 18.917 10.913 -2.663 1.00 73.38 385 THR A N 1
ATOM 3076 C CA . THR A 1 385 ? 20.247 10.954 -2.067 1.00 73.38 385 THR A CA 1
ATOM 3077 C C . THR A 1 385 ? 21.024 9.726 -2.544 1.00 73.38 385 THR A C 1
ATOM 3079 O O . THR A 1 385 ? 20.457 8.807 -3.137 1.00 73.38 385 THR A O 1
ATOM 3082 N N . GLY A 1 386 ? 22.346 9.715 -2.356 1.00 75.94 386 GLY A N 1
ATOM 3083 C CA . GLY A 1 386 ? 23.162 8.522 -2.630 1.00 75.94 386 GLY A CA 1
ATOM 3084 C C . GLY A 1 386 ? 23.167 8.046 -4.091 1.00 75.94 386 GLY A C 1
ATOM 3085 O O . GLY A 1 386 ? 23.352 6.859 -4.337 1.00 75.94 386 GLY A O 1
ATOM 3086 N N . GLY A 1 387 ? 22.947 8.942 -5.060 1.00 80.12 387 GLY A N 1
ATOM 3087 C CA . GLY A 1 387 ? 22.922 8.598 -6.490 1.00 80.12 387 GLY A CA 1
ATOM 3088 C C . GLY A 1 387 ? 21.595 8.016 -6.995 1.00 80.12 387 GLY A C 1
ATOM 3089 O O . GLY A 1 387 ? 21.512 7.619 -8.159 1.00 80.12 387 GLY A O 1
ATOM 3090 N N . ILE A 1 388 ? 20.553 7.985 -6.157 1.00 88.06 388 ILE A N 1
ATOM 3091 C CA . ILE A 1 388 ? 19.188 7.656 -6.582 1.00 88.06 388 ILE A CA 1
ATOM 3092 C C . ILE A 1 388 ? 18.630 8.795 -7.445 1.00 88.06 388 ILE A C 1
ATOM 3094 O O . ILE A 1 388 ? 18.886 9.969 -7.188 1.00 88.06 388 ILE A O 1
ATOM 3098 N N . ASN A 1 389 ? 17.875 8.448 -8.484 1.00 89.94 389 ASN A N 1
ATOM 3099 C CA . ASN A 1 389 ? 17.171 9.389 -9.350 1.00 89.94 389 ASN A CA 1
ATOM 3100 C C . ASN A 1 389 ? 15.837 8.786 -9.819 1.00 89.94 389 ASN A C 1
ATOM 3102 O O . ASN A 1 389 ? 15.521 7.646 -9.487 1.00 89.94 389 ASN A O 1
ATOM 3106 N N . ALA A 1 390 ? 15.073 9.526 -10.626 1.00 89.12 390 ALA A N 1
ATOM 3107 C CA . ALA A 1 390 ? 13.752 9.096 -11.094 1.00 89.12 390 ALA A CA 1
ATOM 3108 C C . ALA A 1 390 ? 13.746 7.778 -11.874 1.00 89.12 390 ALA A C 1
ATOM 3110 O O . ALA A 1 390 ? 12.752 7.061 -11.858 1.00 89.12 390 ALA A O 1
ATOM 3111 N N . THR A 1 391 ? 14.863 7.430 -12.506 1.00 87.50 391 THR A N 1
ATOM 3112 C CA . THR A 1 391 ? 15.010 6.179 -13.244 1.00 87.50 391 THR A CA 1
ATOM 3113 C C . THR A 1 391 ? 15.348 5.008 -12.323 1.00 87.50 391 THR A C 1
ATOM 3115 O O . THR A 1 391 ? 14.900 3.890 -12.563 1.00 87.50 391 THR A O 1
ATOM 3118 N N . THR A 1 392 ? 16.139 5.231 -11.268 1.00 90.62 392 THR A N 1
ATOM 3119 C CA . THR A 1 392 ? 16.608 4.155 -10.378 1.00 90.62 392 THR A CA 1
ATOM 3120 C C . THR A 1 392 ? 15.713 3.931 -9.165 1.00 90.62 392 THR A C 1
ATOM 3122 O O . THR A 1 392 ? 15.602 2.797 -8.706 1.00 90.62 392 THR A O 1
ATOM 3125 N N . ALA A 1 393 ? 15.030 4.967 -8.671 1.00 93.38 393 ALA A N 1
ATOM 3126 C CA . ALA A 1 393 ? 14.220 4.909 -7.455 1.00 93.38 393 ALA A CA 1
ATOM 3127 C C . ALA A 1 393 ? 13.134 3.810 -7.478 1.00 93.38 393 ALA A C 1
ATOM 3129 O O . ALA A 1 393 ? 13.065 3.057 -6.499 1.00 93.38 393 ALA A O 1
ATOM 3130 N N . PRO A 1 394 ? 12.367 3.608 -8.574 1.00 94.69 394 PRO A N 1
ATOM 3131 C CA . PRO A 1 394 ? 11.394 2.516 -8.636 1.00 94.69 394 PRO A CA 1
ATOM 3132 C C . PRO A 1 394 ? 12.021 1.132 -8.441 1.00 94.69 394 PRO A C 1
ATOM 3134 O O . PRO A 1 394 ? 11.508 0.305 -7.690 1.00 94.69 394 PRO A O 1
ATOM 3137 N N . TYR A 1 395 ? 13.188 0.887 -9.039 1.00 95.25 395 TYR A N 1
ATOM 3138 C CA . TYR A 1 395 ? 13.876 -0.406 -8.950 1.00 95.25 395 TYR A CA 1
ATOM 3139 C C . TYR A 1 395 ? 14.645 -0.600 -7.644 1.00 95.25 395 TYR A C 1
ATOM 3141 O O . TYR A 1 395 ? 14.880 -1.742 -7.249 1.00 95.25 395 TYR A O 1
ATOM 3149 N N . THR A 1 396 ? 14.978 0.484 -6.942 1.00 95.44 396 THR A N 1
ATOM 3150 C CA . THR A 1 396 ? 15.453 0.426 -5.554 1.00 95.44 396 THR A CA 1
ATOM 3151 C C . THR A 1 396 ? 14.318 0.030 -4.599 1.00 95.44 396 THR A C 1
ATOM 3153 O O . THR A 1 396 ? 14.553 -0.738 -3.666 1.00 95.44 396 THR A O 1
ATOM 3156 N N . CYS A 1 397 ? 13.085 0.487 -4.854 1.00 97.50 397 CYS A N 1
ATOM 3157 C CA . CYS A 1 397 ? 11.892 0.130 -4.074 1.00 97.50 397 CYS A CA 1
ATOM 3158 C C . CYS A 1 397 ? 11.536 -1.365 -4.172 1.00 97.50 397 CYS A C 1
ATOM 3160 O O . CYS A 1 397 ? 11.302 -2.017 -3.151 1.00 97.50 397 CYS A O 1
ATOM 3162 N N . VAL A 1 398 ? 11.565 -1.931 -5.386 1.00 98.31 398 VAL A N 1
ATOM 3163 C CA . VAL A 1 398 ? 11.154 -3.318 -5.693 1.00 98.31 398 VAL A CA 1
ATOM 3164 C C . VAL A 1 398 ? 11.710 -4.380 -4.721 1.00 98.31 398 VAL A C 1
ATOM 3166 O O . VAL A 1 398 ? 10.907 -5.073 -4.088 1.00 98.31 398 VAL A O 1
ATOM 3169 N N . PRO A 1 399 ? 13.040 -4.551 -4.545 1.00 98.19 399 PRO A N 1
ATOM 3170 C CA . PRO A 1 399 ? 13.577 -5.608 -3.689 1.00 98.19 399 PRO A CA 1
ATOM 3171 C C . PRO A 1 399 ? 13.225 -5.411 -2.210 1.00 98.19 399 PRO A C 1
ATOM 3173 O O . PRO A 1 399 ? 13.016 -6.397 -1.503 1.00 98.19 399 PRO A O 1
ATOM 3176 N N . ASN A 1 400 ? 13.155 -4.162 -1.735 1.00 98.50 400 ASN A N 1
ATOM 3177 C CA . ASN A 1 400 ? 12.817 -3.860 -0.344 1.00 98.50 400 ASN A CA 1
ATOM 3178 C C . ASN A 1 400 ? 11.342 -4.168 -0.061 1.00 98.50 400 ASN A C 1
ATOM 3180 O O . ASN A 1 400 ? 11.039 -4.775 0.964 1.00 98.50 400 ASN A O 1
ATOM 3184 N N . LEU A 1 401 ? 10.439 -3.840 -0.991 1.00 98.81 401 LEU A N 1
ATOM 3185 C CA . LEU A 1 401 ? 9.015 -4.157 -0.869 1.00 98.81 401 LEU A CA 1
ATOM 3186 C C . LEU A 1 401 ? 8.766 -5.670 -0.911 1.00 98.81 401 LEU A C 1
ATOM 3188 O O . LEU A 1 401 ? 8.064 -6.195 -0.048 1.00 98.81 401 LEU A O 1
ATOM 3192 N N . ILE A 1 402 ? 9.380 -6.394 -1.857 1.00 98.88 402 ILE A N 1
ATOM 3193 C CA . ILE A 1 402 ? 9.253 -7.862 -1.941 1.00 98.88 402 ILE A CA 1
ATOM 3194 C C . ILE A 1 402 ? 9.739 -8.522 -0.645 1.00 98.88 402 ILE A C 1
ATOM 3196 O O . ILE A 1 402 ? 9.097 -9.438 -0.129 1.00 98.88 402 ILE A O 1
ATOM 3200 N N . LYS A 1 403 ? 10.847 -8.034 -0.081 1.00 98.75 403 LYS A N 1
ATOM 3201 C CA . LYS A 1 403 ? 11.375 -8.541 1.186 1.00 98.75 403 LYS A CA 1
ATOM 3202 C C . LYS A 1 403 ? 10.470 -8.202 2.372 1.00 98.75 403 LYS A C 1
ATOM 3204 O O . LYS A 1 403 ? 10.202 -9.086 3.179 1.00 98.75 403 LYS A O 1
ATOM 3209 N N . ALA A 1 404 ? 9.954 -6.976 2.453 1.00 98.88 404 ALA A N 1
ATOM 3210 C CA . ALA A 1 404 ? 8.985 -6.572 3.474 1.00 98.88 404 ALA A CA 1
ATOM 3211 C C . ALA A 1 404 ? 7.714 -7.439 3.423 1.00 98.88 404 ALA A C 1
ATOM 3213 O O . ALA A 1 404 ? 7.218 -7.874 4.459 1.00 98.88 404 ALA A O 1
ATOM 3214 N N . HIS A 1 405 ? 7.235 -7.769 2.218 1.00 98.94 405 HIS A N 1
ATOM 3215 C CA . HIS A 1 405 ? 6.125 -8.702 2.011 1.00 98.94 405 HIS A CA 1
ATOM 3216 C C . HIS A 1 405 ? 6.452 -10.097 2.554 1.00 98.94 405 HIS A C 1
ATOM 3218 O O . HIS A 1 405 ? 5.693 -10.637 3.357 1.00 98.94 405 HIS A O 1
ATOM 3224 N N . ALA A 1 406 ? 7.587 -10.666 2.142 1.00 98.88 406 ALA A N 1
ATOM 3225 C CA . ALA A 1 406 ? 7.989 -12.013 2.534 1.00 98.88 406 ALA A CA 1
ATOM 3226 C C . ALA A 1 406 ? 8.151 -12.157 4.056 1.00 98.88 406 ALA A C 1
ATOM 3228 O O . ALA A 1 406 ? 7.658 -13.123 4.643 1.00 98.88 406 ALA A O 1
ATOM 3229 N N . VAL A 1 407 ? 8.787 -11.174 4.702 1.00 98.88 407 VAL A N 1
ATOM 3230 C CA . VAL A 1 407 ? 8.978 -11.152 6.159 1.00 98.88 407 VAL A CA 1
ATOM 3231 C C . VAL A 1 407 ? 7.634 -11.021 6.885 1.00 98.88 407 VAL A C 1
ATOM 3233 O O . VAL A 1 407 ? 7.345 -11.838 7.756 1.00 98.88 407 VAL A O 1
ATOM 3236 N N . ALA A 1 408 ? 6.752 -10.107 6.462 1.00 98.94 408 ALA A N 1
ATOM 3237 C CA . ALA A 1 408 ? 5.425 -9.969 7.068 1.00 98.94 408 ALA A CA 1
ATOM 3238 C C . ALA A 1 408 ? 4.578 -11.250 6.937 1.00 98.94 408 ALA A C 1
ATOM 3240 O O . ALA A 1 408 ? 3.846 -11.619 7.856 1.00 98.94 408 ALA A O 1
ATOM 3241 N N . VAL A 1 409 ? 4.691 -11.974 5.818 1.00 98.94 409 VAL A N 1
ATOM 3242 C CA . VAL A 1 409 ? 4.012 -13.267 5.623 1.00 98.94 409 VAL A CA 1
ATOM 3243 C C . VAL A 1 409 ? 4.582 -14.342 6.546 1.00 98.94 409 VAL A C 1
ATOM 3245 O O . VAL A 1 409 ? 3.824 -15.146 7.095 1.00 98.94 409 VAL A O 1
ATOM 3248 N N . GLN A 1 410 ? 5.901 -14.364 6.747 1.00 98.81 410 GLN A N 1
ATOM 3249 C CA . GLN A 1 410 ? 6.533 -15.260 7.712 1.00 98.81 410 GLN A CA 1
ATOM 3250 C C . GLN A 1 410 ? 6.021 -14.982 9.132 1.00 98.81 410 GLN A C 1
ATOM 3252 O O . GLN A 1 410 ? 5.619 -15.921 9.823 1.00 98.81 410 GLN A O 1
ATOM 3257 N N . THR A 1 411 ? 5.946 -13.710 9.530 1.00 98.88 411 THR A N 1
ATOM 3258 C CA . THR A 1 411 ? 5.370 -13.274 10.809 1.00 98.88 411 THR A CA 1
ATOM 3259 C C . THR A 1 411 ? 3.909 -13.700 10.940 1.00 98.88 411 THR A C 1
ATOM 3261 O O . THR A 1 411 ? 3.538 -14.325 11.933 1.00 98.88 411 THR A O 1
ATOM 3264 N N . TYR A 1 412 ? 3.081 -13.460 9.920 1.00 98.94 412 TYR A N 1
ATOM 3265 C CA . TYR A 1 412 ? 1.677 -13.882 9.893 1.00 98.94 412 TYR A CA 1
ATOM 3266 C C . TYR A 1 412 ? 1.518 -15.395 10.116 1.00 98.94 412 TYR A C 1
ATOM 3268 O O . TYR A 1 412 ? 0.747 -15.835 10.972 1.00 98.94 412 TYR A O 1
ATOM 3276 N N . ARG A 1 413 ? 2.291 -16.206 9.384 1.00 98.81 413 ARG A N 1
ATOM 3277 C CA . ARG A 1 413 ? 2.273 -17.672 9.506 1.00 98.81 413 ARG A CA 1
ATOM 3278 C C . ARG A 1 413 ? 2.767 -18.142 10.877 1.00 98.81 413 ARG A C 1
ATOM 3280 O O . ARG A 1 413 ? 2.187 -19.079 11.423 1.00 98.81 413 ARG A O 1
ATOM 3287 N N . GLY A 1 414 ? 3.775 -17.478 11.445 1.00 98.81 414 GLY A N 1
ATOM 3288 C CA . GLY A 1 414 ? 4.257 -17.727 12.808 1.00 98.81 414 GLY A CA 1
ATOM 3289 C C . GLY A 1 414 ? 3.188 -17.451 13.870 1.00 98.81 414 GLY A C 1
ATOM 3290 O O . GLY A 1 414 ? 2.935 -18.279 14.738 1.00 98.81 414 GLY A O 1
ATOM 3291 N N . LEU A 1 415 ? 2.462 -16.337 13.755 1.00 98.88 415 LEU A N 1
ATOM 3292 C CA . LEU A 1 415 ? 1.366 -16.017 14.675 1.00 98.88 415 LEU A CA 1
ATOM 3293 C C . LEU A 1 415 ? 0.220 -17.045 14.606 1.00 98.88 415 LEU A C 1
ATOM 3295 O O . LEU A 1 415 ? -0.416 -17.320 15.628 1.00 98.88 415 LEU A O 1
ATOM 3299 N N . ILE A 1 416 ? -0.046 -17.629 13.430 1.00 98.69 416 ILE A N 1
ATOM 3300 C CA . ILE A 1 416 ? -1.014 -18.730 13.279 1.00 98.69 416 ILE A CA 1
ATOM 3301 C C . ILE A 1 416 ? -0.497 -20.008 13.944 1.00 98.69 416 ILE A C 1
ATOM 3303 O O . ILE A 1 416 ? -1.255 -20.660 14.663 1.00 98.69 416 ILE A O 1
ATOM 3307 N N . SER A 1 417 ? 0.762 -20.394 13.701 1.00 98.50 417 SER A N 1
ATOM 3308 C CA . SER A 1 417 ? 1.325 -21.634 14.256 1.00 98.50 417 SER A CA 1
ATOM 3309 C C . SER A 1 417 ? 1.435 -21.591 15.782 1.00 98.50 417 SER A C 1
ATOM 3311 O O . SER A 1 417 ? 1.236 -22.612 16.435 1.00 98.50 417 SER A O 1
ATOM 3313 N N . GLU A 1 418 ? 1.660 -20.406 16.349 1.00 98.38 418 GLU A N 1
ATOM 3314 C CA . GLU A 1 418 ? 1.647 -20.145 17.792 1.00 98.38 418 GLU A CA 1
ATOM 3315 C C . GLU A 1 418 ? 0.230 -20.033 18.387 1.00 98.38 418 GLU A C 1
ATOM 3317 O O . GLU A 1 418 ? 0.077 -19.896 19.599 1.00 98.38 418 GLU A O 1
ATOM 3322 N N . GLY A 1 419 ? -0.822 -20.058 17.560 1.00 98.00 419 GLY A N 1
ATOM 3323 C CA . GLY A 1 419 ? -2.212 -19.928 18.008 1.00 98.00 419 GLY A CA 1
ATOM 3324 C C . GLY A 1 419 ? -2.589 -18.530 18.515 1.00 98.00 419 GLY A C 1
A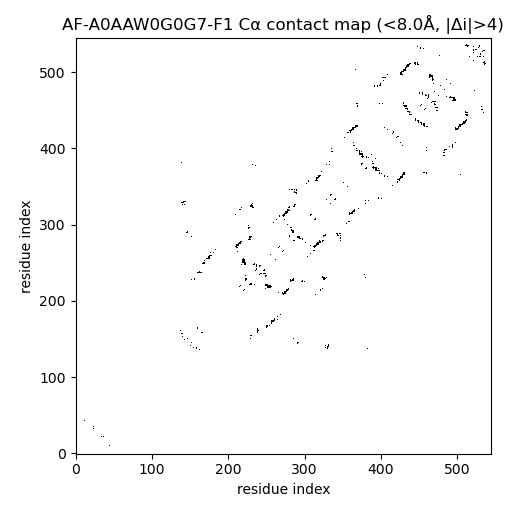TOM 3325 O O . GLY A 1 419 ? -3.608 -18.376 19.189 1.00 98.00 419 GLY A O 1
ATOM 3326 N N . LYS A 1 420 ? -1.791 -17.500 18.202 1.00 98.31 420 LYS A N 1
ATOM 3327 C CA . LYS A 1 420 ? -2.047 -16.108 18.611 1.00 98.31 420 LYS A CA 1
ATOM 3328 C C . LYS A 1 420 ? -3.163 -15.456 17.791 1.00 98.31 420 LYS A C 1
ATOM 3330 O O . LYS A 1 420 ? -3.911 -14.633 18.324 1.00 98.31 420 LYS A O 1
ATOM 3335 N N . ILE A 1 421 ? -3.300 -15.848 16.524 1.00 98.62 421 ILE A N 1
ATOM 3336 C CA . ILE A 1 421 ? -4.330 -15.356 15.597 1.00 98.62 421 ILE A CA 1
ATOM 3337 C C . ILE A 1 421 ? -5.099 -16.515 14.948 1.00 98.62 421 ILE A C 1
ATOM 3339 O O . ILE A 1 421 ? -4.683 -17.673 15.021 1.00 98.62 421 ILE A O 1
ATOM 3343 N N . ALA A 1 422 ? -6.248 -16.222 14.335 1.00 98.00 422 ALA A N 1
ATOM 3344 C CA . ALA A 1 422 ? -7.048 -17.241 13.665 1.00 98.00 422 ALA A CA 1
ATOM 3345 C C . ALA A 1 422 ? -6.384 -17.698 12.358 1.00 98.00 422 ALA A C 1
ATOM 3347 O O . ALA A 1 422 ? -5.640 -16.954 11.720 1.00 98.00 422 ALA A O 1
ATOM 3348 N N . LYS A 1 423 ? -6.707 -18.921 11.917 1.00 98.12 423 LYS A N 1
ATOM 3349 C CA . LYS A 1 423 ? -6.329 -19.382 10.576 1.00 98.12 423 LYS A CA 1
ATOM 3350 C C . LYS A 1 423 ? -6.951 -18.460 9.525 1.00 98.12 423 LYS A C 1
ATOM 3352 O O . LYS A 1 423 ? -8.164 -18.247 9.527 1.00 98.12 423 LYS A O 1
ATOM 3357 N N . GLY A 1 424 ? -6.125 -17.988 8.606 1.00 98.12 424 GLY A N 1
ATOM 3358 C CA . GLY A 1 424 ? -6.535 -17.196 7.458 1.00 98.12 424 GLY A CA 1
ATOM 3359 C C . GLY A 1 424 ? -5.547 -17.362 6.310 1.00 98.12 424 GLY A C 1
ATOM 3360 O O . GLY A 1 424 ? -4.801 -18.341 6.269 1.00 98.12 424 GLY A O 1
ATOM 3361 N N . LYS A 1 425 ? -5.590 -16.428 5.367 1.00 98.69 425 LYS A N 1
ATOM 3362 C CA . LYS A 1 425 ? -4.775 -16.416 4.155 1.00 98.69 425 LYS A CA 1
ATOM 3363 C C . LYS A 1 425 ? -4.238 -15.018 3.885 1.00 98.69 425 LYS A C 1
ATOM 3365 O O . LYS A 1 425 ? -4.935 -14.030 4.133 1.00 98.69 425 LYS A O 1
ATOM 3370 N N . ILE A 1 426 ? -3.038 -14.944 3.326 1.00 98.94 426 ILE A N 1
ATOM 3371 C CA . ILE A 1 426 ? -2.360 -13.690 3.006 1.00 98.94 426 ILE A CA 1
ATOM 3372 C C . ILE A 1 426 ? -1.780 -13.701 1.590 1.00 98.94 426 ILE A C 1
ATOM 3374 O O . ILE A 1 426 ? -1.305 -14.725 1.099 1.00 98.94 426 ILE A O 1
ATOM 3378 N N . ALA A 1 427 ? -1.835 -12.552 0.925 1.00 98.81 427 ALA A N 1
ATOM 3379 C CA . ALA A 1 427 ? -1.227 -12.318 -0.380 1.00 98.81 427 ALA A CA 1
ATOM 3380 C C . ALA A 1 427 ? -0.808 -10.842 -0.515 1.00 98.81 427 ALA A C 1
ATOM 3382 O O . ALA A 1 427 ? -0.724 -10.105 0.465 1.00 98.81 427 ALA A O 1
ATOM 3383 N N . LEU A 1 428 ? -0.573 -10.399 -1.743 1.00 98.69 428 LEU A N 1
ATOM 3384 C CA . LEU A 1 428 ? -0.544 -8.994 -2.141 1.00 98.69 428 LEU A CA 1
ATOM 3385 C C . LEU A 1 428 ? -1.462 -8.819 -3.354 1.00 98.69 428 LEU A C 1
ATOM 3387 O O . LEU A 1 428 ? -1.742 -9.798 -4.052 1.00 98.69 428 LEU A O 1
ATOM 3391 N N . LYS A 1 429 ? -1.914 -7.594 -3.610 1.00 98.62 429 LYS A N 1
ATOM 3392 C CA . LYS A 1 429 ? -2.718 -7.277 -4.794 1.00 98.62 429 LYS A CA 1
ATOM 3393 C C . LYS A 1 429 ? -1.787 -6.802 -5.901 1.00 98.62 429 LYS A C 1
ATOM 3395 O O . LYS A 1 429 ? -1.131 -5.780 -5.738 1.00 98.62 429 LYS A O 1
ATOM 3400 N N . HIS A 1 430 ? -1.697 -7.549 -6.995 1.00 98.38 430 HIS A N 1
ATOM 3401 C CA . HIS A 1 430 ? -1.023 -7.067 -8.202 1.00 98.38 430 HIS A CA 1
ATOM 3402 C C . HIS A 1 430 ? -1.956 -6.154 -8.989 1.00 98.38 430 HIS A C 1
ATOM 3404 O O . HIS A 1 430 ? -3.170 -6.237 -8.838 1.00 98.38 430 HIS A O 1
ATOM 3410 N N . ASP A 1 431 ? -1.393 -5.361 -9.886 1.00 95.06 431 ASP A N 1
ATOM 3411 C CA . ASP A 1 431 ? -2.112 -4.609 -10.912 1.00 95.06 431 ASP A CA 1
ATOM 3412 C C . ASP A 1 431 ? -1.490 -4.849 -12.288 1.00 95.06 431 ASP A C 1
ATOM 3414 O O . ASP A 1 431 ? -0.656 -5.734 -12.485 1.00 95.06 431 ASP A O 1
ATOM 3418 N N . GLY A 1 432 ? -1.924 -4.055 -13.260 1.00 88.94 432 GLY A N 1
ATOM 3419 C CA . GLY A 1 432 ? -1.431 -4.108 -14.616 1.00 88.94 432 GLY A CA 1
ATOM 3420 C C . GLY A 1 432 ? -2.153 -5.158 -15.446 1.00 88.94 432 GLY A C 1
ATOM 3421 O O . GLY A 1 432 ? -3.238 -5.648 -15.135 1.00 88.94 432 GLY A O 1
ATOM 3422 N N . GLN A 1 433 ? -1.561 -5.458 -16.593 1.00 86.44 433 GLN A N 1
ATOM 3423 C CA . GLN A 1 433 ? -2.183 -6.315 -17.589 1.00 86.44 433 GLN A CA 1
ATOM 3424 C C . GLN A 1 433 ? -1.126 -6.957 -18.468 1.00 86.44 433 GLN A C 1
ATOM 3426 O O . GLN A 1 433 ? -0.140 -6.307 -18.830 1.00 86.44 433 GLN A O 1
ATOM 3431 N N . ARG A 1 434 ? -1.395 -8.193 -18.895 1.00 91.12 434 ARG A N 1
ATOM 3432 C CA . ARG A 1 434 ? -0.789 -8.735 -20.108 1.00 91.12 434 ARG A CA 1
ATOM 3433 C C . ARG A 1 434 ? -1.512 -8.095 -21.300 1.00 91.12 434 ARG A C 1
ATOM 3435 O O . ARG A 1 434 ? -2.695 -8.374 -21.493 1.00 91.12 434 ARG A O 1
ATOM 3442 N N . PRO A 1 435 ? -0.867 -7.189 -22.051 1.00 89.69 435 PRO A N 1
ATOM 3443 C CA . PRO A 1 435 ? -1.526 -6.489 -23.149 1.00 89.69 435 PRO A CA 1
ATOM 3444 C C . PRO A 1 435 ? -1.837 -7.437 -24.319 1.00 89.69 435 PRO A C 1
ATOM 3446 O O . PRO A 1 435 ? -1.374 -8.578 -24.362 1.00 89.69 435 PRO A O 1
ATOM 3449 N N . ILE A 1 436 ? -2.592 -6.944 -25.297 1.00 93.06 436 ILE A N 1
ATOM 3450 C CA . ILE A 1 436 ? -2.746 -7.584 -26.610 1.00 93.06 436 ILE A CA 1
ATOM 3451 C C . ILE A 1 436 ? -1.766 -6.955 -27.613 1.00 93.06 436 ILE A C 1
ATOM 3453 O O . ILE A 1 436 ? -1.539 -5.745 -27.543 1.00 93.06 436 ILE A O 1
ATOM 3457 N N . PRO A 1 437 ? -1.157 -7.725 -28.530 1.00 92.62 437 PRO A N 1
ATOM 3458 C CA . PRO A 1 437 ? -0.263 -7.159 -29.537 1.00 92.62 437 PRO A CA 1
ATOM 3459 C C . PRO A 1 437 ? -1.053 -6.296 -30.534 1.00 92.62 437 PRO A C 1
ATOM 3461 O O . PRO A 1 437 ? -2.213 -6.583 -30.824 1.00 92.62 437 PRO A O 1
ATOM 3464 N N . PHE A 1 438 ? -0.428 -5.240 -31.057 1.00 93.00 438 PHE A N 1
ATOM 3465 C CA . PHE A 1 438 ? -1.013 -4.387 -32.095 1.00 93.00 438 PHE A CA 1
ATOM 3466 C C . PHE A 1 438 ? -1.214 -5.163 -33.400 1.00 93.00 438 PHE A C 1
ATOM 3468 O O . PHE A 1 438 ? -2.297 -5.115 -33.978 1.00 93.00 438 PHE A O 1
ATOM 3475 N N . ASP A 1 439 ? -0.202 -5.921 -33.819 1.00 94.12 439 ASP A N 1
ATOM 3476 C CA . ASP A 1 439 ? -0.314 -6.933 -34.863 1.00 94.12 439 ASP A CA 1
ATOM 3477 C C . ASP A 1 439 ? -0.010 -8.326 -34.291 1.00 94.12 439 ASP A C 1
ATOM 3479 O O . ASP A 1 439 ? 1.099 -8.608 -33.837 1.00 94.12 439 ASP A O 1
ATOM 3483 N N . PHE A 1 440 ? -0.993 -9.230 -34.344 1.00 94.25 440 PHE A N 1
ATOM 3484 C CA . PHE A 1 440 ? -0.844 -10.614 -33.883 1.00 94.25 440 PHE A CA 1
ATOM 3485 C C . PHE A 1 440 ? 0.204 -11.411 -34.676 1.00 94.25 440 PHE A C 1
ATOM 3487 O O . PHE A 1 440 ? 0.769 -12.369 -34.141 1.00 94.25 440 PHE A O 1
ATOM 3494 N N . ASN A 1 441 ? 0.499 -11.017 -35.919 1.00 96.50 441 ASN A N 1
ATOM 3495 C CA . ASN A 1 441 ? 1.516 -11.658 -36.753 1.00 96.50 441 ASN A CA 1
ATOM 3496 C C . ASN A 1 441 ? 2.925 -11.107 -36.490 1.00 96.50 441 ASN A C 1
ATOM 3498 O O . ASN A 1 441 ? 3.918 -11.776 -36.789 1.00 96.50 441 ASN A O 1
ATOM 3502 N N . SER A 1 442 ? 3.035 -9.929 -35.875 1.00 94.69 442 SER A N 1
ATOM 3503 C CA . SER A 1 442 ? 4.314 -9.314 -35.540 1.00 94.69 442 SER A CA 1
ATOM 3504 C C . SER A 1 442 ? 4.966 -10.026 -34.352 1.00 94.69 442 SER A C 1
ATOM 3506 O O . SER A 1 442 ? 4.453 -10.048 -33.231 1.00 94.69 442 SER A O 1
ATOM 3508 N N . ALA A 1 443 ? 6.126 -10.644 -34.589 1.00 94.06 443 ALA A N 1
ATOM 3509 C CA . ALA A 1 443 ? 6.915 -11.263 -33.524 1.00 94.06 443 ALA A CA 1
ATOM 3510 C C . ALA A 1 443 ? 7.409 -10.225 -32.505 1.00 94.06 443 ALA A C 1
ATOM 3512 O O . ALA A 1 443 ? 7.427 -10.512 -31.310 1.00 94.06 443 ALA A O 1
ATOM 3513 N N . SER A 1 444 ? 7.746 -9.014 -32.958 1.00 90.56 444 SER A N 1
ATOM 3514 C CA . SER A 1 444 ? 8.203 -7.940 -32.078 1.00 90.56 444 SER A CA 1
ATOM 3515 C C . SER A 1 444 ? 7.064 -7.385 -31.217 1.00 90.56 444 SER A C 1
ATOM 3517 O O . SER A 1 444 ? 7.268 -7.163 -30.028 1.00 90.56 444 SER A O 1
ATOM 3519 N N . ASP A 1 445 ? 5.837 -7.265 -31.740 1.00 91.12 445 ASP A N 1
ATOM 3520 C CA . ASP A 1 445 ? 4.686 -6.848 -30.920 1.00 91.12 445 ASP A CA 1
ATOM 3521 C C . ASP A 1 445 ? 4.324 -7.908 -29.870 1.00 91.12 445 ASP A C 1
ATOM 3523 O O . ASP A 1 445 ? 3.976 -7.570 -28.740 1.00 91.12 445 ASP A O 1
ATOM 3527 N N . ARG A 1 446 ? 4.452 -9.200 -30.201 1.00 92.12 446 ARG A N 1
ATOM 3528 C CA . ARG A 1 446 ? 4.278 -10.290 -29.225 1.00 92.12 446 ARG A CA 1
ATOM 3529 C C . ARG A 1 446 ? 5.376 -10.301 -28.159 1.00 92.12 446 ARG A C 1
ATOM 3531 O O . ARG A 1 446 ? 5.082 -10.529 -26.993 1.00 92.12 446 ARG A O 1
ATOM 3538 N N . GLU A 1 447 ? 6.620 -10.017 -28.528 1.00 90.25 447 GLU A N 1
ATOM 3539 C CA . GLU A 1 447 ? 7.725 -9.886 -27.571 1.00 90.25 447 GLU A CA 1
ATOM 3540 C C . GLU A 1 447 ? 7.490 -8.722 -26.594 1.00 90.25 447 GLU A C 1
ATOM 3542 O O . GLU A 1 447 ? 7.697 -8.854 -25.388 1.00 90.25 447 GLU A O 1
ATOM 3547 N N . VAL A 1 448 ? 6.974 -7.599 -27.094 1.00 87.62 448 VAL A N 1
ATOM 3548 C CA . VAL A 1 448 ? 6.589 -6.449 -26.273 1.00 87.62 448 VAL A CA 1
ATOM 3549 C C . VAL A 1 448 ? 5.522 -6.815 -25.236 1.00 87.62 448 VAL A C 1
ATOM 3551 O O . VAL A 1 448 ? 5.585 -6.343 -24.097 1.00 87.62 448 VAL A O 1
ATOM 3554 N N . VAL A 1 449 ? 4.550 -7.652 -25.612 1.00 90.81 449 VAL A N 1
ATOM 3555 C CA . VAL A 1 449 ? 3.499 -8.119 -24.697 1.00 90.81 449 VAL A CA 1
ATOM 3556 C C . VAL A 1 449 ? 4.101 -8.820 -23.483 1.00 90.81 449 VAL A C 1
ATOM 3558 O O . VAL A 1 449 ? 3.757 -8.471 -22.352 1.00 90.81 449 VAL A O 1
ATOM 3561 N N . GLU A 1 450 ? 5.022 -9.761 -23.707 1.00 91.62 450 GLU A N 1
ATOM 3562 C CA . GLU A 1 450 ? 5.668 -10.503 -22.619 1.00 91.62 450 GLU A CA 1
ATOM 3563 C C . GLU A 1 450 ? 6.551 -9.596 -21.765 1.00 91.62 450 GLU A C 1
ATOM 3565 O O . GLU A 1 450 ? 6.487 -9.646 -20.542 1.00 91.62 450 GLU A O 1
ATOM 3570 N N . ARG A 1 451 ? 7.324 -8.696 -22.382 1.00 88.94 451 ARG A N 1
ATOM 3571 C CA . ARG A 1 451 ? 8.181 -7.763 -21.635 1.00 88.94 451 ARG A CA 1
ATOM 3572 C C . ARG A 1 451 ? 7.384 -6.825 -20.734 1.00 88.94 451 ARG A C 1
ATOM 3574 O O . ARG A 1 451 ? 7.794 -6.566 -19.604 1.00 88.94 451 ARG A O 1
ATOM 3581 N N . ARG A 1 452 ? 6.231 -6.337 -21.206 1.00 88.00 452 ARG A N 1
ATOM 3582 C CA . ARG A 1 452 ? 5.337 -5.519 -20.379 1.00 88.00 452 ARG A CA 1
ATOM 3583 C C . ARG A 1 452 ? 4.755 -6.331 -19.227 1.00 88.00 452 ARG A C 1
ATOM 3585 O O . ARG A 1 452 ? 4.732 -5.829 -18.108 1.00 88.00 452 ARG A O 1
ATOM 3592 N N . ALA A 1 453 ? 4.303 -7.559 -19.483 1.00 92.06 453 ALA A N 1
ATOM 3593 C CA . ALA A 1 453 ? 3.800 -8.433 -18.428 1.00 92.06 453 ALA A CA 1
ATOM 3594 C C . ALA A 1 453 ? 4.884 -8.712 -17.372 1.00 92.06 453 ALA A C 1
ATOM 3596 O O . ALA A 1 453 ? 4.608 -8.601 -16.181 1.00 92.06 453 ALA A O 1
ATOM 3597 N N . ASP A 1 454 ? 6.123 -8.966 -17.796 1.00 94.12 454 ASP A N 1
ATOM 3598 C CA . ASP A 1 454 ? 7.256 -9.212 -16.903 1.00 94.12 454 ASP A CA 1
ATOM 3599 C C . ASP A 1 454 ? 7.600 -8.000 -16.027 1.00 94.12 454 ASP A C 1
ATOM 3601 O O . ASP A 1 454 ? 7.901 -8.173 -14.851 1.00 94.12 454 ASP A O 1
ATOM 3605 N N . ILE A 1 455 ? 7.545 -6.776 -16.558 1.00 89.94 455 ILE A N 1
ATOM 3606 C CA . ILE A 1 455 ? 7.877 -5.568 -15.782 1.00 89.94 455 ILE A CA 1
ATOM 3607 C C . ILE A 1 455 ? 6.727 -5.128 -14.872 1.00 89.94 455 ILE A C 1
ATOM 3609 O O . ILE A 1 455 ? 6.981 -4.790 -13.723 1.00 89.94 455 ILE A O 1
ATOM 3613 N N . TYR A 1 456 ? 5.480 -5.159 -15.349 1.00 89.81 456 TYR A N 1
ATOM 3614 C CA . TYR A 1 456 ? 4.336 -4.669 -14.570 1.00 89.81 456 TYR A CA 1
ATOM 3615 C C . TYR A 1 456 ? 3.826 -5.695 -13.551 1.00 89.81 456 TYR A C 1
ATOM 3617 O O . TYR A 1 456 ? 3.377 -5.327 -12.474 1.00 89.81 456 TYR A O 1
ATOM 3625 N N . ILE A 1 457 ? 3.902 -6.988 -13.883 1.00 95.25 457 ILE A N 1
ATOM 3626 C CA . ILE A 1 457 ? 3.349 -8.077 -13.065 1.00 95.25 457 ILE A CA 1
ATOM 3627 C C . ILE A 1 457 ? 4.464 -9.024 -12.617 1.00 95.25 457 ILE A C 1
ATOM 3629 O O . ILE A 1 457 ? 4.588 -9.351 -11.434 1.00 95.25 457 ILE A O 1
ATOM 3633 N N . GLY A 1 458 ? 5.284 -9.492 -13.560 1.00 96.88 458 GLY A N 1
ATOM 3634 C CA . GLY A 1 458 ? 6.308 -10.518 -13.348 1.00 96.88 458 GLY A CA 1
ATOM 3635 C C . GLY A 1 458 ? 7.345 -10.148 -12.292 1.00 96.88 458 GLY A C 1
ATOM 3636 O O . GLY A 1 458 ? 7.760 -11.008 -11.520 1.00 96.88 458 GLY A O 1
ATOM 3637 N N . ILE A 1 459 ? 7.728 -8.873 -12.207 1.00 97.19 459 ILE A N 1
ATOM 3638 C CA . ILE A 1 459 ? 8.792 -8.401 -11.319 1.00 97.19 459 ILE A CA 1
ATOM 3639 C C . ILE A 1 459 ? 8.465 -8.630 -9.836 1.00 97.19 459 ILE A C 1
ATOM 3641 O O . ILE A 1 459 ? 9.378 -8.865 -9.050 1.00 97.19 459 ILE A O 1
ATOM 3645 N N . PHE A 1 460 ? 7.179 -8.646 -9.469 1.00 98.38 460 PHE A N 1
ATOM 3646 C CA . PHE A 1 460 ? 6.709 -9.027 -8.134 1.00 98.38 460 PHE A CA 1
ATOM 3647 C C . PHE A 1 460 ? 6.186 -10.466 -8.101 1.00 98.38 460 PHE A C 1
ATOM 3649 O O . PHE A 1 460 ? 6.450 -11.202 -7.152 1.00 98.38 460 PHE A O 1
ATOM 3656 N N . SER A 1 461 ? 5.445 -10.895 -9.126 1.00 98.00 461 SER A N 1
ATOM 3657 C CA . SER A 1 461 ? 4.788 -12.205 -9.120 1.00 98.00 461 SER A CA 1
ATOM 3658 C C . SER A 1 461 ? 5.751 -13.384 -9.310 1.00 98.00 461 SER A C 1
ATOM 3660 O O . SER A 1 461 ? 5.647 -14.375 -8.592 1.00 98.00 461 SER A O 1
ATOM 3662 N N . GLN A 1 462 ? 6.726 -13.322 -10.213 1.00 98.38 462 GLN A N 1
ATOM 3663 C CA . GLN A 1 462 ? 7.615 -14.466 -10.430 1.00 98.38 462 GLN A CA 1
ATOM 3664 C C . GLN A 1 462 ? 8.450 -14.818 -9.182 1.00 98.38 462 GLN A C 1
ATOM 3666 O O . GLN A 1 462 ? 8.456 -16.000 -8.808 1.00 98.38 462 GLN A O 1
ATOM 3671 N N . PRO A 1 463 ? 9.043 -13.842 -8.457 1.00 98.56 463 PRO A N 1
ATOM 3672 C CA . PRO A 1 463 ? 9.721 -14.142 -7.203 1.00 98.56 463 PRO A CA 1
ATOM 3673 C C . PRO A 1 463 ? 8.807 -14.844 -6.192 1.00 98.56 463 PRO A C 1
ATOM 3675 O O . PRO A 1 463 ? 9.196 -15.839 -5.586 1.00 98.56 463 PRO A O 1
ATOM 3678 N N . ILE A 1 464 ? 7.572 -14.368 -6.042 1.00 98.69 464 ILE A N 1
ATOM 3679 C CA . ILE A 1 464 ? 6.672 -14.812 -4.972 1.00 98.69 464 ILE A CA 1
ATOM 3680 C C . ILE A 1 464 ? 6.007 -16.154 -5.297 1.00 98.69 464 ILE A C 1
ATOM 3682 O O . ILE A 1 464 ? 5.900 -17.015 -4.426 1.00 98.69 464 ILE A O 1
ATOM 3686 N N . TYR A 1 465 ? 5.574 -16.368 -6.540 1.00 98.44 465 TYR A N 1
ATOM 3687 C CA . TYR A 1 465 ? 4.703 -17.495 -6.897 1.00 98.44 465 TYR A CA 1
ATOM 3688 C C . TYR A 1 465 ? 5.412 -18.617 -7.670 1.00 98.44 465 TYR A C 1
ATOM 3690 O O . TYR A 1 465 ? 4.858 -19.711 -7.764 1.00 98.44 465 TYR A O 1
ATOM 3698 N N . VAL A 1 466 ? 6.610 -18.384 -8.224 1.00 97.38 466 VAL A N 1
ATOM 3699 C CA . VAL A 1 466 ? 7.248 -19.329 -9.162 1.00 97.38 466 VAL A CA 1
ATOM 3700 C C . VAL A 1 466 ? 8.560 -19.888 -8.615 1.00 97.38 466 VAL A C 1
ATOM 3702 O O . VAL A 1 466 ? 8.628 -21.060 -8.233 1.00 97.38 466 VAL A O 1
ATOM 3705 N N . ASP A 1 467 ? 9.622 -19.083 -8.577 1.00 95.75 467 ASP A N 1
ATOM 3706 C CA . ASP A 1 467 ? 10.985 -19.597 -8.382 1.00 95.75 467 ASP A CA 1
ATOM 3707 C C . ASP A 1 467 ? 11.851 -18.798 -7.397 1.00 95.75 467 ASP A C 1
ATOM 3709 O O . ASP A 1 467 ? 12.968 -19.227 -7.103 1.00 95.75 467 ASP A O 1
ATOM 3713 N N . GLY A 1 468 ? 11.338 -17.711 -6.815 1.00 97.56 468 GLY A N 1
ATOM 3714 C CA . GLY A 1 468 ? 12.110 -16.847 -5.917 1.00 97.56 468 GLY A CA 1
ATOM 3715 C C . GLY A 1 468 ? 12.916 -15.765 -6.636 1.00 97.56 468 GLY A C 1
ATOM 3716 O O . GLY A 1 468 ? 13.538 -14.947 -5.966 1.00 97.56 468 GLY A O 1
ATOM 3717 N N . ASN A 1 469 ? 12.926 -15.726 -7.971 1.00 97.75 469 ASN A N 1
ATOM 3718 C CA . ASN A 1 469 ? 13.757 -14.822 -8.757 1.00 97.75 469 ASN A CA 1
ATOM 3719 C C . ASN A 1 469 ? 12.935 -13.931 -9.703 1.00 97.75 469 ASN A C 1
ATOM 3721 O O . ASN A 1 469 ? 11.774 -14.197 -10.006 1.00 97.75 469 ASN A O 1
ATOM 3725 N N . TYR A 1 470 ? 13.545 -12.840 -10.169 1.00 98.38 470 TYR A N 1
ATOM 3726 C CA . TYR A 1 470 ? 12.915 -11.964 -11.158 1.00 98.38 470 TYR A CA 1
ATOM 3727 C C . TYR A 1 470 ? 12.810 -12.647 -12.530 1.00 98.38 470 TYR A C 1
ATOM 3729 O O . TYR A 1 470 ? 13.659 -13.487 -12.856 1.00 98.38 470 TYR A O 1
ATOM 3737 N N . PRO A 1 471 ? 11.856 -12.227 -13.386 1.00 97.31 471 PRO A N 1
ATOM 3738 C CA . PRO A 1 471 ? 11.790 -12.696 -14.762 1.00 97.31 471 PRO A CA 1
ATOM 3739 C C . PRO A 1 471 ? 13.099 -12.470 -15.511 1.00 97.31 471 PRO A C 1
ATOM 3741 O O . PRO A 1 471 ? 13.743 -11.425 -15.378 1.00 97.31 471 PRO A O 1
ATOM 3744 N N . LYS A 1 472 ? 13.477 -13.430 -16.363 1.00 95.31 472 LYS A N 1
ATOM 3745 C CA . LYS A 1 472 ? 14.732 -13.357 -17.124 1.00 95.31 472 LYS A CA 1
ATOM 3746 C C . LYS A 1 472 ? 14.821 -12.065 -17.942 1.00 95.31 472 LYS A C 1
ATOM 3748 O O . LYS A 1 472 ? 15.862 -11.417 -17.938 1.00 95.31 472 LYS A O 1
ATOM 3753 N N . ARG A 1 473 ? 13.722 -11.638 -18.576 1.00 91.75 473 ARG A N 1
ATOM 3754 C CA . ARG A 1 473 ? 13.699 -10.406 -19.382 1.00 91.75 473 ARG A CA 1
ATOM 3755 C C . ARG A 1 473 ? 13.978 -9.162 -18.545 1.00 91.75 473 ARG A C 1
ATOM 3757 O O . ARG A 1 473 ? 14.663 -8.262 -19.024 1.00 91.75 473 ARG A O 1
ATOM 3764 N N . VAL A 1 474 ? 13.504 -9.119 -17.298 1.00 94.44 474 VAL A N 1
ATOM 3765 C CA . VAL A 1 474 ? 13.825 -8.039 -16.353 1.00 94.44 474 VAL A CA 1
ATOM 3766 C C . VAL A 1 474 ? 15.319 -8.056 -16.033 1.00 94.44 474 VAL A C 1
ATOM 3768 O O . VAL A 1 474 ? 15.975 -7.022 -16.133 1.00 94.44 474 VAL A O 1
ATOM 3771 N N . LEU A 1 475 ? 15.876 -9.230 -15.719 1.00 94.50 475 LEU A N 1
ATOM 3772 C CA . LEU A 1 475 ? 17.298 -9.391 -15.396 1.00 94.50 475 LEU A CA 1
ATOM 3773 C C . LEU A 1 475 ? 18.226 -9.012 -16.558 1.00 94.50 475 LEU A C 1
ATOM 3775 O O . LEU A 1 475 ? 19.280 -8.423 -16.318 1.00 94.50 475 LEU A O 1
ATOM 3779 N N . ASP A 1 476 ? 17.831 -9.333 -17.789 1.00 91.00 476 ASP A N 1
ATOM 3780 C CA . ASP A 1 476 ? 18.586 -9.019 -19.006 1.00 91.00 476 ASP A CA 1
ATOM 3781 C C . ASP A 1 476 ? 18.537 -7.518 -19.356 1.00 91.00 476 ASP A C 1
ATOM 3783 O O . ASP A 1 476 ? 19.415 -7.020 -20.054 1.00 91.00 476 ASP A O 1
ATOM 3787 N N . THR A 1 477 ? 17.514 -6.795 -18.888 1.00 89.38 477 THR A N 1
ATOM 3788 C CA . THR A 1 477 ? 17.258 -5.388 -19.259 1.00 89.38 477 THR A CA 1
ATOM 3789 C C . THR A 1 477 ? 17.731 -4.408 -18.198 1.00 89.38 477 THR A C 1
ATOM 3791 O O . THR A 1 477 ? 18.259 -3.345 -18.514 1.00 89.38 477 THR A O 1
ATOM 3794 N N . ILE A 1 478 ? 17.506 -4.739 -16.927 1.00 92.38 478 ILE A N 1
ATOM 3795 C CA . ILE A 1 478 ? 17.770 -3.840 -15.809 1.00 92.38 478 ILE A CA 1
ATOM 3796 C C . ILE A 1 478 ? 19.036 -4.316 -15.103 1.00 92.38 478 ILE A C 1
ATOM 3798 O O . ILE A 1 478 ? 19.006 -5.379 -14.470 1.00 92.38 478 ILE A O 1
ATOM 3802 N N . PRO A 1 479 ? 20.151 -3.571 -15.182 1.00 92.44 479 PRO A N 1
ATOM 3803 C CA . PRO A 1 479 ? 21.426 -4.013 -14.637 1.00 92.44 479 PRO A CA 1
ATOM 3804 C C . PRO A 1 479 ? 21.358 -4.161 -13.114 1.00 92.44 479 PRO A C 1
ATOM 3806 O O . PRO A 1 479 ? 20.538 -3.537 -12.436 1.00 92.44 479 PRO A O 1
ATOM 3809 N N . ALA A 1 480 ? 22.253 -4.980 -12.559 1.00 94.19 480 ALA A N 1
ATOM 3810 C CA . ALA A 1 480 ? 22.323 -5.225 -11.116 1.00 94.19 480 ALA A CA 1
ATOM 3811 C C . ALA A 1 480 ? 22.658 -3.967 -10.291 1.00 94.19 480 ALA A C 1
ATOM 3813 O O . ALA A 1 480 ? 22.354 -3.926 -9.103 1.00 94.19 480 ALA A O 1
ATOM 3814 N N . SER A 1 481 ? 23.248 -2.943 -10.919 1.00 91.19 481 SER A N 1
ATOM 3815 C CA . SER A 1 481 ? 23.482 -1.627 -10.315 1.00 91.19 481 SER A CA 1
ATOM 3816 C C . SER A 1 481 ? 22.204 -0.810 -10.091 1.00 91.19 481 SER A C 1
ATOM 3818 O O . SER A 1 481 ? 22.235 0.125 -9.300 1.00 91.19 481 SER A O 1
ATOM 3820 N N . ILE A 1 482 ? 21.100 -1.149 -10.771 1.00 91.94 482 ILE A N 1
ATOM 3821 C CA . ILE A 1 482 ? 19.791 -0.485 -10.639 1.00 91.94 482 ILE A CA 1
ATOM 3822 C C . ILE A 1 482 ? 18.801 -1.383 -9.888 1.00 91.94 482 ILE A C 1
ATOM 3824 O O . ILE A 1 482 ? 18.124 -0.926 -8.975 1.00 91.94 482 ILE A O 1
ATOM 3828 N N . LEU A 1 483 ? 18.735 -2.671 -10.244 1.00 95.50 483 LEU A N 1
ATOM 3829 C CA . LEU A 1 483 ? 17.878 -3.655 -9.580 1.00 95.50 483 LEU A CA 1
ATOM 3830 C C . LEU 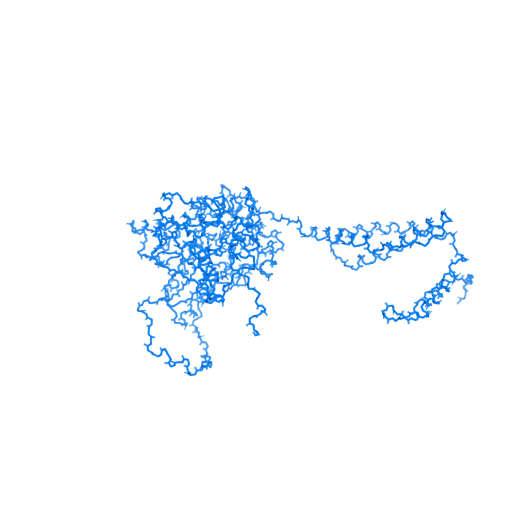A 1 483 ? 18.740 -4.703 -8.876 1.00 95.50 483 LEU A C 1
ATOM 3832 O O . LEU A 1 483 ? 19.278 -5.618 -9.506 1.00 95.50 483 LEU A O 1
ATOM 3836 N N . ARG A 1 484 ? 18.849 -4.609 -7.552 1.00 95.31 484 ARG A N 1
ATOM 3837 C CA . ARG A 1 484 ? 19.605 -5.578 -6.751 1.00 95.31 484 ARG A CA 1
ATOM 3838 C C . ARG A 1 484 ? 19.058 -6.996 -6.946 1.00 95.31 484 ARG A C 1
ATOM 3840 O O . ARG A 1 484 ? 17.849 -7.211 -6.908 1.00 95.31 484 ARG A O 1
ATOM 3847 N N . ARG A 1 485 ? 19.949 -7.978 -7.115 1.00 96.75 485 ARG A N 1
ATOM 3848 C CA . ARG A 1 485 ? 19.580 -9.402 -7.196 1.00 96.75 485 ARG A CA 1
ATOM 3849 C C . ARG A 1 485 ? 19.420 -10.001 -5.798 1.00 96.75 485 ARG A C 1
ATOM 3851 O O . ARG A 1 485 ? 20.168 -9.640 -4.889 1.00 96.75 485 ARG A O 1
ATOM 3858 N N . PHE A 1 486 ? 18.462 -10.913 -5.645 1.00 97.88 486 PHE A N 1
ATOM 3859 C CA . PHE A 1 486 ? 18.231 -11.605 -4.378 1.00 97.88 486 PHE A CA 1
ATOM 3860 C C . PHE A 1 486 ? 19.336 -12.616 -4.075 1.00 97.88 486 PHE A C 1
ATOM 3862 O O . PHE A 1 486 ? 19.777 -13.343 -4.974 1.00 97.88 486 PHE A O 1
ATOM 3869 N N . THR A 1 487 ? 19.746 -12.691 -2.808 1.00 97.38 487 THR A N 1
ATOM 3870 C CA . THR A 1 487 ? 20.589 -13.793 -2.321 1.00 97.38 487 THR A CA 1
ATOM 3871 C C . THR A 1 487 ? 19.778 -15.083 -2.234 1.00 97.38 487 THR A C 1
ATOM 3873 O O . THR A 1 487 ? 18.548 -15.059 -2.271 1.00 97.38 487 THR A O 1
ATOM 3876 N N . ASP A 1 488 ? 20.438 -16.230 -2.102 1.00 97.69 488 ASP A N 1
ATOM 3877 C CA . ASP A 1 488 ? 19.723 -17.505 -2.010 1.00 97.69 488 ASP A CA 1
ATOM 3878 C C . ASP A 1 488 ? 18.898 -17.624 -0.716 1.00 97.69 488 ASP A C 1
ATOM 3880 O O . ASP A 1 488 ? 17.845 -18.259 -0.714 1.00 97.69 488 ASP A O 1
ATOM 3884 N N . GLU A 1 489 ? 19.310 -16.964 0.366 1.00 96.31 489 GLU A N 1
ATOM 3885 C CA . GLU A 1 489 ? 18.533 -16.821 1.603 1.00 96.31 489 GLU A CA 1
ATOM 3886 C C . GLU A 1 489 ? 17.264 -15.995 1.375 1.00 96.31 489 GLU A C 1
ATOM 3888 O O . GLU A 1 489 ? 16.188 -16.390 1.822 1.00 96.31 489 GLU A O 1
ATOM 3893 N N . GLU A 1 490 ? 17.363 -14.886 0.638 1.00 97.81 490 GLU A N 1
ATOM 3894 C CA . GLU A 1 490 ? 16.203 -14.057 0.302 1.00 97.81 490 GLU A CA 1
ATOM 3895 C C . GLU A 1 490 ? 15.222 -14.818 -0.596 1.00 97.81 490 GLU A C 1
ATOM 3897 O O . GLU A 1 490 ? 14.025 -14.846 -0.315 1.00 97.81 490 GLU A O 1
ATOM 3902 N N . LYS A 1 491 ? 15.710 -15.525 -1.624 1.00 98.38 491 LYS A N 1
ATOM 3903 C CA . LYS A 1 491 ? 14.852 -16.345 -2.498 1.00 98.38 491 LYS A CA 1
ATOM 3904 C C . LYS A 1 491 ? 14.058 -17.391 -1.712 1.00 98.38 491 LYS A C 1
ATOM 3906 O O . LYS A 1 491 ? 12.898 -17.634 -2.036 1.00 98.38 491 LYS A O 1
ATOM 3911 N N . LYS A 1 492 ? 14.660 -18.000 -0.679 1.00 96.75 492 LYS A N 1
ATOM 3912 C CA . LYS A 1 492 ? 14.004 -19.014 0.168 1.00 96.75 492 LYS A CA 1
ATOM 3913 C C . LYS A 1 492 ? 12.815 -18.456 0.946 1.00 96.75 492 LYS A C 1
ATOM 3915 O O . LYS A 1 492 ? 11.836 -19.176 1.098 1.00 96.75 492 LYS A O 1
ATOM 3920 N N . ILE A 1 493 ? 12.900 -17.218 1.438 1.00 97.12 493 ILE A N 1
ATOM 3921 C CA . ILE A 1 493 ? 11.792 -16.597 2.181 1.00 97.12 493 ILE A CA 1
ATOM 3922 C C . ILE A 1 493 ? 10.745 -15.971 1.251 1.00 97.12 493 ILE A C 1
ATOM 3924 O O . ILE A 1 493 ? 9.569 -15.941 1.599 1.00 97.12 493 ILE A O 1
ATOM 3928 N N . ILE A 1 494 ? 11.156 -15.495 0.069 1.00 98.69 494 ILE A N 1
ATOM 3929 C CA . ILE A 1 494 ? 10.267 -14.866 -0.919 1.00 98.69 494 ILE A CA 1
ATOM 3930 C C . ILE A 1 494 ? 9.411 -15.916 -1.633 1.00 98.69 494 ILE A C 1
ATOM 3932 O O . ILE A 1 494 ? 8.210 -15.732 -1.821 1.00 98.69 494 ILE A O 1
ATOM 3936 N N . LYS A 1 495 ? 10.010 -17.037 -2.043 1.00 98.62 495 LYS A N 1
ATOM 3937 C CA . LYS A 1 495 ? 9.287 -18.070 -2.783 1.00 98.62 495 LYS A CA 1
ATOM 3938 C C . LYS A 1 495 ? 8.181 -18.679 -1.918 1.00 98.62 495 LYS A C 1
ATOM 3940 O O . LYS A 1 495 ? 8.441 -19.269 -0.874 1.00 98.62 495 LYS A O 1
ATOM 3945 N N . GLY A 1 496 ? 6.944 -18.614 -2.402 1.00 98.56 496 GLY A N 1
ATOM 3946 C CA . GLY A 1 496 ? 5.772 -19.144 -1.710 1.00 98.56 496 GLY A CA 1
ATOM 3947 C C . GLY A 1 496 ? 5.271 -18.253 -0.571 1.00 98.56 496 GLY A C 1
ATOM 3948 O O . GLY A 1 496 ? 4.525 -18.729 0.291 1.00 98.56 496 GLY A O 1
ATOM 3949 N N . SER A 1 497 ? 5.646 -16.969 -0.538 1.00 98.75 497 SER A N 1
ATOM 3950 C CA . SER A 1 497 ? 5.157 -16.001 0.452 1.00 98.75 497 SER A CA 1
ATOM 3951 C C . SER A 1 497 ? 3.729 -15.498 0.180 1.00 98.75 497 SER A C 1
ATOM 3953 O O . SER A 1 497 ? 3.356 -14.423 0.623 1.00 98.75 497 SER A O 1
ATOM 3955 N N . ALA A 1 498 ? 2.886 -16.260 -0.513 1.00 98.62 498 ALA A N 1
ATOM 3956 C CA . ALA A 1 498 ? 1.475 -15.934 -0.698 1.00 98.62 498 ALA A CA 1
ATOM 3957 C C . ALA A 1 498 ? 0.632 -17.212 -0.749 1.00 98.62 498 ALA A C 1
ATOM 3959 O O . ALA A 1 498 ? 1.067 -18.231 -1.284 1.00 98.62 498 ALA A O 1
ATOM 3960 N N . ASP A 1 499 ? -0.578 -17.151 -0.199 1.00 98.75 499 ASP A N 1
ATOM 3961 C CA . ASP A 1 499 ? -1.507 -18.286 -0.149 1.00 98.75 499 ASP A CA 1
ATOM 3962 C C . ASP A 1 499 ? -2.473 -18.306 -1.348 1.00 98.75 499 ASP A C 1
ATOM 3964 O O . ASP A 1 499 ? -3.107 -19.320 -1.635 1.00 98.75 499 ASP A O 1
ATOM 3968 N N . PHE A 1 500 ? -2.619 -17.175 -2.043 1.00 98.62 500 PHE A N 1
ATOM 3969 C CA . PHE A 1 500 ? -3.472 -17.006 -3.220 1.00 98.62 500 PHE A CA 1
ATOM 3970 C C . PHE A 1 500 ? -2.981 -15.830 -4.074 1.00 98.62 500 PHE A C 1
ATOM 3972 O O . PHE A 1 500 ? -2.162 -15.035 -3.626 1.00 98.62 500 PHE A O 1
ATOM 3979 N N . TYR A 1 501 ? -3.489 -15.717 -5.301 1.00 98.44 501 TYR A N 1
ATOM 3980 C CA . TYR A 1 501 ? -3.182 -14.609 -6.207 1.00 98.44 501 TYR A CA 1
ATOM 3981 C C . TYR A 1 501 ? -4.324 -13.587 -6.215 1.00 98.44 501 TYR A C 1
ATOM 3983 O O . TYR A 1 501 ? -5.495 -13.975 -6.197 1.00 98.44 501 TYR A O 1
ATOM 3991 N N . ALA A 1 502 ? -3.999 -12.297 -6.287 1.00 98.12 502 ALA A N 1
ATOM 3992 C CA . ALA A 1 502 ? -4.967 -11.217 -6.460 1.00 98.12 502 ALA A CA 1
ATOM 3993 C C . ALA A 1 502 ? -4.488 -10.238 -7.536 1.00 98.12 502 ALA A C 1
ATOM 3995 O O . ALA A 1 502 ? -3.294 -9.946 -7.623 1.00 98.12 502 ALA A O 1
ATOM 3996 N N . ILE A 1 503 ? -5.423 -9.766 -8.360 1.00 97.44 503 ILE A N 1
ATOM 3997 C CA . ILE A 1 503 ? -5.163 -8.850 -9.470 1.00 97.44 503 ILE A CA 1
ATOM 3998 C C . ILE A 1 503 ? -6.261 -7.793 -9.547 1.00 97.44 503 ILE A C 1
ATOM 4000 O O . ILE A 1 503 ? -7.444 -8.121 -9.670 1.00 97.44 503 ILE A O 1
ATOM 4004 N N . ASP A 1 504 ? -5.852 -6.535 -9.544 1.00 97.62 504 ASP A N 1
ATOM 4005 C CA . ASP A 1 504 ? -6.707 -5.382 -9.778 1.00 97.62 504 ASP A CA 1
ATOM 4006 C C . ASP A 1 504 ? -6.822 -5.170 -11.294 1.00 97.62 504 ASP A C 1
ATOM 4008 O O . ASP A 1 504 ? -6.096 -4.414 -11.940 1.00 97.62 504 ASP A O 1
ATOM 4012 N N . SER A 1 505 ? -7.713 -5.956 -11.903 1.00 93.81 505 SER A N 1
ATOM 4013 C CA . SER A 1 505 ? -7.850 -6.056 -13.358 1.00 93.81 505 SER A CA 1
ATOM 4014 C C . SER A 1 505 ? -8.835 -5.023 -13.913 1.00 93.81 505 SER A C 1
ATOM 4016 O O . SER A 1 505 ? -9.978 -5.339 -14.245 1.00 93.81 505 SER A O 1
ATOM 4018 N N . TYR A 1 506 ? -8.395 -3.767 -14.017 1.00 93.12 506 TYR A N 1
ATOM 4019 C CA . TYR A 1 506 ? -9.241 -2.676 -14.518 1.00 93.12 506 TYR A CA 1
ATOM 4020 C C . TYR A 1 506 ? -9.445 -2.703 -16.036 1.00 93.12 506 TYR A C 1
ATOM 4022 O O . TYR A 1 506 ? -10.543 -2.444 -16.527 1.00 93.12 506 TYR A O 1
ATOM 4030 N N . ALA A 1 507 ? -8.379 -2.960 -16.798 1.00 89.81 507 ALA A N 1
ATOM 4031 C CA . ALA A 1 507 ? -8.398 -2.864 -18.253 1.00 89.81 507 ALA A CA 1
ATOM 4032 C C . ALA A 1 507 ? -7.323 -3.739 -18.909 1.00 89.81 507 ALA A C 1
ATOM 4034 O O . ALA A 1 507 ? -6.373 -4.189 -18.278 1.00 89.81 507 ALA A O 1
ATOM 4035 N N . THR A 1 508 ? -7.452 -3.937 -20.222 1.00 87.75 508 THR A N 1
ATOM 4036 C CA . THR A 1 508 ? -6.382 -4.460 -21.082 1.00 87.75 508 THR A CA 1
ATOM 4037 C C . THR A 1 508 ? -6.004 -3.398 -22.110 1.00 87.75 508 THR A C 1
ATOM 4039 O O . THR A 1 508 ? -6.856 -2.645 -22.588 1.00 87.75 508 THR A O 1
ATOM 4042 N N . ILE A 1 509 ? -4.717 -3.315 -22.450 1.00 87.12 509 ILE A N 1
ATOM 4043 C CA . ILE A 1 509 ? -4.204 -2.354 -23.429 1.00 87.12 509 ILE A CA 1
ATOM 4044 C C . ILE A 1 509 ? -3.618 -3.059 -24.651 1.00 87.12 509 ILE A C 1
ATOM 4046 O O . ILE A 1 509 ? -3.303 -4.244 -24.601 1.00 87.12 509 ILE A O 1
ATOM 4050 N N . VAL A 1 510 ? -3.442 -2.301 -25.731 1.00 89.88 510 VAL A N 1
ATOM 4051 C CA . VAL A 1 510 ? -2.716 -2.736 -26.927 1.00 89.88 510 VAL A CA 1
ATOM 4052 C C . VAL A 1 510 ? -1.251 -2.332 -26.786 1.00 89.88 510 VAL A C 1
ATOM 4054 O O . VAL A 1 510 ? -0.965 -1.209 -26.369 1.00 89.88 510 VAL A O 1
ATOM 4057 N N . ALA A 1 511 ? -0.347 -3.234 -27.143 1.00 87.00 511 ALA A N 1
ATOM 4058 C CA . ALA A 1 511 ? 1.096 -3.061 -27.100 1.00 87.00 511 ALA A CA 1
ATOM 4059 C C . ALA A 1 511 ? 1.694 -3.104 -28.511 1.00 87.00 511 ALA A C 1
ATOM 4061 O O . ALA A 1 511 ? 1.321 -3.951 -29.319 1.00 87.00 511 ALA A O 1
ATOM 4062 N N . LYS A 1 512 ? 2.634 -2.203 -28.803 1.00 88.56 512 LYS A N 1
ATOM 4063 C CA . LYS A 1 512 ? 3.293 -2.102 -30.111 1.00 88.56 512 LYS A CA 1
ATOM 4064 C C . LYS A 1 512 ? 4.793 -1.931 -29.929 1.00 88.56 512 LYS A C 1
ATOM 4066 O O . LYS A 1 512 ? 5.236 -1.271 -28.997 1.00 88.56 512 LYS A O 1
ATOM 4071 N N . THR A 1 513 ? 5.568 -2.476 -30.850 1.00 88.50 513 THR A N 1
ATOM 4072 C CA . THR A 1 513 ? 7.017 -2.270 -30.928 1.00 88.50 513 THR A CA 1
ATOM 4073 C C . THR A 1 513 ? 7.359 -0.772 -30.953 1.00 88.50 513 THR A C 1
ATOM 4075 O O . THR A 1 513 ? 6.734 -0.025 -31.716 1.00 88.50 513 THR A O 1
ATOM 4078 N N . PRO A 1 514 ? 8.316 -0.298 -30.127 1.00 84.75 514 PRO A N 1
ATOM 4079 C CA . PRO A 1 514 ? 8.736 1.099 -30.154 1.00 84.75 514 PRO A CA 1
ATOM 4080 C C . PRO A 1 514 ? 9.383 1.452 -31.508 1.00 84.75 514 PRO A C 1
ATOM 4082 O O . PRO A 1 514 ? 9.991 0.581 -32.135 1.00 84.75 514 PRO A O 1
ATOM 4085 N N . PRO A 1 515 ? 9.297 2.716 -31.969 1.00 83.69 515 PRO A N 1
ATOM 4086 C CA . PRO A 1 515 ? 9.800 3.103 -33.291 1.00 83.69 515 PRO A CA 1
ATOM 4087 C C . PRO A 1 515 ? 11.296 2.838 -33.512 1.00 83.69 515 PRO A C 1
ATOM 4089 O O . PRO A 1 515 ? 11.700 2.557 -34.635 1.00 83.69 515 PRO A O 1
ATOM 4092 N N . ASN A 1 516 ? 12.111 2.921 -32.458 1.00 85.50 516 ASN A N 1
ATOM 4093 C CA . ASN A 1 516 ? 13.553 2.666 -32.497 1.00 85.50 516 ASN A CA 1
ATOM 4094 C C . ASN A 1 516 ? 13.932 1.188 -32.287 1.00 85.50 516 ASN A C 1
ATOM 4096 O O . ASN A 1 516 ? 15.117 0.869 -32.300 1.00 85.50 516 ASN A O 1
ATOM 4100 N N . GLY A 1 517 ? 12.956 0.289 -32.126 1.00 87.50 517 GLY A N 1
ATOM 4101 C CA . GLY A 1 517 ? 13.189 -1.131 -31.858 1.00 87.50 517 GLY A CA 1
ATOM 4102 C C . GLY A 1 517 ? 13.406 -1.451 -30.375 1.00 87.50 517 GLY A C 1
ATOM 4103 O O . GLY A 1 517 ? 13.705 -0.582 -29.553 1.00 87.50 517 GLY A O 1
ATOM 4104 N N . ILE A 1 518 ? 13.209 -2.723 -30.019 1.00 86.06 518 ILE A N 1
ATOM 4105 C CA . ILE A 1 518 ? 13.222 -3.190 -28.623 1.00 86.06 518 ILE A CA 1
ATOM 4106 C C . ILE A 1 518 ? 14.641 -3.123 -28.055 1.00 86.06 518 ILE A C 1
ATOM 4108 O O . ILE A 1 518 ? 14.837 -2.656 -26.935 1.00 86.06 518 ILE A O 1
ATOM 4112 N N . GLU A 1 519 ? 15.628 -3.564 -28.831 1.00 88.00 519 GLU A N 1
ATOM 4113 C CA . GLU A 1 519 ? 17.024 -3.691 -28.417 1.00 88.00 519 GLU A CA 1
ATOM 4114 C C . GLU A 1 519 ? 17.652 -2.323 -28.148 1.00 88.00 519 GLU A C 1
ATOM 4116 O O . GLU A 1 519 ? 18.289 -2.129 -27.112 1.00 88.00 519 GLU A O 1
ATOM 4121 N N . ALA A 1 520 ? 17.428 -1.356 -29.044 1.00 88.69 520 ALA A N 1
ATOM 4122 C CA . ALA A 1 520 ? 17.951 -0.000 -28.894 1.00 88.69 520 ALA A CA 1
ATOM 4123 C C . ALA A 1 520 ? 17.367 0.695 -27.658 1.00 88.69 520 ALA A C 1
ATOM 4125 O O . ALA A 1 520 ? 18.102 1.343 -26.915 1.00 88.69 520 ALA A O 1
ATOM 4126 N N . CYS A 1 521 ? 16.065 0.518 -27.410 1.00 86.56 521 CYS A N 1
ATOM 4127 C CA . CYS A 1 521 ? 15.434 1.054 -26.213 1.00 86.56 521 CYS A CA 1
ATOM 4128 C C . CYS A 1 521 ? 15.961 0.371 -24.944 1.00 86.56 521 CYS A C 1
ATOM 4130 O O . CYS A 1 521 ? 16.367 1.045 -24.004 1.00 86.56 521 CYS A O 1
ATOM 4132 N N . ALA A 1 522 ? 16.020 -0.966 -24.921 1.00 85.94 522 ALA A N 1
ATOM 4133 C CA . ALA A 1 522 ? 16.474 -1.731 -23.759 1.00 85.94 522 ALA A CA 1
ATOM 4134 C C . ALA A 1 522 ? 17.930 -1.422 -23.363 1.00 85.94 522 ALA A C 1
ATOM 4136 O O . ALA A 1 522 ? 18.252 -1.448 -22.175 1.00 85.94 522 ALA A O 1
ATOM 4137 N N . ALA A 1 523 ? 18.788 -1.107 -24.338 1.00 87.06 523 ALA A N 1
ATOM 4138 C CA . ALA A 1 523 ? 20.189 -0.757 -24.115 1.00 87.06 523 ALA A CA 1
ATOM 4139 C C . ALA A 1 523 ? 20.405 0.681 -23.605 1.00 87.06 523 ALA A C 1
ATOM 4141 O O . ALA A 1 523 ? 21.491 0.993 -23.114 1.00 87.06 523 ALA A O 1
ATOM 4142 N N . ASN A 1 524 ? 19.405 1.562 -23.711 1.00 87.56 524 ASN A N 1
ATOM 4143 C CA . ASN A 1 524 ? 19.525 2.970 -23.349 1.00 87.56 524 ASN A CA 1
ATOM 4144 C C . ASN A 1 524 ? 18.649 3.314 -22.138 1.00 87.56 524 ASN A C 1
ATOM 4146 O O . ASN A 1 524 ? 17.474 3.632 -22.279 1.00 87.56 524 ASN A O 1
ATOM 4150 N N . VAL A 1 525 ? 19.255 3.343 -20.948 1.00 85.56 525 VAL A N 1
ATOM 4151 C CA . VAL A 1 525 ? 18.5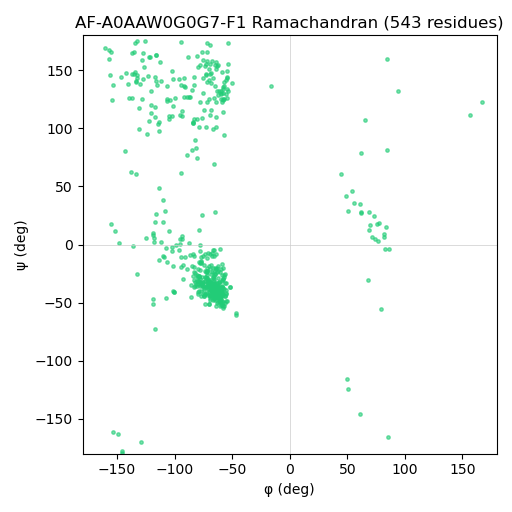96 3.733 -19.684 1.00 85.56 525 VAL A CA 1
ATOM 4152 C C . VAL A 1 525 ? 17.992 5.146 -19.700 1.00 85.56 525 VAL A C 1
ATOM 4154 O O . VAL A 1 525 ? 17.112 5.451 -18.900 1.00 85.56 525 VAL A O 1
ATOM 4157 N N . ASN A 1 526 ? 18.447 6.005 -20.616 1.00 84.88 526 ASN A N 1
ATOM 4158 C CA . ASN A 1 526 ? 17.936 7.365 -20.786 1.00 84.88 526 ASN A CA 1
ATOM 4159 C C . ASN A 1 526 ? 16.858 7.467 -21.875 1.00 84.88 526 ASN A C 1
ATOM 4161 O O . ASN A 1 526 ? 16.384 8.569 -22.152 1.00 84.88 526 ASN A O 1
ATOM 4165 N N . ASP A 1 527 ? 16.494 6.365 -22.540 1.00 82.06 527 ASP A N 1
ATOM 4166 C CA . ASP A 1 527 ? 15.353 6.371 -23.451 1.00 82.06 527 ASP A CA 1
ATOM 4167 C C . ASP A 1 527 ? 14.094 6.718 -22.634 1.00 82.06 527 ASP A C 1
ATOM 4169 O O . ASP A 1 527 ? 13.880 6.117 -21.580 1.00 82.06 527 ASP A O 1
ATOM 4173 N N . PRO A 1 528 ? 13.235 7.657 -23.074 1.00 76.12 528 PRO A N 1
ATOM 4174 C CA . PRO A 1 528 ? 11.981 7.973 -22.377 1.00 76.12 528 PRO A CA 1
ATOM 4175 C C . PRO A 1 528 ? 11.049 6.763 -22.244 1.00 76.12 528 PRO A C 1
ATOM 4177 O O . PRO A 1 528 ? 10.097 6.776 -21.461 1.00 76.12 528 PRO A O 1
ATOM 4180 N N . ASN A 1 529 ? 11.302 5.726 -23.039 1.00 75.75 529 ASN A N 1
ATOM 4181 C CA . ASN A 1 529 ? 10.599 4.472 -22.984 1.00 75.75 529 ASN A CA 1
ATOM 4182 C C . ASN A 1 529 ? 11.264 3.454 -22.029 1.00 75.75 529 ASN A C 1
ATOM 4184 O O . ASN A 1 529 ? 10.673 2.426 -21.712 1.00 75.75 529 ASN A O 1
ATOM 4188 N N . TRP A 1 530 ? 12.470 3.692 -21.523 1.00 83.25 530 TRP A N 1
ATOM 4189 C CA . TRP A 1 530 ? 13.148 2.720 -20.675 1.00 83.25 530 TRP A CA 1
ATOM 4190 C C . TRP A 1 530 ? 12.576 2.655 -19.245 1.00 83.25 530 TRP A C 1
ATOM 4192 O O . TRP A 1 530 ? 12.226 3.681 -18.665 1.00 83.25 530 TRP A O 1
ATOM 4202 N N . PRO A 1 531 ? 12.505 1.460 -18.630 1.00 72.00 531 PRO A N 1
ATOM 4203 C CA . PRO A 1 531 ? 12.481 0.150 -19.273 1.00 72.00 531 PRO A CA 1
ATOM 4204 C C . PRO A 1 531 ? 11.037 -0.269 -19.577 1.00 72.00 531 PRO A C 1
ATOM 4206 O O . PRO A 1 531 ? 10.836 -1.110 -20.439 1.00 72.00 531 PRO A O 1
ATOM 4209 N N . SER A 1 532 ? 10.045 0.313 -18.887 1.00 62.09 532 SER A N 1
ATOM 4210 C CA . SER A 1 532 ? 8.631 -0.094 -18.822 1.00 62.09 532 SER A CA 1
ATOM 4211 C C . SER A 1 532 ? 7.808 0.292 -20.052 1.00 62.09 532 SER A C 1
ATOM 4213 O O . SER A 1 532 ? 6.705 -0.220 -20.272 1.00 62.09 532 SER A O 1
ATOM 4215 N N . ARG A 1 533 ? 8.344 1.185 -20.881 1.00 61.03 533 ARG A N 1
ATOM 4216 C CA . ARG A 1 533 ? 7.725 1.733 -22.088 1.00 61.03 533 ARG A CA 1
ATOM 4217 C C . ARG A 1 533 ? 8.512 1.416 -23.358 1.00 61.03 533 ARG A C 1
ATOM 4219 O O . ARG A 1 533 ? 8.090 1.897 -24.410 1.00 61.03 533 ARG A O 1
ATOM 4226 N N . CYS A 1 534 ? 9.555 0.563 -23.318 1.00 63.84 534 CYS A N 1
ATOM 4227 C CA . CYS A 1 534 ? 10.320 0.046 -24.474 1.00 63.84 534 CYS A CA 1
ATOM 4228 C C . CYS A 1 534 ? 9.464 -0.846 -25.396 1.00 63.84 534 CYS A C 1
ATOM 4230 O O . CYS A 1 534 ? 9.948 -1.760 -26.059 1.00 63.84 534 CYS A O 1
ATOM 4232 N N . PHE A 1 535 ? 8.162 -0.569 -25.389 1.00 62.16 535 PHE A N 1
ATOM 4233 C CA . PHE A 1 535 ? 6.992 -1.415 -25.519 1.00 62.16 535 PHE A CA 1
ATOM 4234 C C . PHE A 1 535 ? 5.780 -0.622 -26.051 1.00 62.16 535 PHE A C 1
ATOM 4236 O O . PHE A 1 535 ? 4.637 -1.062 -25.919 1.00 62.16 535 PHE A O 1
ATOM 4243 N N . GLY A 1 536 ? 6.028 0.548 -26.651 1.00 43.94 536 GLY A N 1
ATOM 4244 C CA . GLY A 1 536 ? 5.040 1.321 -27.402 1.00 43.94 536 GLY A CA 1
ATOM 4245 C C . GLY A 1 536 ? 4.315 2.391 -26.588 1.00 43.94 536 GLY A C 1
ATOM 4246 O O . GLY A 1 536 ? 3.783 2.144 -25.507 1.00 43.94 536 GLY A O 1
ATOM 4247 N N . HIS A 1 537 ? 4.255 3.595 -27.158 1.00 40.41 537 HIS A N 1
ATOM 4248 C CA . HIS A 1 537 ? 3.476 4.725 -26.659 1.00 40.41 537 HIS A CA 1
ATOM 4249 C C . HIS A 1 537 ? 2.014 4.625 -27.130 1.00 40.41 537 HIS A C 1
ATOM 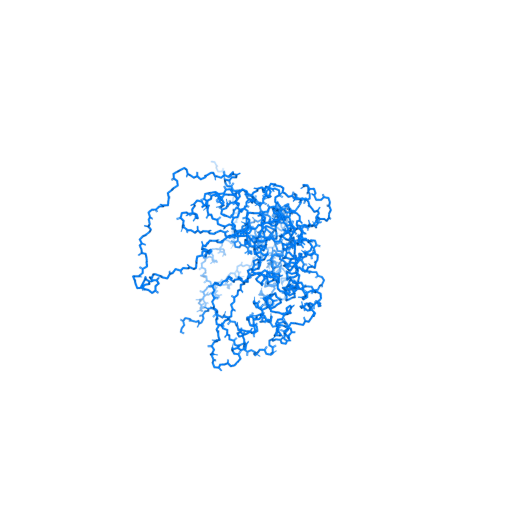4251 O O . HIS A 1 537 ? 1.751 4.369 -28.308 1.00 40.41 537 HIS A O 1
ATOM 4257 N N . ARG A 1 538 ? 1.053 4.901 -26.237 1.00 44.44 538 ARG A N 1
ATOM 4258 C CA . ARG A 1 538 ? -0.304 5.320 -26.620 1.00 44.44 538 ARG A CA 1
ATOM 4259 C C . ARG A 1 538 ? -0.289 6.828 -26.858 1.00 44.44 538 ARG A C 1
ATOM 4261 O O . ARG A 1 538 ? -0.331 7.591 -25.902 1.00 44.44 538 ARG A O 1
ATOM 4268 N N . ASP A 1 539 ? -0.322 7.257 -28.116 1.00 39.59 539 ASP A N 1
ATOM 4269 C CA . ASP A 1 539 ? -1.085 8.467 -28.437 1.00 39.59 539 ASP A CA 1
ATOM 4270 C C . ASP A 1 539 ? -2.564 8.082 -28.347 1.00 39.59 539 ASP A C 1
ATOM 4272 O O . ASP A 1 539 ? -3.126 7.460 -29.251 1.00 39.59 539 ASP A O 1
ATOM 4276 N N . SER A 1 540 ? -3.210 8.433 -27.237 1.00 38.12 540 SER A N 1
ATOM 4277 C CA . SER A 1 540 ? -4.645 8.212 -26.999 1.00 38.12 540 SER A CA 1
ATOM 4278 C C . SER A 1 540 ? -5.559 8.914 -28.019 1.00 38.12 540 SER A C 1
ATOM 4280 O O . SER A 1 540 ? -6.769 8.728 -27.985 1.00 38.12 540 SER A O 1
ATOM 4282 N N . HIS A 1 541 ? -5.004 9.702 -28.945 1.00 34.53 541 HIS A N 1
ATOM 4283 C CA . HIS A 1 541 ? -5.745 10.534 -29.893 1.00 34.53 541 HIS A CA 1
ATOM 4284 C C . HIS A 1 541 ? -5.966 9.915 -31.285 1.00 34.53 541 HIS A C 1
ATOM 4286 O O . HIS A 1 541 ? -6.655 10.522 -32.102 1.00 34.53 541 HIS A O 1
ATOM 4292 N N . LYS A 1 542 ? -5.416 8.730 -31.597 1.00 34.16 542 LYS A N 1
ATOM 4293 C CA . LYS A 1 542 ? -5.472 8.177 -32.972 1.00 34.16 542 LYS A CA 1
ATOM 4294 C C . LYS A 1 542 ? -6.208 6.844 -33.158 1.00 34.16 542 LYS A C 1
ATOM 4296 O O . LYS A 1 542 ? -6.221 6.343 -34.272 1.00 34.16 542 LYS A O 1
ATOM 4301 N N . MET A 1 543 ? -6.863 6.290 -32.134 1.00 36.25 543 MET A N 1
ATOM 4302 C CA . MET A 1 543 ? -7.613 5.020 -32.262 1.00 36.25 543 MET A CA 1
ATOM 4303 C C . MET A 1 543 ? -9.112 5.168 -32.587 1.00 36.25 543 MET A C 1
ATOM 4305 O O . MET A 1 543 ? -9.813 4.166 -32.644 1.00 36.25 543 MET A O 1
ATOM 4309 N N . LEU A 1 544 ? -9.615 6.384 -32.823 1.00 31.38 544 LEU A N 1
ATOM 4310 C CA . LEU A 1 544 ? -11.008 6.621 -33.244 1.00 31.38 544 LEU A CA 1
ATOM 4311 C C . LEU A 1 544 ? -11.119 7.106 -34.701 1.00 31.38 544 LEU A C 1
ATOM 4313 O O . LEU A 1 544 ? -11.938 7.971 -35.006 1.00 31.38 544 LEU A O 1
ATOM 4317 N N . ARG A 1 545 ? -10.296 6.573 -35.609 1.00 30.91 545 ARG A N 1
ATOM 4318 C CA . ARG A 1 545 ? -10.515 6.728 -37.054 1.00 30.91 545 ARG A CA 1
ATOM 4319 C C . ARG A 1 545 ? -10.406 5.406 -37.780 1.00 30.91 545 ARG A C 1
ATOM 4321 O O . ARG A 1 545 ? -9.443 4.670 -37.474 1.00 30.91 545 ARG A O 1
#

Radius of gyration: 34.71 Å; Cα contacts (8 Å, |Δi|>4): 753; chains: 1; bounding box: 64×114×69 Å

Sequence (545 aa):
MWPAPTLPSRFVGLDVVTHLRRCPPLLHVKSSDSRRCIVNTAELLRNGMCPILSLIFSSYLQTFWFAARRAYQLTLDIHILQDAFRTAVVELVLYKLWVSYSTNTCQPVEVEQHAMWSKFLEAVILSGCLTQLTHAQSLPAPVTSGYSQTDLDRLWQSVEQGGVPVVKANVTRVLEPLANFSVGPEPPRFRPAYLQATTQNIKLPKGFLYGVSTAATQVEGAVKEGGRGPSNWDWGCHNNITVCNNEVPDVTVNEYYQYKQDIQRVKAMGVNAFSFSIAWARILPFGHKGSPVSEEGLQFYDNFIDELLKNGIEPVATLFHWDTPLNLMSQYGAFLNNSIVEDFDNYASIVFQRYGKKVKTWFTFNEPHVYCDQYAAYPYNSLYTGGINATTAPYTCVPNLIKAHAVAVQTYRGLISEGKIAKGKIALKHDGQRPIPFDFNSASDREVVERRADIYIGIFSQPIYVDGNYPKRVLDTIPASILRRFTDEEKKIIKGSADFYAIDSYATIVAKTPPNGIEACAANVNDPNWPSRCFGHRDSHKMLR

pLDDT: mean 78.35, std 25.23, range [22.73, 98.94]

Mean predicted aligned error: 14.73 Å

Foldseek 3Di:
DDDDDDDDDDDPPPVLVVLVVPDDDPDDDDDDPVVVSPVVSVVSPPDDDPDPVVVVVVVVVVVVVVLVVVPVVDPDDPVSVVVVVVVVVVVVVVVVVVVCVVVVDDDDDPPPVPPVVVVVVCVCCCVVVCVVVPCLLFFFAFDDDPLDVVNLVSNQVSLCVLVDHQDDDPDDAADAADPPDDDPDDPDPPDDPVVVPPCPPDDDDPPDQFEDEDECLQAAACCPPLVFAAFQQSNFCSNPVVVVVVDGSRDRNNCLRYVLHVLVVRLVVVGAAYEYEQQCSNQAVLLADPRDGRPSSLVSVVVNLVSCVVSNHAYAYEHDELRHRSNCCNPQLQLLDLSVLVSLLNSLLVNCLSCQQRHFHYADEEALQVSLLCCLDPPSQSDDDDPDHSLQSSLSNLLSSLSSLLSNLVSNVVCVVVVSGDHHWYYHEHEDDQAAEPDPPDPQSNVLSVLLCQNRPQSNCCCQEPQVWGDPSCPVQADCVRHPTDDPVNSVSRYNSGPDYHYPYPDHHYWYQDPVGLVVQSVDSPRPCPPNNNIDDDPVPPPPD

Organism: NCBI:txid2478898

Solvent-accessible surface area (backbone atoms only — not comparable to full-atom values): 30821 Å² total; per-residue (Å²): 138,87,83,86,84,90,79,84,87,82,76,78,67,65,60,58,62,60,54,64,72,70,63,81,81,94,75,89,81,94,69,79,65,70,62,57,64,56,58,64,56,58,64,70,69,72,79,76,89,89,75,70,68,70,66,52,54,62,62,49,55,58,51,48,55,54,49,54,56,50,53,75,73,45,87,83,62,77,66,62,55,53,53,54,48,57,52,54,56,53,51,56,52,52,51,52,53,50,53,41,64,75,63,76,58,93,68,90,78,82,72,72,62,65,70,58,46,52,53,46,51,47,50,49,50,49,52,58,49,38,71,74,62,62,70,73,78,69,70,53,84,50,79,86,67,91,72,43,71,69,54,53,49,51,53,49,50,52,22,36,69,42,78,41,70,89,58,79,56,97,67,88,55,74,43,76,57,63,94,80,73,70,84,72,81,82,74,80,84,85,68,64,74,76,75,54,70,84,53,71,88,71,72,80,65,92,86,64,79,47,57,54,76,57,41,33,75,70,31,23,22,57,51,77,48,49,68,22,28,51,23,44,57,50,33,31,19,26,58,41,27,73,85,41,78,73,41,64,51,32,30,66,75,33,33,70,26,35,43,57,41,53,50,52,56,47,46,73,70,69,42,42,25,42,34,37,32,48,51,47,10,27,38,25,28,51,40,46,66,91,48,64,68,27,64,54,28,48,50,52,54,50,53,51,52,50,53,35,51,76,64,66,22,44,54,30,43,24,52,36,68,84,50,49,19,31,38,36,39,47,61,60,44,29,46,60,28,68,70,40,31,60,21,48,28,48,52,45,51,53,52,39,64,72,42,19,72,81,41,40,42,39,24,50,36,51,30,57,53,64,53,24,54,47,33,39,34,81,59,53,48,78,58,62,54,95,86,44,43,54,82,35,31,24,40,40,17,48,58,30,49,52,47,25,42,18,50,35,40,51,51,54,52,48,36,36,77,72,62,70,25,45,86,60,46,43,25,45,33,41,38,60,49,68,37,44,40,69,43,86,84,39,66,56,12,48,50,27,21,53,54,40,24,32,60,49,38,22,55,62,45,30,16,28,75,71,79,22,44,64,36,66,70,52,60,77,48,46,52,63,94,44,34,69,76,76,51,75,72,52,22,62,50,26,36,63,41,44,75,56,88,44,69,56,72,85,63,76,49,77,18,33,58,28,94,77,38,50,65,60,28,49,73,29,82,82,36,94,30,39,77,81,37,35,26,33,84,81,70,86,84,67,82,88,117

Secondary structure (DSSP, 8-state):
---PPP--S--THHHHHHHHTTSPP-SS---TTHHHHHHHHHHHGGG--SSSHHHHHHHHHHHHHHHHHHHHHS---HHHHHHHHHHHHHHHHHHHHHHHHHTT--------HHHHHHHHHHHHHHHHHHHHH----PPPPP--S---HHHHHHHHHHHHTTS-PPPPPS--SPPPPPTT--PPPPPP--S-GGGTTTSTT--PPTT---EEE--HHHH---TTSTTPPPBHHHHHHHH-GGGGTT--TTTTT-HHHHHHHHHHHHHHTT--EEEEE--HHHHSTT-STTSPP-HHHHHHHHHHHHHHHHTT-EEEEEEESS--BHHHHHHH-GGGSTTHHHHHHHHHHHHHHHHTTT--EEEEEE-HHHHHHHTTSTTGGGG--TT--TTTHHHHHHHHHHHHHHHHHHHHHHHHHTTSS---EEEEEE----PEESSTT-HHHHHHHHHHHIIIIIHHHHIIIIISS--HHHHHHS-TTTSPPPPHHHHHHHTT--SS-EE------EE---TT-HHHHHH-TTSTTTTTTTT----TTSS--

Nearest PDB structures (foldseek):
  4atl-assembly2_B  TM=9.208E-01  e=3.768E-27  Rauvolfia serpentina
  3u57-assembly1_A  TM=9.433E-01  e=1.431E-26  Rauvolfia serpentina
  2jf7-assembly1_A  TM=9.195E-01  e=1.201E-24  Rauvolfia serpentina
  2jf6-assembly1_B  TM=9.143E-01  e=1.139E-24  Rauvolfia serpentina
  2jf6-assembly1_A  TM=9.189E-01  e=3.684E-24  Rauvolfia serpentina